Protein AF-A0A8H4QKX4-F1 (afdb_monomer_lite)

Radius of gyration: 37.83 Å; chains: 1; bounding box: 98×115×77 Å

InterPro domains:
  IPR051085 Membrane-bound O-acyltransferase [PTHR13285] (127-357)

Organism: NCBI:txid354080

Sequence (379 aa):
MQAMRKRLGFRREIVDHRSPKADLSSAIKYEVRLDRYTRLLLYVLPFVLSSLSLVLNAYAMGIFSYVKSIYALDTIDTRFTSSSSIPYKTVIDARDDPATSGSKRDDSVPGLGVKTDRHGRPVAQPSKWKTPEFYFYYFVFITIVPYMFWIAYDVSRPSDPNYHKYQHLLSPDAQYFTFRRNLPYLGLLLVFHPLLRKLYNFLRPLSIRNNSPRLNGSSYVSAAEGEARMEQRASFDFIFAFIFLTALHGFSVVKIVIILYMNYCIATRVPRKYMPAASWIFNIGMLFANELAEGYSMAKITAYLWPLEVAGLQSDNSMVSWGQWLDSRSGIMPRWQIPFNLTMLRLVSFNLDLYWSLDPRGGSPLEVGLLTLNAIFSY

Structure (mmCIF, N/CA/C/O backbone):
data_AF-A0A8H4QKX4-F1
#
_entry.id   AF-A0A8H4QKX4-F1
#
loop_
_atom_site.group_PDB
_atom_site.id
_atom_site.type_symbol
_atom_site.label_atom_id
_atom_site.label_alt_id
_atom_site.label_comp_id
_atom_site.label_asym_id
_atom_site.label_entity_id
_atom_site.label_seq_id
_atom_site.pdbx_PDB_ins_code
_atom_site.Cartn_x
_atom_site.Cartn_y
_atom_site.Cartn_z
_atom_site.occupancy
_atom_site.B_iso_or_equiv
_atom_site.auth_seq_id
_atom_site.auth_comp_id
_atom_site.auth_asym_id
_atom_site.auth_atom_id
_atom_site.pdbx_PDB_model_num
ATOM 1 N N . MET A 1 1 ? -37.797 -59.112 29.160 1.00 36.91 1 MET A N 1
ATOM 2 C CA . MET A 1 1 ? -38.332 -60.474 28.968 1.00 36.91 1 MET A CA 1
ATOM 3 C C . MET A 1 1 ? -39.163 -60.456 27.702 1.00 36.91 1 MET A C 1
ATOM 5 O O . MET A 1 1 ? -40.126 -59.714 27.627 1.00 36.91 1 MET A O 1
ATOM 9 N N . GLN A 1 2 ? -38.627 -60.968 26.598 1.00 30.62 2 GLN A N 1
ATOM 10 C CA . GLN A 1 2 ? -38.774 -62.385 26.259 1.00 30.62 2 GLN A CA 1
ATOM 11 C C . GLN A 1 2 ? -40.235 -62.811 26.255 1.00 30.62 2 GLN A C 1
ATOM 13 O O . GLN A 1 2 ? -40.843 -62.888 27.314 1.00 30.62 2 GLN A O 1
ATOM 18 N N . ALA A 1 3 ? -40.651 -63.239 25.062 1.00 31.20 3 ALA A N 1
ATOM 19 C CA . ALA A 1 3 ? -41.587 -64.333 24.861 1.00 31.20 3 ALA A CA 1
ATOM 20 C C . ALA A 1 3 ? -43.044 -64.017 25.266 1.00 31.20 3 ALA A C 1
ATOM 22 O O . ALA A 1 3 ? -43.338 -63.492 26.318 1.00 31.20 3 ALA A O 1
ATOM 23 N N . MET A 1 4 ? -44.063 -64.350 24.494 1.00 28.70 4 MET A N 1
ATOM 24 C CA . MET A 1 4 ?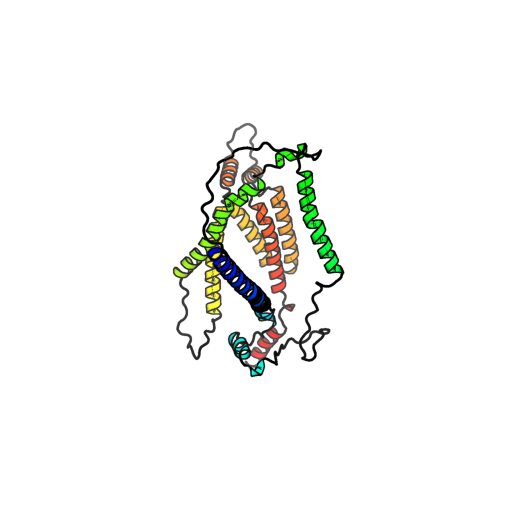 -44.135 -65.251 23.363 1.00 28.70 4 MET A CA 1
ATOM 25 C C . MET A 1 4 ? -45.563 -65.149 22.822 1.00 28.70 4 MET A C 1
ATOM 27 O O . MET A 1 4 ? -46.518 -65.105 23.589 1.00 28.70 4 MET A O 1
ATOM 31 N N . ARG A 1 5 ? -45.693 -65.258 21.501 1.00 36.62 5 ARG A N 1
ATOM 32 C CA . ARG A 1 5 ? -46.709 -66.095 20.843 1.00 36.62 5 ARG A CA 1
ATOM 33 C C . ARG A 1 5 ? -48.160 -65.985 21.346 1.00 36.62 5 ARG A C 1
ATOM 35 O O . ARG A 1 5 ? -48.656 -66.856 22.052 1.00 36.62 5 ARG A O 1
ATOM 42 N N . LYS A 1 6 ? -48.904 -65.086 20.713 1.00 36.00 6 LYS A N 1
ATOM 43 C CA . LYS A 1 6 ? -50.218 -65.399 20.121 1.00 36.00 6 LYS A CA 1
ATOM 44 C C . LYS A 1 6 ? -50.172 -64.832 18.691 1.00 36.00 6 LYS A C 1
ATOM 46 O O . LYS A 1 6 ? -50.004 -63.634 18.549 1.00 36.00 6 LYS A O 1
ATOM 51 N N . ARG A 1 7 ? -50.107 -65.597 17.585 1.00 34.44 7 ARG A N 1
ATOM 52 C CA . ARG A 1 7 ? -50.914 -66.780 17.198 1.00 34.44 7 ARG A CA 1
ATOM 53 C C . ARG A 1 7 ? -52.390 -66.438 17.482 1.00 34.44 7 ARG A C 1
ATOM 55 O O . ARG A 1 7 ? -52.767 -66.400 18.640 1.00 34.44 7 ARG A O 1
ATOM 62 N N . LEU A 1 8 ? -53.259 -66.129 16.521 1.00 35.56 8 LEU A N 1
ATOM 63 C CA . LEU A 1 8 ? -53.516 -66.805 15.250 1.00 35.56 8 LEU A CA 1
ATOM 64 C C . LEU A 1 8 ? -54.354 -65.888 14.336 1.00 35.56 8 LEU A C 1
ATOM 66 O O . LEU A 1 8 ? -55.428 -65.453 14.732 1.00 35.56 8 LEU A O 1
ATOM 70 N N . GLY A 1 9 ? -53.900 -65.667 13.104 1.00 31.69 9 GLY A N 1
ATOM 71 C CA . GLY A 1 9 ? -54.709 -65.165 11.991 1.00 31.69 9 GLY A CA 1
ATOM 72 C C . GLY A 1 9 ? -54.634 -66.177 10.857 1.00 31.69 9 GLY A C 1
ATOM 73 O O . GLY A 1 9 ? -53.892 -66.004 9.901 1.00 31.69 9 GLY A O 1
ATOM 74 N N . PHE A 1 10 ? -55.314 -67.302 11.054 1.00 31.89 10 PHE A N 1
ATOM 75 C CA . PHE A 1 10 ? -55.402 -68.421 10.124 1.00 31.89 10 PHE A CA 1
ATOM 76 C C . PHE A 1 10 ? -56.311 -68.008 8.957 1.00 31.89 10 PHE A C 1
ATOM 78 O O . PHE A 1 10 ? -57.517 -67.870 9.151 1.00 31.89 10 PHE A O 1
ATOM 85 N N . ARG A 1 11 ? -55.769 -67.839 7.747 1.00 33.34 11 ARG A N 1
ATOM 86 C CA . ARG A 1 11 ? -56.572 -67.921 6.520 1.00 33.34 11 ARG A CA 1
ATOM 87 C C . ARG A 1 11 ? -56.073 -69.117 5.725 1.00 33.34 11 ARG A C 1
ATOM 89 O O . ARG A 1 11 ? -54.935 -69.142 5.273 1.00 33.34 11 ARG A O 1
ATOM 96 N N . ARG A 1 12 ? -56.925 -70.142 5.667 1.00 38.44 12 ARG A N 1
ATOM 97 C CA . ARG A 1 12 ? -56.768 -71.314 4.806 1.00 38.44 12 ARG A CA 1
ATOM 98 C C . ARG A 1 12 ? -56.814 -70.827 3.367 1.00 38.44 12 ARG A C 1
ATOM 100 O O . ARG A 1 12 ? -57.829 -70.260 2.973 1.00 38.44 12 ARG A O 1
ATOM 107 N N . GLU A 1 13 ? -55.767 -71.097 2.606 1.00 37.62 13 GLU A N 1
ATOM 108 C CA . GLU A 1 13 ? -55.879 -71.202 1.159 1.00 37.62 13 GLU A CA 1
ATOM 109 C C . GLU A 1 13 ? -55.568 -72.632 0.745 1.00 37.62 13 GLU A C 1
ATOM 111 O O . GLU A 1 13 ? -54.728 -73.328 1.316 1.00 37.62 13 GLU A O 1
ATOM 116 N N . ILE A 1 14 ? -56.411 -73.073 -0.170 1.00 38.03 14 ILE A N 1
ATOM 117 C CA . ILE A 1 14 ? -56.617 -74.432 -0.621 1.00 38.03 14 ILE A CA 1
ATOM 118 C C . ILE A 1 14 ? -55.422 -74.826 -1.489 1.00 38.03 14 ILE A C 1
ATOM 120 O O . ILE A 1 14 ? -55.032 -74.099 -2.398 1.00 38.03 14 ILE A O 1
ATOM 124 N N . VAL A 1 15 ? -54.835 -75.977 -1.171 1.00 37.03 15 VAL A N 1
ATOM 125 C CA . VAL A 1 15 ? -53.731 -76.595 -1.908 1.00 37.03 15 VAL A CA 1
ATOM 126 C C . VAL A 1 15 ? -54.260 -77.071 -3.263 1.00 37.03 15 VAL A C 1
ATOM 128 O O . VAL A 1 15 ? -55.007 -78.045 -3.319 1.00 37.03 15 VAL A O 1
ATOM 131 N N . ASP A 1 16 ? -53.875 -76.387 -4.343 1.00 41.44 16 ASP A N 1
ATOM 132 C CA . ASP A 1 16 ? -54.007 -76.892 -5.713 1.00 41.44 16 ASP A CA 1
ATOM 133 C C . ASP A 1 16 ? -52.728 -77.669 -6.071 1.00 41.44 16 ASP A C 1
ATOM 135 O O . ASP A 1 16 ? -51.619 -77.127 -6.096 1.00 41.44 16 ASP A O 1
ATOM 139 N N . HIS A 1 17 ? -52.871 -78.976 -6.284 1.00 48.31 17 HIS A N 1
ATOM 140 C CA . HIS A 1 17 ? -51.785 -79.886 -6.636 1.00 48.31 17 HIS A CA 1
ATOM 141 C C . HIS A 1 17 ? -51.348 -79.655 -8.094 1.00 48.31 17 HIS A C 1
ATOM 143 O O . HIS A 1 17 ? -51.869 -80.283 -9.015 1.00 48.31 17 HIS A O 1
ATOM 149 N N . ARG A 1 18 ? -50.329 -78.810 -8.318 1.00 52.06 18 ARG A N 1
ATOM 150 C CA . ARG A 1 18 ? -49.567 -78.786 -9.582 1.00 52.06 18 ARG A CA 1
ATOM 151 C C . ARG A 1 18 ? -48.176 -79.405 -9.433 1.00 52.06 18 ARG A C 1
ATOM 153 O O . ARG A 1 18 ? -47.432 -79.131 -8.502 1.00 52.06 18 ARG A O 1
ATOM 160 N N . SER A 1 19 ? -47.888 -80.277 -10.396 1.00 52.16 19 SER A N 1
ATOM 161 C CA . SER A 1 19 ? -46.711 -81.130 -10.611 1.00 52.16 19 SER A CA 1
ATOM 162 C C . SER A 1 19 ? -45.342 -80.581 -10.137 1.00 52.16 19 SER A C 1
ATOM 164 O O . SER A 1 19 ? -44.914 -79.529 -10.612 1.00 52.16 19 SER A O 1
ATOM 166 N N . PRO A 1 20 ? -44.565 -81.345 -9.338 1.00 52.03 20 PRO A N 1
ATOM 167 C CA . PRO A 1 20 ? -43.243 -80.942 -8.833 1.00 52.03 20 PRO A CA 1
ATOM 168 C C . PRO A 1 20 ? -42.120 -80.899 -9.890 1.00 52.03 20 PRO A C 1
ATOM 170 O O . PRO A 1 20 ? -41.002 -80.491 -9.586 1.00 52.03 20 PRO A O 1
ATOM 173 N N . LYS A 1 21 ? -42.368 -81.308 -11.144 1.00 52.44 21 LYS A N 1
ATOM 174 C CA . LYS A 1 21 ? -41.318 -81.340 -12.184 1.00 52.44 21 LYS A CA 1
ATOM 175 C C . LYS A 1 21 ? -41.047 -79.982 -12.844 1.00 52.44 21 LYS A C 1
ATOM 177 O O . LYS A 1 21 ? -39.949 -79.779 -13.355 1.00 52.44 21 LYS A O 1
ATOM 182 N N . ALA A 1 22 ? -42.012 -79.060 -12.839 1.00 52.81 22 ALA A N 1
ATOM 183 C CA . ALA A 1 22 ? -41.850 -77.753 -13.485 1.00 52.81 22 ALA A CA 1
ATOM 184 C C . ALA A 1 22 ? -40.980 -76.786 -12.658 1.00 52.81 22 ALA A C 1
ATOM 186 O O . ALA A 1 22 ? -40.211 -76.015 -13.230 1.00 52.81 22 ALA A O 1
ATOM 187 N N . ASP A 1 23 ? -41.048 -76.883 -11.329 1.00 55.62 23 ASP A N 1
ATOM 188 C CA . ASP A 1 23 ? -40.369 -75.963 -10.406 1.00 55.62 23 ASP A CA 1
ATOM 189 C C . ASP A 1 23 ? -38.874 -76.280 -10.225 1.00 55.62 23 ASP A C 1
ATOM 191 O O . ASP A 1 23 ? -38.041 -75.399 -10.025 1.00 55.62 23 ASP A O 1
ATOM 195 N N . LEU A 1 24 ? -38.488 -77.550 -10.382 1.00 57.25 24 LEU A N 1
ATOM 196 C CA . LEU A 1 24 ? -37.083 -77.949 -10.288 1.00 57.25 24 LEU A CA 1
ATOM 197 C C . LEU A 1 24 ? -36.275 -77.482 -11.512 1.00 57.25 24 LEU A C 1
ATOM 199 O O . LEU A 1 24 ? -35.118 -77.086 -11.393 1.00 57.25 24 LEU A O 1
ATOM 203 N N . SER A 1 25 ? -36.887 -77.489 -12.703 1.00 58.50 25 SER A N 1
ATOM 204 C CA . SER A 1 25 ? -36.204 -77.079 -13.936 1.00 58.50 25 SER A CA 1
ATOM 205 C C . SER A 1 25 ? -35.984 -75.570 -14.016 1.00 58.50 25 SER A C 1
ATOM 207 O O . SER A 1 25 ? -34.995 -75.144 -14.617 1.00 58.50 25 SER A O 1
ATOM 209 N N . SER A 1 26 ? -36.887 -74.760 -13.458 1.00 56.91 26 SER A N 1
ATOM 210 C CA . SER A 1 26 ? -36.690 -73.315 -13.349 1.00 56.91 26 SER A CA 1
ATOM 211 C C . SER A 1 26 ? -35.597 -73.025 -12.319 1.00 56.91 26 SER A C 1
ATOM 213 O O . SER A 1 26 ? -34.623 -72.358 -12.668 1.00 56.91 26 SER A O 1
ATOM 215 N N . ALA A 1 27 ? -35.677 -73.608 -11.118 1.00 58.44 27 ALA A N 1
ATOM 216 C CA . ALA A 1 27 ? -34.699 -73.422 -10.044 1.00 58.44 27 ALA A CA 1
ATOM 217 C C . ALA A 1 27 ? -33.261 -73.778 -10.469 1.00 58.44 27 ALA A C 1
ATOM 219 O O . ALA A 1 27 ? -32.367 -72.941 -10.347 1.00 58.44 27 ALA A O 1
ATOM 220 N N . ILE A 1 28 ? -33.046 -74.945 -11.093 1.00 60.62 28 ILE A N 1
ATOM 221 C CA . ILE A 1 28 ? -31.718 -75.365 -11.585 1.00 60.62 28 ILE A CA 1
ATOM 222 C C . ILE A 1 28 ? -31.196 -74.402 -12.663 1.00 60.62 28 ILE A C 1
ATOM 224 O O . ILE A 1 28 ? -30.009 -74.076 -12.708 1.00 60.62 28 ILE A O 1
ATOM 228 N N . LYS A 1 29 ? -32.072 -73.889 -13.537 1.00 59.03 29 LYS A N 1
ATOM 229 C CA . LYS A 1 29 ? -31.674 -72.952 -14.597 1.00 59.03 29 LYS A CA 1
ATOM 230 C C . LYS A 1 29 ? -31.280 -71.582 -14.036 1.00 59.03 29 LYS A C 1
ATOM 232 O O . LYS A 1 29 ? -30.385 -70.949 -14.599 1.00 59.03 29 LYS A O 1
ATOM 237 N N . TYR A 1 30 ? -31.908 -71.136 -12.946 1.00 56.94 30 TYR A N 1
ATOM 238 C CA . TYR A 1 30 ? -31.522 -69.915 -12.234 1.00 56.94 30 TYR A CA 1
ATOM 239 C C . TYR A 1 30 ? -30.215 -70.094 -11.459 1.00 56.94 30 TYR A C 1
ATOM 241 O O . TYR A 1 30 ? -29.352 -69.224 -11.547 1.00 56.94 30 TYR A O 1
ATOM 249 N N . GLU A 1 31 ? -30.016 -71.231 -10.794 1.00 59.09 31 GLU A N 1
ATOM 250 C CA . GLU A 1 31 ? -28.809 -71.519 -10.010 1.00 59.09 31 GLU A CA 1
ATOM 251 C C . GLU A 1 31 ? -27.561 -71.657 -10.903 1.00 59.09 31 GLU A C 1
ATOM 253 O O . GLU A 1 31 ? -26.544 -71.000 -10.675 1.00 59.09 31 GLU A O 1
ATOM 258 N N . VAL A 1 32 ? -27.676 -72.377 -12.027 1.00 60.31 32 VAL A N 1
ATOM 259 C CA . VAL A 1 32 ? -26.607 -72.495 -13.040 1.00 60.31 32 VAL A CA 1
ATOM 260 C C . VAL A 1 32 ? -26.329 -71.160 -13.748 1.00 60.31 32 VAL A C 1
ATOM 262 O O . VAL A 1 32 ? -25.222 -70.915 -14.240 1.00 60.31 32 VAL A O 1
ATOM 265 N N . ARG A 1 33 ? -27.330 -70.276 -13.848 1.00 57.97 33 ARG A N 1
ATOM 266 C CA . ARG A 1 33 ? -27.143 -68.931 -14.407 1.00 57.97 33 ARG A CA 1
ATOM 267 C C . ARG A 1 33 ? -26.437 -68.019 -13.402 1.00 57.97 33 ARG A C 1
ATOM 269 O O . ARG A 1 33 ? -25.530 -67.307 -13.823 1.00 57.97 33 ARG A O 1
ATOM 276 N N . LEU A 1 34 ? -26.783 -68.080 -12.115 1.00 58.19 34 LEU A N 1
ATOM 277 C CA . LEU A 1 34 ? -26.125 -67.304 -11.060 1.00 58.19 34 LEU A CA 1
ATOM 278 C C . LEU A 1 34 ? -24.644 -67.686 -10.928 1.00 58.19 34 LEU A C 1
ATOM 280 O O . LEU A 1 34 ? -23.797 -66.802 -10.965 1.00 58.19 34 LEU A O 1
ATOM 284 N N . ASP A 1 35 ? -24.319 -68.984 -10.894 1.00 65.94 35 ASP A N 1
ATOM 285 C CA . ASP A 1 35 ? -22.935 -69.472 -10.764 1.00 65.94 35 ASP A CA 1
ATOM 286 C C . ASP A 1 35 ? -22.027 -68.990 -11.914 1.00 65.94 35 ASP A C 1
ATOM 288 O O . ASP A 1 35 ? -20.875 -68.605 -11.706 1.00 65.94 35 ASP A O 1
ATOM 292 N N . ARG A 1 36 ? -22.566 -68.892 -13.138 1.00 62.50 36 ARG A N 1
ATOM 293 C CA . ARG A 1 36 ? -21.827 -68.341 -14.287 1.00 62.50 36 ARG A CA 1
ATOM 294 C C . ARG A 1 36 ? -21.488 -66.862 -14.130 1.00 62.50 36 ARG A C 1
ATOM 296 O O . ARG A 1 36 ? -20.369 -66.472 -14.458 1.00 62.50 36 ARG A O 1
ATOM 303 N N . TYR A 1 37 ? -22.420 -66.046 -13.637 1.00 61.72 37 TYR A N 1
ATOM 304 C CA . TYR A 1 37 ? -22.155 -64.625 -13.404 1.00 61.72 37 TYR A CA 1
ATOM 305 C C . TYR A 1 37 ? -21.202 -64.418 -12.228 1.00 61.72 37 TYR A C 1
ATOM 307 O O . TYR A 1 37 ? -20.294 -63.602 -12.343 1.00 61.72 37 TYR A O 1
ATOM 315 N N . THR A 1 38 ? -21.336 -65.192 -11.148 1.00 65.88 38 THR A N 1
ATOM 316 C CA . THR A 1 38 ? -20.447 -65.099 -9.980 1.00 65.88 38 THR A CA 1
ATOM 317 C C . THR A 1 38 ? -19.010 -65.475 -10.339 1.00 65.88 38 THR A C 1
ATOM 319 O O . THR A 1 38 ? -18.079 -64.764 -9.962 1.00 65.88 38 THR A O 1
ATOM 322 N N . ARG A 1 39 ? -18.811 -66.536 -11.137 1.00 68.44 39 ARG A N 1
ATOM 323 C CA . ARG A 1 39 ? -17.480 -66.908 -11.643 1.00 68.44 39 ARG A CA 1
ATOM 324 C C . ARG A 1 39 ? -16.920 -65.853 -12.593 1.00 68.44 39 ARG A C 1
ATOM 326 O O . ARG A 1 39 ? -15.764 -65.477 -12.447 1.00 68.44 39 ARG A O 1
ATOM 333 N N . LEU A 1 40 ? -17.728 -65.318 -13.513 1.00 67.81 40 LEU A N 1
ATOM 334 C CA . LEU A 1 40 ? -17.290 -64.239 -14.406 1.00 67.81 40 LEU A CA 1
ATOM 335 C C . LEU A 1 40 ? -16.848 -62.997 -13.612 1.00 67.81 40 LEU A C 1
ATOM 337 O O . LEU A 1 40 ? -15.814 -62.412 -13.914 1.00 67.81 40 LEU A O 1
ATOM 341 N N . LEU A 1 41 ? -17.582 -62.635 -12.557 1.00 67.94 41 LEU A N 1
ATOM 342 C CA . LEU A 1 41 ? -17.241 -61.510 -11.688 1.00 67.94 41 LEU A CA 1
ATOM 343 C C . LEU A 1 41 ? -15.945 -61.775 -10.903 1.00 67.94 41 LEU A C 1
ATOM 345 O O . LEU A 1 41 ? -15.087 -60.901 -10.850 1.00 67.94 41 LEU A O 1
ATOM 349 N N . LEU A 1 42 ? -15.749 -62.988 -10.377 1.00 70.31 42 LEU A N 1
ATOM 350 C CA . LEU A 1 42 ? -14.526 -63.382 -9.662 1.00 70.31 42 LEU A CA 1
ATOM 351 C C . LEU A 1 42 ? -13.268 -63.378 -10.546 1.00 70.31 42 LEU A C 1
ATOM 353 O O . LEU A 1 42 ? -12.194 -63.054 -10.047 1.00 70.31 42 LEU A O 1
ATOM 357 N N . TYR A 1 43 ? -13.383 -63.694 -11.840 1.00 69.81 43 TYR A N 1
ATOM 358 C CA . TYR A 1 43 ? -12.238 -63.673 -12.761 1.00 69.81 43 TYR A CA 1
ATOM 359 C C . TYR A 1 43 ? -11.972 -62.293 -13.376 1.00 69.81 43 TYR A C 1
ATOM 361 O O . TYR A 1 43 ? -10.817 -61.939 -13.608 1.00 69.81 43 TYR A O 1
ATOM 369 N N . VAL A 1 44 ? -13.012 -61.496 -13.632 1.00 70.00 44 VAL A N 1
ATOM 370 C CA . VAL A 1 44 ? -12.871 -60.203 -14.323 1.00 70.00 44 VAL A CA 1
ATOM 371 C C . VAL A 1 44 ? -12.549 -59.067 -13.349 1.00 70.00 44 VAL A C 1
ATOM 373 O O . VAL A 1 44 ? -11.753 -58.189 -13.681 1.00 70.00 44 VAL A O 1
ATOM 376 N N . LEU A 1 45 ? -13.098 -59.084 -12.130 1.00 69.88 45 LEU A N 1
ATOM 377 C CA . LEU A 1 45 ? -12.915 -57.997 -11.162 1.00 69.88 45 LEU A CA 1
ATOM 378 C C . LEU A 1 45 ? -11.439 -57.766 -10.766 1.00 69.88 45 LEU A C 1
ATOM 380 O O . LEU A 1 45 ? -11.014 -56.611 -10.785 1.00 69.88 45 LEU A O 1
ATOM 384 N N . PRO A 1 46 ? -10.611 -58.795 -10.477 1.00 72.56 46 PRO A N 1
ATOM 385 C CA . PRO A 1 46 ? -9.205 -58.585 -10.122 1.00 72.56 46 PRO A CA 1
ATOM 386 C C . PRO A 1 46 ? -8.386 -58.019 -11.287 1.00 72.56 46 PRO A C 1
ATOM 388 O O . PRO A 1 46 ? -7.534 -57.155 -11.083 1.00 72.56 46 PRO A O 1
ATOM 391 N N . PHE A 1 47 ? -8.672 -58.463 -12.516 1.00 71.19 47 PHE A N 1
ATOM 392 C CA . PHE A 1 47 ? -8.000 -57.976 -13.720 1.00 71.19 47 PHE A CA 1
ATOM 393 C C . PHE A 1 47 ? -8.353 -56.510 -14.001 1.00 71.19 47 PHE A C 1
ATOM 395 O O . PHE A 1 47 ? -7.466 -55.696 -14.262 1.00 71.19 47 PHE A O 1
ATOM 402 N N . VAL A 1 48 ? -9.630 -56.141 -13.862 1.00 69.50 48 VAL A N 1
ATOM 403 C CA . VAL A 1 48 ? -10.092 -54.754 -14.017 1.00 69.50 48 VAL A CA 1
ATOM 404 C C . VAL A 1 48 ? -9.504 -53.854 -12.929 1.00 69.50 48 VAL A C 1
ATOM 406 O O . VAL A 1 48 ? -9.019 -52.771 -13.243 1.00 69.50 48 VAL A O 1
ATOM 409 N N . LEU A 1 49 ? -9.467 -54.302 -11.670 1.00 67.62 49 LEU A N 1
ATOM 410 C CA . LEU A 1 49 ? -8.885 -53.535 -10.563 1.00 67.62 49 LEU A CA 1
ATOM 411 C C . LEU A 1 49 ? -7.364 -53.358 -10.703 1.00 67.62 49 LEU A C 1
ATOM 413 O O . LEU A 1 49 ? -6.852 -52.270 -10.443 1.00 67.62 49 LEU A O 1
ATOM 417 N N . SER A 1 50 ? -6.643 -54.384 -11.165 1.00 68.00 50 SER A N 1
ATOM 418 C CA . SER A 1 50 ? -5.203 -54.294 -11.443 1.00 68.00 50 SER A CA 1
ATOM 419 C C . SER A 1 50 ? -4.906 -53.333 -12.599 1.00 68.00 50 SER A C 1
ATOM 421 O O . SER A 1 50 ? -4.033 -52.473 -12.480 1.00 68.00 50 SER A O 1
ATOM 423 N N . SER A 1 51 ? -5.697 -53.404 -13.673 1.00 66.62 51 SER A N 1
ATOM 424 C CA . SER A 1 51 ? -5.600 -52.493 -14.821 1.00 66.62 51 SER A CA 1
ATOM 425 C C . SER A 1 51 ? -5.881 -51.046 -14.412 1.00 66.62 51 SER A C 1
ATOM 427 O O . SER A 1 51 ? -5.133 -50.139 -14.772 1.00 66.62 51 SER A O 1
ATOM 429 N N . LEU A 1 52 ? -6.921 -50.830 -13.601 1.00 64.50 52 LEU A N 1
ATOM 430 C CA . LEU A 1 52 ? -7.288 -49.513 -13.085 1.00 64.50 52 LEU A CA 1
ATOM 431 C C . LEU A 1 52 ? -6.190 -48.941 -12.177 1.00 64.50 52 LEU A C 1
ATOM 433 O O . LEU A 1 52 ? -5.868 -47.762 -12.285 1.00 64.50 52 LEU A O 1
ATOM 437 N N . SER A 1 53 ? -5.574 -49.771 -11.329 1.00 66.81 53 SER A N 1
ATOM 438 C CA . SER A 1 53 ? -4.448 -49.377 -10.473 1.00 66.81 53 SER A CA 1
ATOM 439 C C . SER A 1 53 ? -3.202 -49.001 -11.281 1.00 66.81 53 SER A C 1
ATOM 441 O O . SER A 1 53 ? -2.559 -47.999 -10.971 1.00 66.81 53 SER A O 1
ATOM 443 N N . LEU A 1 54 ? -2.886 -49.746 -12.344 1.00 67.44 54 LEU A N 1
ATOM 444 C CA . LEU A 1 54 ? -1.783 -49.439 -13.261 1.00 67.44 54 LEU A CA 1
ATOM 445 C C . LEU A 1 54 ? -2.005 -48.117 -14.001 1.00 67.44 54 LEU A C 1
ATOM 447 O O . LEU A 1 54 ? -1.095 -47.291 -14.058 1.00 67.44 54 LEU A O 1
ATOM 451 N N . VAL A 1 55 ? -3.218 -47.888 -14.510 1.00 65.75 55 VAL A N 1
ATOM 452 C CA . VAL A 1 55 ? -3.582 -46.635 -15.188 1.00 65.75 55 VAL A CA 1
ATOM 453 C C . VAL A 1 55 ? -3.548 -45.462 -14.210 1.00 65.75 55 VAL A C 1
ATOM 455 O O . VAL A 1 55 ? -2.951 -44.436 -14.524 1.00 65.75 55 VAL A O 1
ATOM 458 N N . LEU A 1 56 ? -4.105 -45.617 -13.004 1.00 65.75 56 LEU A N 1
ATOM 459 C CA . LEU A 1 56 ? -4.068 -44.588 -11.960 1.00 65.75 56 LEU A CA 1
ATOM 460 C C . LEU A 1 56 ? -2.636 -44.263 -11.522 1.00 65.75 56 LEU A C 1
ATOM 462 O O . LEU A 1 56 ? -2.307 -43.089 -11.379 1.00 65.75 56 LEU A O 1
ATOM 466 N N . ASN A 1 57 ? -1.764 -45.265 -11.368 1.00 66.62 57 ASN A N 1
ATOM 467 C CA . ASN A 1 57 ? -0.358 -45.044 -11.026 1.00 66.62 57 ASN A CA 1
ATOM 468 C C . ASN A 1 57 ? 0.423 -44.379 -12.164 1.00 66.62 57 ASN A C 1
ATOM 470 O O . ASN A 1 57 ? 1.228 -43.490 -11.897 1.00 66.62 57 ASN A O 1
ATOM 474 N N . ALA A 1 58 ? 0.175 -44.750 -13.422 1.00 66.75 58 ALA A N 1
ATOM 475 C CA . ALA A 1 58 ? 0.786 -44.087 -14.573 1.00 66.75 58 ALA A CA 1
ATOM 476 C C . ALA A 1 58 ? 0.342 -42.618 -14.675 1.00 66.75 58 ALA A C 1
ATOM 478 O O . ALA A 1 58 ? 1.171 -41.732 -14.889 1.00 66.75 58 ALA A O 1
ATOM 479 N N . TYR A 1 59 ? -0.945 -42.345 -14.441 1.00 66.25 59 TYR A N 1
ATOM 480 C CA . TYR A 1 59 ? -1.490 -40.988 -14.437 1.00 66.25 59 TYR A CA 1
ATOM 481 C C . TYR A 1 59 ? -0.960 -40.164 -13.256 1.00 66.25 59 TYR A C 1
ATOM 483 O O . TYR A 1 59 ? -0.567 -39.013 -13.434 1.00 66.25 59 TYR A O 1
ATOM 491 N N . ALA A 1 60 ? -0.867 -40.757 -12.062 1.00 61.94 60 ALA A N 1
ATOM 492 C CA . ALA A 1 60 ? -0.295 -40.118 -10.879 1.00 61.94 60 ALA A CA 1
ATOM 493 C C . ALA A 1 60 ? 1.203 -39.818 -11.054 1.00 61.94 60 ALA A C 1
ATOM 495 O O . ALA A 1 60 ? 1.643 -38.716 -10.732 1.00 61.94 60 ALA A O 1
ATOM 496 N N . MET A 1 61 ? 1.977 -40.748 -11.625 1.00 62.81 61 MET A N 1
ATOM 497 C CA . MET A 1 61 ? 3.387 -40.538 -11.980 1.00 62.81 61 MET A CA 1
ATOM 498 C C . MET A 1 61 ? 3.546 -39.443 -13.044 1.00 62.81 61 MET A C 1
ATOM 500 O O . MET A 1 61 ? 4.453 -38.619 -12.936 1.00 62.81 61 MET A O 1
ATOM 504 N N . GLY A 1 62 ? 2.642 -39.376 -14.028 1.00 71.44 62 GLY A N 1
ATOM 505 C CA . GLY A 1 62 ? 2.606 -38.321 -15.043 1.00 71.44 62 GLY A CA 1
ATOM 506 C C . GLY A 1 62 ? 2.297 -36.940 -14.459 1.00 71.44 62 GLY A C 1
ATOM 507 O O . GLY A 1 62 ? 3.024 -35.986 -14.727 1.00 71.44 62 GLY A O 1
ATOM 508 N N . ILE A 1 63 ? 1.284 -36.838 -13.593 1.00 69.06 63 ILE A N 1
ATOM 509 C CA . ILE A 1 63 ? 0.941 -35.595 -12.885 1.00 69.06 63 ILE A CA 1
ATOM 510 C C . ILE A 1 63 ? 2.088 -35.174 -11.966 1.00 69.06 63 ILE A C 1
ATOM 512 O O . ILE A 1 63 ? 2.462 -34.006 -11.955 1.00 69.06 63 ILE A O 1
ATOM 516 N N . PHE A 1 64 ? 2.696 -36.105 -11.230 1.00 67.69 64 PHE A N 1
ATOM 517 C CA . PHE A 1 64 ? 3.816 -35.793 -10.347 1.00 67.69 64 PHE A CA 1
ATOM 518 C C . PHE A 1 64 ? 5.056 -35.356 -11.134 1.00 67.69 64 PHE A C 1
ATOM 520 O O . PHE A 1 64 ? 5.735 -34.414 -10.733 1.00 67.69 64 PHE A O 1
ATOM 527 N N . SER A 1 65 ? 5.329 -35.978 -12.285 1.00 69.31 65 SER A N 1
ATOM 528 C CA . SER A 1 65 ? 6.387 -35.549 -13.204 1.00 69.31 65 SER A CA 1
ATOM 529 C C . SER A 1 65 ? 6.103 -34.164 -13.792 1.00 69.31 65 SER A C 1
ATOM 531 O O . SER A 1 65 ? 7.008 -33.338 -13.873 1.00 69.31 65 SER A O 1
ATOM 533 N N . TYR A 1 66 ? 4.849 -33.876 -14.144 1.00 70.81 66 TYR A N 1
ATOM 534 C CA . TYR A 1 66 ? 4.417 -32.571 -14.641 1.00 70.81 66 TYR A CA 1
ATOM 535 C C . TYR A 1 66 ? 4.545 -31.479 -13.571 1.00 70.81 66 TYR A C 1
ATOM 537 O O . TYR A 1 66 ? 5.172 -30.451 -13.815 1.00 70.81 66 TYR A O 1
ATOM 545 N N . VAL A 1 67 ? 4.063 -31.727 -12.351 1.00 70.50 67 VAL A N 1
ATOM 546 C CA . VAL A 1 67 ? 4.227 -30.821 -11.205 1.00 70.50 67 VAL A CA 1
ATOM 547 C C . VAL A 1 67 ? 5.712 -30.621 -10.897 1.00 70.50 67 VAL A C 1
ATOM 549 O O . VAL A 1 67 ? 6.169 -29.489 -10.782 1.00 70.50 67 VAL A O 1
ATOM 552 N N . LYS A 1 68 ? 6.511 -31.693 -10.860 1.00 69.00 68 LYS A N 1
ATOM 553 C CA . LYS A 1 68 ? 7.966 -31.599 -10.683 1.00 69.00 68 LYS A CA 1
ATOM 554 C C . LYS A 1 68 ? 8.636 -30.800 -11.804 1.00 69.00 68 LYS A C 1
ATOM 556 O O . LYS A 1 68 ? 9.621 -30.124 -11.534 1.00 69.00 68 LYS A O 1
ATOM 561 N N . SER A 1 69 ? 8.118 -30.859 -13.032 1.00 71.38 69 SER A N 1
ATOM 562 C CA . SER A 1 69 ? 8.630 -30.073 -14.158 1.00 71.38 69 SER A CA 1
ATOM 563 C C . SER A 1 69 ? 8.289 -28.587 -14.031 1.00 71.38 69 SER A C 1
ATOM 565 O O . SER A 1 69 ? 9.165 -27.765 -14.252 1.00 71.38 69 SER A O 1
ATOM 567 N N . ILE A 1 70 ? 7.083 -28.237 -13.563 1.00 69.44 70 ILE A N 1
ATOM 568 C CA . ILE A 1 70 ? 6.694 -26.849 -13.258 1.00 69.44 70 ILE A CA 1
ATOM 569 C C . ILE A 1 70 ? 7.605 -26.259 -12.178 1.00 69.44 70 ILE A C 1
ATOM 571 O O . ILE A 1 70 ? 8.010 -25.104 -12.273 1.00 69.44 70 ILE A O 1
ATOM 575 N N . TYR A 1 71 ? 7.949 -27.067 -11.170 1.00 58.25 71 TYR A N 1
ATOM 576 C CA . TYR A 1 71 ? 8.821 -26.658 -10.072 1.00 58.25 71 TYR A CA 1
ATOM 577 C C . TYR A 1 71 ? 10.315 -26.943 -10.312 1.00 58.25 71 TYR A C 1
ATOM 579 O O . TYR A 1 71 ? 11.127 -26.799 -9.396 1.00 58.25 71 TYR A O 1
ATOM 587 N N . ALA A 1 72 ? 10.707 -27.363 -11.518 1.00 63.56 72 ALA A N 1
ATOM 588 C CA . ALA A 1 72 ? 12.115 -27.522 -11.852 1.00 63.56 72 ALA A CA 1
ATOM 589 C C . ALA A 1 72 ? 12.777 -26.139 -11.909 1.00 63.56 72 ALA A C 1
ATOM 591 O O . ALA A 1 72 ? 12.191 -25.193 -12.433 1.00 63.56 72 ALA A O 1
ATOM 592 N N . LEU A 1 73 ? 14.007 -26.025 -11.401 1.00 49.19 73 LEU A N 1
ATOM 593 C CA . LEU A 1 73 ? 14.747 -24.757 -11.335 1.00 49.19 73 LEU A CA 1
ATOM 594 C C . LEU A 1 73 ? 14.854 -24.078 -12.715 1.00 49.19 73 LEU A C 1
ATOM 596 O O . LEU A 1 73 ? 14.673 -22.872 -12.821 1.00 49.19 73 LEU A O 1
ATOM 600 N N . ASP A 1 74 ? 14.994 -24.884 -13.772 1.00 52.12 74 ASP A N 1
ATOM 601 C CA . ASP A 1 74 ? 15.007 -24.447 -15.175 1.00 52.12 74 ASP A CA 1
ATOM 602 C C . ASP A 1 74 ? 13.674 -23.867 -15.677 1.00 52.12 74 ASP A C 1
ATOM 604 O O . ASP A 1 74 ? 13.646 -23.191 -16.696 1.00 52.12 74 ASP A O 1
ATOM 608 N N . THR A 1 75 ? 12.552 -24.185 -15.026 1.00 57.19 75 THR A N 1
ATOM 609 C CA . THR A 1 75 ? 11.201 -23.735 -15.422 1.00 57.19 75 THR A CA 1
ATOM 610 C C . THR A 1 75 ? 10.729 -22.565 -14.569 1.00 57.19 75 THR A C 1
ATOM 612 O O . THR A 1 75 ? 10.058 -21.669 -15.075 1.00 57.19 75 THR A O 1
ATOM 615 N N . ILE A 1 76 ? 11.109 -22.553 -13.288 1.00 54.09 76 ILE A N 1
ATOM 616 C CA . ILE A 1 76 ? 10.829 -21.439 -12.379 1.00 54.09 76 ILE A CA 1
ATOM 617 C C . ILE A 1 76 ? 11.684 -20.227 -12.750 1.00 54.09 76 ILE A C 1
ATOM 619 O O . ILE A 1 76 ? 11.191 -19.102 -12.682 1.00 54.09 76 ILE A O 1
ATOM 623 N N . ASP A 1 77 ? 12.954 -20.436 -13.114 1.00 55.66 77 ASP A N 1
ATOM 624 C CA . ASP A 1 77 ? 13.865 -19.318 -13.303 1.00 55.66 77 ASP A CA 1
ATOM 625 C C . ASP A 1 77 ? 15.057 -19.635 -14.217 1.00 55.66 77 ASP A C 1
ATOM 627 O O . ASP A 1 77 ? 16.160 -19.981 -13.789 1.00 55.66 77 ASP A O 1
ATOM 631 N N . THR A 1 78 ? 14.833 -19.468 -15.520 1.00 56.66 78 THR A N 1
ATOM 632 C CA . THR A 1 78 ? 15.819 -19.748 -16.575 1.00 56.66 78 THR A CA 1
ATOM 633 C C . THR A 1 78 ? 17.074 -18.878 -16.487 1.00 56.66 78 THR A C 1
ATOM 635 O O . THR A 1 78 ? 18.081 -19.210 -17.108 1.00 56.66 78 THR A O 1
ATOM 638 N N . ARG A 1 79 ? 17.056 -17.773 -15.724 1.00 53.69 79 ARG A N 1
ATOM 639 C CA . ARG A 1 79 ? 18.220 -16.880 -15.559 1.00 53.69 79 ARG A CA 1
ATOM 640 C C . ARG A 1 79 ? 19.375 -17.530 -14.798 1.00 53.69 79 ARG A C 1
ATOM 642 O O . ARG A 1 79 ? 20.499 -17.058 -14.896 1.00 53.69 79 ARG A O 1
ATOM 649 N N . PHE A 1 80 ? 19.096 -18.589 -14.036 1.00 46.78 80 PHE A N 1
ATOM 650 C CA . PHE A 1 80 ? 20.114 -19.315 -13.279 1.00 46.78 80 PHE A CA 1
ATOM 651 C C . PHE A 1 80 ? 20.764 -20.453 -14.068 1.00 46.78 80 PHE A C 1
ATOM 653 O O . PHE A 1 80 ? 21.781 -20.968 -13.617 1.00 46.78 80 PHE A O 1
ATOM 660 N N . THR A 1 81 ? 20.205 -20.840 -15.219 1.00 49.91 81 THR A N 1
ATOM 661 C CA . THR A 1 81 ? 20.686 -21.997 -15.996 1.00 49.91 81 THR A CA 1
ATOM 662 C C . THR A 1 81 ? 20.919 -21.700 -17.478 1.00 49.91 81 THR A C 1
ATOM 664 O O . THR A 1 81 ? 21.427 -22.544 -18.208 1.00 49.91 81 THR A O 1
ATOM 667 N N . SER A 1 82 ? 20.597 -20.486 -17.937 1.00 49.00 82 SER A N 1
ATOM 668 C CA . SER A 1 82 ? 20.875 -20.010 -19.295 1.00 49.00 82 SER A CA 1
ATOM 669 C C . SER A 1 82 ? 21.807 -18.802 -19.250 1.00 49.00 82 SER A C 1
ATOM 671 O O . SER A 1 82 ? 21.527 -17.821 -18.561 1.00 49.00 82 SER A O 1
ATOM 673 N N . SER A 1 83 ? 22.901 -18.853 -20.011 1.00 47.69 83 SER A N 1
ATOM 674 C CA . SER A 1 83 ? 23.768 -17.691 -20.226 1.00 47.69 83 SER A CA 1
ATOM 675 C C . SER A 1 83 ? 22.969 -16.545 -20.859 1.00 47.69 83 SER A C 1
ATOM 677 O O . SER A 1 83 ? 22.200 -16.768 -21.797 1.00 47.69 83 SER A O 1
ATOM 679 N N . SER A 1 84 ? 23.171 -15.311 -20.388 1.00 55.22 84 SER A N 1
ATOM 680 C CA . SER A 1 84 ? 22.475 -14.108 -20.879 1.00 55.22 84 SER A CA 1
ATOM 681 C C . SER A 1 84 ? 22.740 -13.794 -22.358 1.00 55.22 84 SER A C 1
ATOM 683 O O . SER A 1 84 ? 22.069 -12.939 -22.935 1.00 55.22 84 SER A O 1
ATOM 685 N N . SER A 1 85 ? 23.696 -14.489 -22.982 1.00 54.47 85 SER A N 1
ATOM 686 C CA . SER A 1 85 ? 24.078 -14.331 -24.383 1.00 54.47 85 SER A CA 1
ATOM 687 C C . SER A 1 85 ? 23.319 -15.229 -25.371 1.00 54.47 85 SER A C 1
ATOM 689 O O . SER A 1 85 ? 23.488 -15.043 -26.576 1.00 54.47 85 SER A O 1
ATOM 691 N N . ILE A 1 86 ? 22.491 -16.184 -24.916 1.00 53.97 86 ILE A N 1
ATOM 692 C CA . ILE A 1 86 ? 21.830 -17.163 -25.799 1.00 53.97 86 ILE A CA 1
ATOM 693 C C . ILE A 1 86 ? 20.303 -16.935 -25.844 1.00 53.97 86 ILE A C 1
ATOM 695 O O . ILE A 1 86 ? 19.658 -16.885 -24.796 1.00 53.97 86 ILE A O 1
ATOM 699 N N . PRO A 1 87 ? 19.683 -16.824 -27.039 1.00 59.66 87 PRO A N 1
ATOM 700 C CA . PRO A 1 87 ? 18.236 -16.660 -27.178 1.00 59.66 87 PRO A CA 1
ATOM 701 C C . PRO A 1 87 ? 17.419 -17.817 -26.573 1.00 59.66 87 PRO A C 1
ATOM 703 O O . PRO A 1 87 ? 17.711 -18.991 -26.774 1.00 59.66 87 PRO A O 1
ATOM 706 N N . TYR A 1 88 ? 16.305 -17.491 -25.913 1.00 51.50 88 TYR A N 1
ATOM 707 C CA . TYR A 1 88 ? 15.396 -18.457 -25.270 1.00 51.50 88 TYR A CA 1
ATOM 708 C C . TYR A 1 88 ? 14.940 -19.606 -26.190 1.00 51.50 88 TYR A C 1
ATOM 710 O O . TYR A 1 88 ? 14.847 -20.756 -25.767 1.00 51.50 88 TYR A O 1
ATOM 718 N N . LYS A 1 89 ? 14.692 -19.308 -27.470 1.00 60.06 89 LYS A N 1
ATOM 719 C CA . LYS A 1 89 ? 14.185 -20.280 -28.448 1.00 60.06 89 LYS A CA 1
ATOM 720 C C . LYS A 1 89 ? 15.226 -21.342 -28.819 1.00 60.06 89 LYS A C 1
ATOM 722 O O . LYS A 1 89 ? 14.881 -22.509 -28.914 1.00 60.06 89 LYS A O 1
ATOM 727 N N . THR A 1 90 ? 16.504 -20.970 -28.917 1.00 62.91 90 THR A N 1
ATOM 728 C CA . THR A 1 90 ? 17.579 -21.920 -29.248 1.00 62.91 90 THR A CA 1
ATOM 729 C C . THR A 1 90 ? 17.857 -22.907 -28.114 1.00 62.91 90 THR A C 1
ATOM 731 O O . THR A 1 90 ? 18.265 -24.032 -28.376 1.00 62.91 90 THR A O 1
ATOM 734 N N . VAL A 1 91 ? 17.596 -22.519 -26.859 1.00 56.59 91 VAL A N 1
ATOM 735 C CA . VAL A 1 91 ? 17.705 -23.412 -25.688 1.00 56.59 91 VAL A CA 1
ATOM 736 C C . VAL A 1 91 ? 16.573 -24.449 -25.664 1.00 56.59 91 VAL A C 1
ATOM 738 O O . VAL A 1 91 ? 16.778 -25.576 -25.218 1.00 56.59 91 VAL A O 1
ATOM 741 N N . ILE A 1 92 ? 15.386 -24.086 -26.159 1.00 58.81 92 ILE A N 1
ATOM 742 C CA . ILE A 1 92 ? 14.243 -25.000 -26.290 1.00 58.81 92 ILE A CA 1
ATOM 743 C C . ILE A 1 92 ? 14.439 -25.933 -27.486 1.00 58.81 92 ILE A C 1
ATOM 745 O O . ILE A 1 92 ? 14.287 -27.138 -27.334 1.00 58.81 92 ILE A O 1
ATOM 749 N N . ASP A 1 93 ? 14.848 -25.406 -28.639 1.00 59.69 93 ASP A N 1
ATOM 750 C CA . ASP A 1 93 ? 15.020 -26.207 -29.855 1.00 59.69 93 ASP A CA 1
ATOM 751 C C . ASP A 1 93 ? 16.161 -27.240 -29.697 1.00 59.69 93 ASP A C 1
ATOM 753 O O . ASP A 1 93 ? 16.017 -28.389 -30.103 1.00 59.69 93 ASP A O 1
ATOM 757 N N . ALA A 1 94 ? 17.253 -26.898 -28.998 1.00 58.81 94 ALA A N 1
ATOM 758 C CA . ALA A 1 94 ? 18.340 -27.840 -28.686 1.00 58.81 94 ALA A CA 1
ATOM 759 C C . ALA A 1 94 ? 17.948 -28.956 -27.688 1.00 58.81 94 ALA A C 1
ATOM 761 O O . ALA A 1 94 ? 18.693 -29.926 -27.516 1.00 58.81 94 ALA A O 1
ATOM 762 N N . ARG A 1 95 ? 16.802 -28.815 -27.005 1.00 52.78 95 ARG A N 1
ATOM 763 C CA . ARG A 1 95 ? 16.266 -29.772 -26.021 1.00 52.78 95 ARG A CA 1
ATOM 764 C C . ARG A 1 95 ? 15.418 -30.871 -26.667 1.00 52.78 95 ARG A C 1
ATOM 766 O O . ARG A 1 95 ? 15.338 -31.957 -26.094 1.00 52.78 95 ARG A O 1
ATOM 773 N N . ASP A 1 96 ? 14.814 -30.592 -27.822 1.00 53.31 96 ASP A N 1
ATOM 774 C CA . ASP A 1 96 ? 13.968 -31.540 -28.561 1.00 53.31 96 ASP A CA 1
ATOM 775 C C . ASP A 1 96 ? 14.780 -32.467 -29.488 1.00 53.31 96 ASP A C 1
ATOM 777 O O . ASP A 1 96 ? 14.248 -33.459 -29.991 1.00 53.31 96 ASP A O 1
ATOM 781 N N . ASP A 1 97 ? 16.084 -32.211 -29.653 1.00 50.50 97 ASP A N 1
ATOM 782 C CA . ASP A 1 97 ? 16.991 -33.098 -30.380 1.00 50.50 97 ASP A CA 1
ATOM 783 C C . ASP A 1 97 ? 17.316 -34.373 -29.567 1.00 50.50 97 ASP A C 1
ATOM 785 O O . ASP A 1 97 ? 17.947 -34.311 -28.501 1.00 50.50 97 ASP A O 1
ATOM 789 N N . PRO A 1 98 ? 16.971 -35.578 -30.067 1.00 51.06 98 PRO A N 1
ATOM 790 C CA . PRO A 1 98 ? 17.182 -36.829 -29.338 1.00 51.06 98 PRO A CA 1
ATOM 791 C C . PRO A 1 98 ? 18.668 -37.175 -29.140 1.00 51.06 98 PRO A C 1
ATOM 793 O O . PRO A 1 98 ? 18.994 -37.942 -28.233 1.00 51.06 98 PRO A O 1
ATOM 796 N N . ALA A 1 99 ? 19.577 -36.581 -29.925 1.00 49.84 99 ALA A N 1
ATOM 797 C CA . ALA A 1 99 ? 21.023 -36.801 -29.842 1.00 49.84 99 ALA A CA 1
ATOM 798 C C . ALA A 1 99 ? 21.706 -36.070 -28.664 1.00 49.84 99 ALA A C 1
ATOM 800 O O . ALA A 1 99 ? 22.772 -36.492 -28.216 1.00 49.84 99 ALA A O 1
ATOM 801 N N . THR A 1 100 ? 21.095 -35.010 -28.126 1.00 47.19 100 THR A N 1
ATOM 802 C CA . THR A 1 100 ? 21.669 -34.157 -27.062 1.00 47.19 100 THR A CA 1
ATOM 803 C C . THR A 1 100 ? 21.075 -34.425 -25.680 1.00 47.19 100 THR A C 1
ATOM 805 O O . THR A 1 100 ? 21.578 -33.923 -24.674 1.00 47.19 100 THR A O 1
ATOM 808 N N . SER A 1 101 ? 20.058 -35.284 -25.602 1.00 42.50 101 SER A N 1
ATOM 809 C CA . SER A 1 101 ? 19.335 -35.648 -24.375 1.00 42.50 101 SER A CA 1
ATOM 810 C C . SER A 1 101 ? 20.212 -36.241 -23.249 1.00 42.50 101 SER A C 1
ATOM 812 O O . SER A 1 101 ? 19.791 -36.272 -22.092 1.00 42.50 101 SER A O 1
ATOM 814 N N . GLY A 1 102 ? 21.452 -36.653 -23.550 1.00 42.59 102 GLY A N 1
ATOM 815 C CA . GLY A 1 102 ? 22.435 -37.139 -22.572 1.00 42.59 102 GLY A CA 1
ATOM 816 C C . GLY A 1 102 ? 23.464 -36.111 -22.071 1.00 42.59 102 GLY A C 1
ATOM 817 O O . GLY A 1 102 ? 24.138 -36.380 -21.079 1.00 42.59 102 GLY A O 1
ATOM 818 N N . SER A 1 103 ? 23.605 -34.941 -22.707 1.00 42.50 103 SER A N 1
ATOM 819 C CA . SER A 1 103 ? 24.659 -33.964 -22.386 1.00 42.50 103 SER A CA 1
ATOM 820 C C . SER A 1 103 ? 24.065 -32.592 -22.077 1.00 42.50 103 SER A C 1
ATOM 822 O O . SER A 1 103 ? 24.084 -31.663 -22.879 1.00 42.50 103 SER A O 1
ATOM 824 N N . LYS A 1 104 ? 23.516 -32.467 -20.869 1.00 43.38 104 LYS A N 1
ATOM 825 C CA . LYS A 1 104 ? 23.090 -31.184 -20.308 1.00 43.38 104 LYS A CA 1
ATOM 826 C C . LYS A 1 104 ? 24.344 -30.446 -19.814 1.00 43.38 104 LYS A C 1
ATOM 828 O O . LYS A 1 104 ? 24.775 -30.678 -18.686 1.00 43.38 104 LYS A O 1
ATOM 833 N N . ARG A 1 105 ? 24.982 -29.652 -20.685 1.00 40.16 105 ARG A N 1
ATOM 834 C CA . ARG A 1 105 ? 26.071 -28.731 -20.309 1.00 40.16 105 ARG A CA 1
ATOM 835 C C . ARG A 1 105 ? 25.486 -27.609 -19.453 1.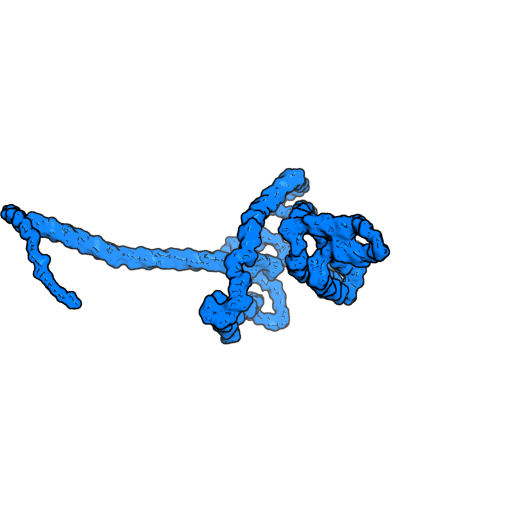00 40.16 105 ARG A C 1
ATOM 837 O O . ARG A 1 105 ? 24.629 -26.870 -19.922 1.00 40.16 105 ARG A O 1
ATOM 844 N N . ASP A 1 106 ? 25.928 -27.541 -18.205 1.00 42.09 106 ASP A N 1
ATOM 845 C CA . ASP A 1 106 ? 25.645 -26.454 -17.272 1.00 42.09 106 ASP A CA 1
ATOM 846 C C . ASP A 1 106 ? 26.994 -25.790 -16.970 1.00 42.09 106 ASP A C 1
ATOM 848 O O . ASP A 1 106 ? 27.840 -26.375 -16.292 1.00 42.09 106 ASP A O 1
ATOM 852 N N . ASP A 1 107 ? 27.237 -24.620 -17.563 1.00 40.38 107 ASP A N 1
ATOM 853 C CA . ASP A 1 107 ? 28.517 -23.895 -17.507 1.00 40.38 107 ASP A CA 1
ATOM 854 C C . ASP A 1 107 ? 28.662 -23.064 -16.213 1.00 40.38 107 ASP A C 1
ATOM 856 O O . ASP A 1 107 ? 29.319 -22.020 -16.176 1.00 40.38 107 ASP A O 1
ATOM 860 N N . SER A 1 108 ? 28.058 -23.512 -15.111 1.00 45.16 108 SER A N 1
ATOM 861 C CA . SER A 1 108 ? 28.254 -22.893 -13.804 1.00 45.16 108 SER A CA 1
ATOM 862 C C . SER A 1 108 ? 29.696 -23.127 -13.333 1.00 45.16 108 SER A C 1
ATOM 864 O O . SER A 1 108 ? 30.057 -24.236 -12.931 1.00 45.16 108 SER A O 1
ATOM 866 N N . VAL A 1 109 ? 30.530 -22.085 -13.377 1.00 42.78 109 VAL A N 1
ATOM 867 C CA . VAL A 1 109 ? 31.888 -22.098 -12.811 1.00 42.78 109 VAL A CA 1
ATOM 868 C C . VAL A 1 109 ? 31.798 -22.493 -11.327 1.00 42.78 109 VAL A C 1
ATOM 870 O O . VAL A 1 109 ? 31.168 -21.770 -10.549 1.00 42.78 109 VAL A O 1
ATOM 873 N N . PRO A 1 110 ? 32.395 -23.622 -10.896 1.00 46.16 110 PRO A N 1
ATOM 874 C CA . PRO A 1 110 ? 32.313 -24.050 -9.507 1.00 46.16 110 PRO A CA 1
ATOM 875 C C . PRO A 1 110 ? 33.060 -23.063 -8.607 1.00 46.16 110 PRO A C 1
ATOM 877 O O . PRO A 1 110 ? 34.275 -22.898 -8.719 1.00 46.16 110 PRO A O 1
ATOM 880 N N . GLY A 1 111 ? 32.346 -22.420 -7.682 1.00 47.72 111 GLY A N 1
ATOM 881 C CA . GLY A 1 111 ? 32.979 -21.740 -6.554 1.00 47.72 111 GLY A CA 1
ATOM 882 C C . GLY A 1 111 ? 33.784 -22.735 -5.706 1.00 47.72 111 GLY A C 1
ATOM 883 O O . GLY A 1 111 ? 33.428 -23.914 -5.610 1.00 47.72 111 GLY A O 1
ATOM 884 N N . LEU A 1 112 ? 34.873 -22.268 -5.086 1.00 41.97 112 LEU A N 1
ATOM 885 C CA . LEU A 1 112 ? 35.717 -23.069 -4.190 1.00 41.97 112 LEU A CA 1
ATOM 886 C C . LEU A 1 112 ? 34.858 -23.802 -3.139 1.00 41.97 112 LEU A C 1
ATOM 888 O O . LEU A 1 112 ? 34.257 -23.172 -2.272 1.00 41.97 112 LEU A O 1
ATOM 892 N N . GLY A 1 113 ? 34.803 -25.137 -3.219 1.00 54.94 113 GLY A N 1
ATOM 893 C CA . GLY A 1 113 ? 34.107 -25.999 -2.252 1.00 54.94 113 GLY A CA 1
ATOM 894 C C . GLY A 1 113 ? 32.805 -26.659 -2.732 1.00 54.94 113 GLY A C 1
ATOM 895 O O . GLY A 1 113 ? 32.201 -27.414 -1.967 1.00 54.94 113 GLY A O 1
ATOM 896 N N . VAL A 1 114 ? 32.366 -26.437 -3.976 1.00 53.66 114 VAL A N 1
ATOM 897 C CA . VAL A 1 114 ? 31.184 -27.119 -4.537 1.00 53.66 114 VAL A CA 1
ATOM 898 C C . VAL A 1 114 ? 31.544 -28.549 -4.961 1.00 53.66 114 VAL A C 1
ATOM 900 O O . VAL A 1 114 ? 32.386 -28.754 -5.832 1.00 53.66 114 VAL A O 1
ATOM 903 N N . LYS A 1 115 ? 30.905 -29.560 -4.350 1.00 57.53 115 LYS A N 1
ATOM 904 C CA . LYS A 1 115 ? 31.049 -30.968 -4.765 1.00 57.53 115 LYS A CA 1
ATOM 905 C C . LYS A 1 115 ? 30.422 -31.152 -6.150 1.00 57.53 115 LYS A C 1
ATOM 907 O O . LYS A 1 115 ? 29.233 -30.887 -6.316 1.00 57.53 115 LYS A O 1
ATOM 912 N N . THR A 1 116 ? 31.206 -31.617 -7.116 1.00 60.53 116 THR A N 1
ATOM 913 C CA . THR A 1 116 ? 30.744 -31.948 -8.469 1.00 60.53 116 THR A CA 1
ATOM 914 C C . THR A 1 116 ? 30.433 -33.441 -8.594 1.00 60.53 116 THR A C 1
ATOM 916 O O . THR A 1 116 ? 31.031 -34.273 -7.907 1.00 60.53 116 THR A O 1
ATOM 919 N N . ASP A 1 117 ? 29.451 -33.802 -9.425 1.00 65.62 117 ASP A N 1
ATOM 920 C CA . ASP A 1 117 ? 29.189 -35.206 -9.765 1.00 65.62 117 ASP A CA 1
ATOM 921 C C . ASP A 1 117 ? 30.216 -35.747 -10.787 1.00 65.62 117 ASP A C 1
ATOM 923 O O . ASP A 1 117 ? 31.078 -35.016 -11.276 1.00 65.62 117 ASP A O 1
ATOM 927 N N . ARG A 1 118 ? 30.124 -37.040 -11.150 1.00 61.91 118 ARG A N 1
ATOM 928 C CA . ARG A 1 118 ? 30.993 -37.671 -12.174 1.00 61.91 118 ARG A CA 1
ATOM 929 C C . ARG A 1 118 ? 30.910 -37.003 -13.559 1.00 61.91 118 ARG A C 1
ATOM 931 O O . ARG A 1 118 ? 31.719 -37.322 -14.424 1.00 61.91 118 ARG A O 1
ATOM 938 N N . HIS A 1 119 ? 29.945 -36.111 -13.768 1.00 56.84 119 HIS A N 1
ATOM 939 C CA . HIS A 1 119 ? 29.697 -35.388 -15.009 1.00 56.84 119 HIS A CA 1
ATOM 940 C C . HIS A 1 119 ? 29.975 -33.879 -14.877 1.00 56.84 119 HIS A C 1
ATOM 942 O O . HIS A 1 119 ? 29.610 -33.121 -15.769 1.00 56.84 119 HIS A O 1
ATOM 948 N N . GLY A 1 120 ? 30.629 -33.439 -13.793 1.00 53.88 120 GLY A N 1
ATOM 949 C CA . GLY A 1 120 ? 31.040 -32.047 -13.597 1.00 53.88 120 GLY A CA 1
ATOM 950 C C . GLY A 1 120 ? 29.926 -31.096 -13.151 1.00 53.88 120 GLY A C 1
ATOM 951 O O . GLY A 1 120 ? 30.167 -29.896 -13.082 1.00 53.88 120 GLY A O 1
ATOM 952 N N . ARG A 1 121 ? 28.728 -31.593 -12.815 1.00 55.19 121 ARG A N 1
ATOM 953 C CA . ARG A 1 121 ? 27.594 -30.747 -12.411 1.00 55.19 121 ARG A CA 1
ATOM 954 C C . ARG A 1 121 ? 27.699 -30.351 -10.938 1.00 55.19 121 ARG A C 1
ATOM 956 O O . ARG A 1 121 ? 28.023 -31.221 -10.120 1.00 55.19 121 ARG A O 1
ATOM 963 N N . PRO A 1 122 ? 27.390 -29.096 -10.562 1.00 56.44 122 PRO A N 1
ATOM 964 C CA . PRO A 1 122 ? 27.322 -28.698 -9.161 1.00 56.44 122 PRO A CA 1
ATOM 965 C C . PRO A 1 122 ? 26.216 -29.490 -8.455 1.00 56.44 122 PRO A C 1
ATOM 967 O O . PRO A 1 122 ? 25.035 -29.403 -8.793 1.00 56.44 122 PRO A O 1
ATOM 970 N N . VAL A 1 123 ? 26.585 -30.297 -7.460 1.00 61.16 123 VAL A N 1
ATOM 971 C CA . VAL A 1 123 ? 25.605 -31.060 -6.687 1.00 61.16 123 VAL A CA 1
ATOM 972 C C . VAL A 1 123 ? 24.935 -30.107 -5.705 1.00 61.16 123 VAL A C 1
ATOM 974 O O . VAL A 1 123 ? 25.539 -29.690 -4.714 1.00 61.16 123 VAL A O 1
ATOM 977 N N . ALA A 1 124 ? 23.673 -29.766 -5.975 1.00 63.19 124 ALA A N 1
ATOM 978 C CA . ALA A 1 124 ? 22.824 -29.077 -5.010 1.00 63.19 124 ALA A CA 1
ATOM 979 C C . ALA A 1 124 ? 22.834 -29.851 -3.682 1.00 63.19 124 ALA A C 1
ATOM 981 O O . ALA A 1 124 ? 22.725 -31.082 -3.670 1.00 63.19 124 ALA A O 1
ATOM 982 N N . GLN A 1 125 ? 22.989 -29.143 -2.558 1.00 65.50 125 GLN A N 1
ATOM 983 C CA . GLN A 1 125 ? 23.020 -29.808 -1.258 1.00 65.50 125 GLN A CA 1
ATOM 984 C C . GLN A 1 125 ? 21.727 -30.610 -1.040 1.00 65.50 125 GLN A C 1
ATOM 986 O O . GLN A 1 125 ? 20.640 -30.119 -1.361 1.00 65.50 125 GLN A O 1
ATOM 991 N N . PRO A 1 126 ? 21.817 -31.842 -0.506 1.00 70.88 126 PRO A N 1
ATOM 992 C CA . PRO A 1 126 ? 20.644 -32.676 -0.299 1.00 70.88 126 PRO A CA 1
ATOM 993 C C . PRO A 1 126 ? 19.652 -31.971 0.631 1.00 70.88 126 PRO A C 1
ATOM 995 O O . PRO A 1 126 ? 20.038 -31.338 1.616 1.00 70.88 126 PRO A O 1
ATOM 998 N N . SER A 1 127 ? 18.359 -32.087 0.320 1.00 73.56 127 SER A N 1
ATOM 999 C CA . SER A 1 127 ? 17.293 -31.468 1.108 1.00 73.56 127 SER A CA 1
ATOM 1000 C C . SER A 1 127 ? 17.398 -31.888 2.576 1.00 73.56 127 SER A C 1
ATOM 1002 O O . SER A 1 127 ? 17.334 -33.080 2.888 1.00 73.56 127 SER A O 1
ATOM 1004 N N . LYS A 1 128 ? 17.466 -30.918 3.489 1.00 78.88 128 LYS A N 1
ATOM 1005 C CA . LYS A 1 128 ? 17.538 -31.167 4.941 1.00 78.88 128 LYS A CA 1
ATOM 1006 C C . LYS A 1 128 ? 16.211 -31.633 5.564 1.00 78.88 128 LYS A C 1
ATOM 1008 O O . LYS A 1 128 ? 16.104 -31.764 6.770 1.00 78.88 128 LYS A O 1
ATOM 1013 N N . TRP A 1 129 ? 15.205 -31.938 4.749 1.00 81.25 129 TRP A N 1
ATOM 1014 C CA . TRP A 1 129 ? 13.859 -32.326 5.184 1.00 81.25 129 TRP A CA 1
ATOM 1015 C C . TRP A 1 129 ? 13.818 -33.679 5.909 1.00 81.25 129 TRP A C 1
ATOM 1017 O O . TRP A 1 129 ? 12.851 -33.976 6.600 1.00 81.25 129 TRP A O 1
ATOM 1027 N N . LYS A 1 130 ? 14.858 -34.508 5.735 1.00 83.00 130 LYS A N 1
ATOM 1028 C CA . LYS A 1 130 ? 14.998 -35.832 6.360 1.00 83.00 130 LYS A CA 1
ATOM 1029 C C . LYS A 1 130 ? 15.955 -35.838 7.557 1.00 83.00 130 LYS A C 1
ATOM 1031 O O . LYS A 1 130 ? 16.381 -36.912 7.975 1.00 83.00 130 LYS A O 1
ATOM 1036 N N . THR A 1 131 ? 16.347 -34.676 8.081 1.00 90.38 131 THR A N 1
ATOM 1037 C CA . THR A 1 131 ? 17.170 -34.626 9.296 1.00 90.38 131 THR A CA 1
ATOM 1038 C C . THR A 1 131 ? 16.303 -34.886 10.533 1.00 90.38 131 THR A C 1
ATOM 1040 O O . THR A 1 131 ? 15.115 -34.551 10.532 1.00 90.38 131 THR A O 1
ATOM 1043 N N . PRO A 1 132 ? 16.864 -35.473 11.607 1.00 89.19 132 PRO A N 1
ATOM 1044 C CA . PRO A 1 132 ? 16.134 -35.675 12.862 1.00 89.19 132 PRO A CA 1
ATOM 1045 C C . PRO A 1 132 ? 15.610 -34.354 13.446 1.00 89.19 132 PRO A C 1
ATOM 1047 O O . PRO A 1 132 ? 14.507 -34.315 13.984 1.00 89.19 132 PRO A O 1
ATOM 1050 N N . GLU A 1 133 ? 16.348 -33.258 13.253 1.00 90.12 133 GLU A N 1
ATOM 1051 C CA . GLU A 1 133 ? 15.918 -31.897 13.597 1.00 90.12 133 GLU A CA 1
ATOM 1052 C C . GLU A 1 133 ? 14.606 -31.517 12.895 1.00 90.12 133 GLU A C 1
ATOM 1054 O O . GLU A 1 133 ? 13.689 -30.990 13.518 1.00 90.12 133 GLU A O 1
ATOM 1059 N N . PHE A 1 134 ? 14.477 -31.826 11.600 1.00 88.12 134 PHE A N 1
ATOM 1060 C CA . PHE A 1 134 ? 13.278 -31.496 10.833 1.00 88.12 134 PHE A CA 1
ATOM 1061 C C . PHE A 1 134 ? 12.079 -32.370 11.215 1.00 88.12 134 PHE A C 1
ATOM 1063 O O . PHE A 1 134 ? 10.953 -31.880 11.277 1.00 88.12 134 PHE A O 1
ATOM 1070 N N . TYR A 1 135 ? 12.312 -33.639 11.560 1.00 91.25 135 TYR A N 1
ATOM 1071 C CA . TYR A 1 135 ? 11.269 -34.489 12.139 1.00 91.25 135 TYR A CA 1
ATOM 1072 C C . TYR A 1 135 ? 10.783 -33.982 13.498 1.00 91.25 135 TYR A C 1
ATOM 1074 O O . TYR A 1 135 ? 9.580 -34.017 13.755 1.00 91.25 135 TYR A O 1
ATOM 1082 N N . PHE A 1 136 ? 11.678 -33.453 14.336 1.00 94.38 136 PHE A N 1
ATOM 1083 C CA . PHE A 1 136 ? 11.280 -32.790 15.576 1.00 94.38 136 PHE A CA 1
ATOM 1084 C C . PHE A 1 136 ? 10.400 -31.565 15.295 1.00 94.38 136 PHE A C 1
ATOM 1086 O O . PHE A 1 136 ? 9.340 -31.432 15.903 1.00 94.38 136 PHE A O 1
ATOM 1093 N N . TYR A 1 137 ? 10.755 -30.723 14.318 1.00 91.31 137 TYR A N 1
ATOM 1094 C CA . TYR A 1 137 ? 9.899 -29.600 13.920 1.00 91.31 137 TYR A CA 1
ATOM 1095 C C . TYR A 1 137 ? 8.527 -30.047 13.405 1.00 91.31 137 TYR A C 1
ATOM 1097 O O . TYR A 1 137 ? 7.524 -29.435 13.768 1.00 91.31 137 TYR A O 1
ATOM 1105 N N . TYR A 1 138 ? 8.446 -31.125 12.618 1.00 92.50 138 TYR A N 1
ATOM 1106 C CA . TYR A 1 138 ? 7.155 -31.683 12.204 1.00 92.50 138 TYR A CA 1
ATOM 1107 C C . TYR A 1 138 ? 6.325 -32.166 13.390 1.00 92.50 138 TYR A C 1
ATOM 1109 O O . TYR A 1 138 ? 5.131 -31.884 13.447 1.00 92.50 138 TYR A O 1
ATOM 1117 N N . PHE A 1 139 ? 6.945 -32.864 14.342 1.00 95.31 139 PHE A N 1
ATOM 1118 C CA . PHE A 1 139 ? 6.268 -33.311 15.555 1.00 95.31 139 PHE A CA 1
ATOM 1119 C C . PHE A 1 139 ? 5.732 -32.124 16.361 1.00 95.31 139 PHE A C 1
ATOM 1121 O O . PHE A 1 139 ? 4.554 -32.103 16.717 1.00 95.31 139 PHE A O 1
ATOM 1128 N N . VAL A 1 140 ? 6.565 -31.106 16.589 1.00 95.06 140 VAL A N 1
ATOM 1129 C CA . VAL A 1 140 ? 6.172 -29.862 17.262 1.00 95.06 140 VAL A CA 1
ATOM 1130 C C . VAL A 1 140 ? 5.021 -29.190 16.518 1.00 95.06 140 VAL A C 1
ATOM 1132 O O . VAL A 1 140 ? 4.037 -28.811 17.136 1.00 95.06 140 VAL A O 1
ATOM 1135 N N . PHE A 1 141 ? 5.084 -29.090 15.193 1.00 93.81 141 PHE A N 1
ATOM 1136 C CA . PHE A 1 141 ? 4.024 -28.477 14.399 1.00 93.81 141 PHE A CA 1
ATOM 1137 C C . PHE A 1 141 ? 2.699 -29.248 14.504 1.00 93.81 141 PHE A C 1
ATOM 1139 O O . PHE A 1 141 ? 1.662 -28.656 14.791 1.00 93.81 141 PHE A O 1
ATOM 1146 N N . ILE A 1 142 ? 2.730 -30.571 14.323 1.00 96.00 142 ILE A N 1
ATOM 1147 C CA . ILE A 1 142 ? 1.540 -31.436 14.357 1.00 96.00 142 ILE A CA 1
ATOM 1148 C C . ILE A 1 142 ? 0.921 -31.498 15.759 1.00 96.00 142 ILE A C 1
ATOM 1150 O O . ILE A 1 142 ? -0.276 -31.731 15.880 1.00 96.00 142 ILE A O 1
ATOM 1154 N N . THR A 1 143 ? 1.700 -31.281 16.817 1.00 95.56 143 THR A N 1
ATOM 1155 C CA . THR A 1 143 ? 1.193 -31.291 18.195 1.00 95.56 143 THR A CA 1
ATOM 1156 C C . THR A 1 143 ? 0.772 -29.902 18.660 1.00 95.56 143 THR A C 1
ATOM 1158 O O . THR A 1 143 ? -0.377 -29.714 19.054 1.00 95.56 143 THR A O 1
ATOM 1161 N N . ILE A 1 144 ? 1.662 -28.910 18.574 1.00 95.06 144 ILE A N 1
ATOM 1162 C CA . ILE A 1 144 ? 1.421 -27.562 19.092 1.00 95.06 144 ILE A CA 1
ATOM 1163 C C . ILE A 1 144 ? 0.326 -26.854 18.301 1.00 95.06 144 ILE A C 1
ATOM 1165 O O . ILE A 1 144 ? -0.537 -26.244 18.921 1.00 95.06 144 ILE A O 1
ATOM 1169 N N . VAL A 1 145 ? 0.308 -26.928 16.965 1.00 93.44 145 VAL A N 1
ATOM 1170 C CA . VAL A 1 145 ? -0.666 -26.151 16.178 1.00 93.44 145 VAL A CA 1
ATOM 1171 C C . VAL A 1 145 ? -2.107 -26.595 16.464 1.00 93.44 145 VAL A C 1
ATOM 1173 O O . VAL A 1 145 ? -2.911 -25.739 16.835 1.00 93.44 145 VAL A O 1
ATOM 1176 N N . PRO A 1 146 ? -2.469 -27.893 16.402 1.00 95.25 146 PRO A N 1
ATOM 1177 C CA . PRO A 1 146 ? -3.790 -28.339 16.843 1.00 95.25 146 PRO A CA 1
ATOM 1178 C C . PRO A 1 146 ? -4.068 -28.024 18.313 1.00 95.25 146 PRO A C 1
ATOM 1180 O O . PRO A 1 146 ? -5.190 -27.653 18.648 1.00 95.25 146 PRO A O 1
ATOM 1183 N N . TYR A 1 147 ? -3.058 -28.110 19.183 1.00 93.62 147 TYR A N 1
ATOM 1184 C CA . TYR A 1 147 ? -3.210 -27.785 20.600 1.00 93.62 147 TYR A CA 1
ATOM 1185 C C . TYR A 1 147 ? -3.505 -26.295 20.845 1.00 93.62 147 TYR A C 1
ATOM 1187 O O . TYR A 1 147 ? -4.337 -25.976 21.689 1.00 93.62 147 TYR A O 1
ATOM 1195 N N . MET A 1 148 ? -2.920 -25.376 20.065 1.00 91.62 148 MET A N 1
ATOM 1196 C CA . MET A 1 148 ? -3.243 -23.942 20.115 1.00 91.62 148 MET A CA 1
ATOM 1197 C C . MET A 1 148 ? -4.722 -23.691 19.801 1.00 91.62 148 MET A C 1
ATOM 1199 O O . MET A 1 148 ? -5.375 -22.912 20.496 1.00 91.62 148 MET A O 1
ATOM 1203 N N . PHE A 1 149 ? -5.266 -24.378 18.791 1.00 91.44 149 PHE A N 1
ATOM 1204 C CA . PHE A 1 149 ? -6.695 -24.308 18.480 1.00 91.44 149 PHE A CA 1
ATOM 1205 C C . PHE A 1 149 ? -7.549 -24.967 19.566 1.00 91.44 149 PHE A C 1
ATOM 1207 O O . PHE A 1 149 ? -8.596 -24.431 19.928 1.00 91.44 149 PHE A O 1
ATOM 1214 N N . TRP A 1 150 ? -7.098 -26.100 20.110 1.00 91.44 150 TRP A N 1
ATOM 1215 C CA . TRP A 1 150 ? -7.808 -26.823 21.160 1.00 91.44 150 TRP A CA 1
ATOM 1216 C C . TRP A 1 150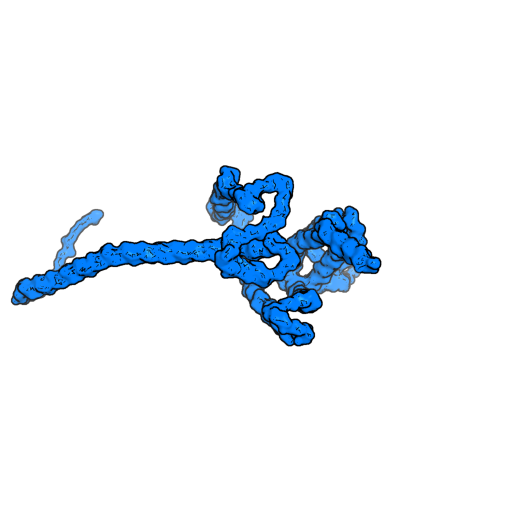 ? -7.932 -26.009 22.449 1.00 91.44 150 TRP A C 1
ATOM 1218 O O . TRP A 1 150 ? -9.027 -25.935 22.994 1.00 91.44 150 TRP A O 1
ATOM 1228 N N . ILE A 1 151 ? -6.861 -25.356 22.914 1.00 89.88 151 ILE A N 1
ATOM 1229 C CA . ILE A 1 151 ? -6.907 -24.500 24.112 1.00 89.88 151 ILE A CA 1
ATOM 1230 C C . ILE A 1 151 ? -7.891 -23.349 23.906 1.00 89.88 151 ILE A C 1
ATOM 1232 O O . ILE A 1 151 ? -8.728 -23.094 24.767 1.00 89.88 151 ILE A O 1
ATOM 1236 N N . ALA A 1 152 ? -7.815 -22.661 22.763 1.00 86.50 152 ALA A N 1
ATOM 1237 C CA . ALA A 1 152 ? -8.727 -21.560 22.468 1.00 86.50 152 ALA A CA 1
ATOM 1238 C C . ALA A 1 152 ? -10.189 -22.033 22.443 1.00 86.50 152 ALA A C 1
ATOM 1240 O O . ALA A 1 152 ? -11.063 -21.353 22.980 1.00 86.50 152 ALA A O 1
ATOM 1241 N N . TYR A 1 153 ? -10.450 -23.211 21.869 1.00 85.50 153 TYR A N 1
ATOM 1242 C CA . TYR A 1 153 ? -11.766 -23.843 21.899 1.00 85.50 153 TYR A CA 1
ATOM 1243 C C . TYR A 1 153 ? -12.207 -24.180 23.327 1.00 85.50 153 TYR A C 1
ATOM 1245 O O . TYR A 1 153 ? -13.335 -23.868 23.696 1.00 85.50 153 TYR A O 1
ATOM 1253 N N . ASP A 1 154 ? -11.324 -24.777 24.129 1.00 87.56 154 ASP A N 1
ATOM 1254 C CA . ASP A 1 154 ? -11.619 -25.229 25.486 1.00 87.56 154 ASP A CA 1
ATOM 1255 C C . ASP A 1 154 ? -11.991 -24.073 26.418 1.00 87.56 154 ASP A C 1
ATOM 1257 O O . ASP A 1 154 ? -13.048 -24.102 27.045 1.00 87.56 154 ASP A O 1
ATOM 1261 N N . VAL A 1 155 ? -11.182 -23.011 26.406 1.00 85.38 155 VAL A N 1
ATOM 1262 C CA . VAL A 1 155 ? -11.407 -21.783 27.183 1.00 85.38 155 VAL A CA 1
ATOM 1263 C C . VAL A 1 155 ? -12.675 -21.058 26.723 1.00 85.38 155 VAL A C 1
ATOM 1265 O O . VAL A 1 155 ? -13.371 -20.441 27.521 1.00 85.38 155 VAL A O 1
ATOM 1268 N N . SER A 1 156 ? -13.033 -21.159 25.441 1.00 82.81 156 SER A N 1
ATOM 1269 C CA . SER A 1 156 ? -14.249 -20.531 24.905 1.00 82.81 156 SER A CA 1
ATOM 1270 C C . SER A 1 156 ? -15.538 -21.287 25.256 1.00 82.81 156 SER A C 1
ATOM 1272 O O . SER A 1 156 ? -16.610 -20.898 24.790 1.00 82.81 156 SER A O 1
ATOM 1274 N N . ARG A 1 157 ? -15.481 -22.369 26.047 1.00 83.81 157 ARG A N 1
ATOM 1275 C CA . ARG A 1 157 ? -16.676 -23.116 26.455 1.00 83.81 157 ARG A CA 1
ATOM 1276 C C . ARG A 1 157 ? -17.351 -22.481 27.674 1.00 83.81 157 ARG A C 1
ATOM 1278 O O . ARG A 1 157 ? -16.662 -22.090 28.611 1.00 83.81 157 ARG A O 1
ATOM 1285 N N . PRO A 1 158 ? -18.697 -22.517 27.759 1.00 85.00 158 PRO A N 1
ATOM 1286 C CA . PRO A 1 158 ? -19.429 -22.116 28.965 1.00 85.00 158 PRO A CA 1
ATOM 1287 C C . PRO A 1 158 ? -19.052 -22.890 30.236 1.00 85.00 158 PRO A C 1
ATOM 1289 O O . PRO A 1 158 ? -19.398 -22.467 31.333 1.00 85.00 158 PRO A O 1
ATOM 1292 N N . SER A 1 159 ? -18.379 -24.035 30.090 1.00 86.56 159 SER A N 1
ATOM 1293 C CA . SER A 1 159 ? -17.855 -24.842 31.191 1.00 86.56 159 SER A CA 1
ATOM 1294 C C . SER A 1 159 ? -16.581 -24.277 31.827 1.00 86.56 159 SER A C 1
ATOM 1296 O O . SER A 1 159 ? -16.219 -24.736 32.908 1.00 86.56 159 SER A O 1
ATOM 1298 N N . ASP A 1 160 ? -15.886 -23.330 31.183 1.00 86.81 160 ASP A N 1
ATOM 1299 C CA . ASP A 1 160 ? -14.688 -22.714 31.759 1.00 86.81 160 ASP A CA 1
ATOM 1300 C C . ASP A 1 160 ? -15.071 -21.738 32.892 1.00 86.81 160 ASP A C 1
ATOM 1302 O O . ASP A 1 160 ? -15.943 -20.882 32.703 1.00 86.81 160 ASP A O 1
ATOM 1306 N N . PRO A 1 161 ? -14.410 -21.792 34.063 1.00 89.06 161 PRO A N 1
ATOM 1307 C CA . PRO A 1 161 ? -14.689 -20.880 35.174 1.00 89.06 161 PRO A CA 1
ATOM 1308 C C . PRO A 1 161 ? -14.559 -19.393 34.811 1.00 89.06 161 PRO A C 1
ATOM 1310 O O . PRO A 1 161 ? -15.236 -18.543 35.391 1.00 89.06 161 PRO A O 1
ATOM 1313 N N . ASN A 1 162 ? -13.695 -19.052 33.852 1.00 86.88 162 ASN A N 1
ATOM 1314 C CA . ASN A 1 162 ? -13.457 -17.683 33.409 1.00 86.88 162 ASN A CA 1
ATOM 1315 C C . ASN A 1 162 ? -14.374 -17.242 32.260 1.00 86.88 162 ASN A C 1
ATOM 1317 O O . ASN A 1 162 ? -14.289 -16.075 31.873 1.00 86.88 162 ASN A O 1
ATOM 1321 N N . TYR A 1 163 ? -15.266 -18.104 31.754 1.00 85.94 163 TYR A N 1
ATOM 1322 C CA . TYR A 1 163 ? -16.101 -17.832 30.578 1.00 85.94 163 TYR A CA 1
ATOM 1323 C C . TYR A 1 163 ? -16.864 -16.504 30.660 1.00 85.94 163 TYR A C 1
ATOM 1325 O O . TYR A 1 163 ? -16.922 -15.733 29.699 1.00 85.94 163 TYR A O 1
ATOM 1333 N N . HIS A 1 164 ? -17.366 -16.176 31.852 1.00 85.44 164 HIS A N 1
ATOM 1334 C CA . HIS A 1 164 ? -18.090 -14.937 32.133 1.00 85.44 164 HIS A CA 1
ATOM 1335 C C . HIS A 1 164 ? -17.309 -13.659 31.763 1.00 85.44 164 HIS A C 1
ATOM 1337 O O . HIS A 1 164 ? -17.920 -12.652 31.409 1.00 85.44 164 HIS A O 1
ATOM 1343 N N . LYS A 1 165 ? -15.967 -13.681 31.801 1.00 86.25 165 LYS A N 1
ATOM 1344 C CA . LYS A 1 165 ? -15.125 -12.509 31.503 1.00 86.25 165 LYS A CA 1
ATOM 1345 C C . LYS A 1 165 ? -15.124 -12.145 30.022 1.00 86.25 165 LYS A C 1
ATOM 1347 O O . LYS A 1 165 ? -15.001 -10.972 29.692 1.00 86.25 165 LYS A O 1
ATOM 1352 N N . TYR A 1 166 ? -15.260 -13.124 29.133 1.00 80.56 166 TYR A N 1
ATOM 1353 C CA . TYR A 1 166 ? -15.104 -12.939 27.685 1.00 80.56 166 TYR A CA 1
ATOM 1354 C C . TYR A 1 166 ? -16.315 -13.411 26.869 1.00 80.56 166 TYR A C 1
ATOM 1356 O O . TYR A 1 166 ? -16.337 -13.216 25.657 1.00 80.56 166 TYR A O 1
ATOM 1364 N N . GLN A 1 167 ? -17.375 -13.916 27.511 1.00 84.44 167 GLN A N 1
ATOM 1365 C CA . GLN A 1 167 ? -18.660 -14.233 26.872 1.00 84.44 167 GLN A CA 1
ATOM 1366 C C . GLN A 1 167 ? -19.197 -13.081 26.006 1.00 84.44 167 GLN A C 1
ATOM 1368 O O . GLN A 1 167 ? -19.726 -13.317 24.924 1.00 84.44 167 GLN A O 1
ATOM 1373 N N . HIS A 1 168 ? -19.033 -11.833 26.452 1.00 81.62 168 HIS A N 1
ATOM 1374 C CA . HIS A 1 168 ? -19.472 -10.655 25.699 1.00 81.62 168 HIS A CA 1
ATOM 1375 C C . HIS A 1 168 ? -18.607 -10.358 24.455 1.00 81.62 1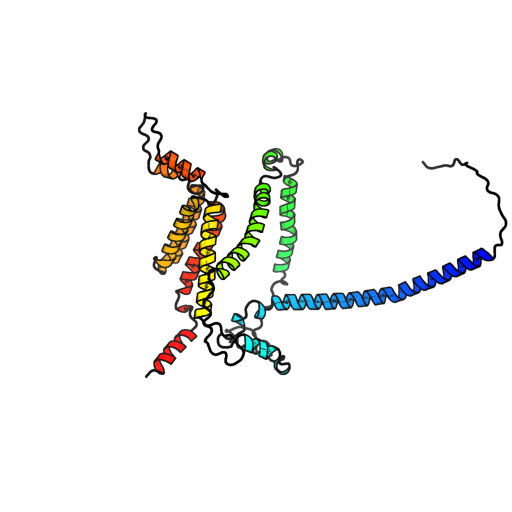68 HIS A C 1
ATOM 1377 O O . HIS A 1 168 ? -19.073 -9.684 23.539 1.00 81.62 168 HIS A O 1
ATOM 1383 N N . LEU A 1 169 ? -17.370 -10.869 24.399 1.00 76.50 169 LEU A N 1
ATOM 1384 C CA . LEU A 1 169 ? -16.438 -10.723 23.271 1.00 76.50 169 LEU A CA 1
ATOM 1385 C C . LEU A 1 169 ? -16.600 -11.840 22.231 1.00 76.50 169 LEU A C 1
ATOM 1387 O O . LEU A 1 169 ? -16.290 -11.636 21.059 1.00 76.50 169 LEU A O 1
ATOM 1391 N N . LEU A 1 170 ? -17.141 -12.994 22.636 1.00 72.62 170 LEU A N 1
ATOM 1392 C CA . LEU A 1 170 ? -17.400 -14.176 21.801 1.00 72.62 170 LEU A CA 1
ATOM 1393 C C . LEU A 1 170 ? -18.573 -13.993 20.816 1.00 72.62 170 LEU A C 1
ATOM 1395 O O . LEU A 1 170 ? -19.181 -14.965 20.369 1.00 72.62 170 LEU A O 1
ATOM 1399 N N . SER A 1 171 ? -18.905 -12.748 20.459 1.00 67.19 171 SER A N 1
ATOM 1400 C CA . SER A 1 171 ? -19.959 -12.459 19.490 1.00 67.19 171 SER A CA 1
ATOM 1401 C C . SER A 1 171 ? -19.656 -13.179 18.159 1.00 67.19 171 SER A C 1
ATOM 1403 O O . SER A 1 171 ? -18.585 -12.972 17.581 1.00 67.19 171 SER A O 1
ATOM 1405 N N . PRO A 1 172 ? -20.570 -14.027 17.654 1.00 66.19 172 PRO A N 1
ATOM 1406 C CA . PRO A 1 172 ? -20.266 -14.990 16.592 1.00 66.19 172 PRO A CA 1
ATOM 1407 C C . PRO A 1 172 ? -19.957 -14.368 15.223 1.00 66.19 172 PRO A C 1
ATOM 1409 O O . PRO A 1 172 ? -19.553 -15.087 14.311 1.00 66.19 172 PRO A O 1
ATOM 1412 N N . ASP A 1 173 ? -20.140 -13.055 15.051 1.00 63.81 173 ASP A N 1
ATOM 1413 C CA . ASP A 1 173 ? -20.044 -12.431 13.732 1.00 63.81 173 ASP A CA 1
ATOM 1414 C C . ASP A 1 173 ? -19.149 -11.189 13.655 1.00 63.81 173 ASP A C 1
ATOM 1416 O O . ASP A 1 173 ? -18.656 -10.884 12.578 1.00 63.81 173 ASP A O 1
ATOM 1420 N N . ALA A 1 174 ? -18.832 -10.486 14.749 1.00 64.19 174 ALA A N 1
ATOM 1421 C CA . ALA A 1 174 ? -18.125 -9.200 14.643 1.00 64.19 174 ALA A CA 1
ATOM 1422 C C . ALA A 1 174 ? -16.758 -9.302 13.927 1.00 64.19 174 ALA A C 1
ATOM 1424 O O . ALA A 1 174 ? -16.392 -8.417 13.151 1.00 64.19 174 ALA A O 1
ATOM 1425 N N . GLN A 1 175 ? -16.030 -10.406 14.128 1.00 67.81 175 GLN A N 1
ATOM 1426 C CA . GLN A 1 175 ? -14.711 -10.620 13.525 1.00 67.81 175 GLN A CA 1
ATOM 1427 C C . GLN A 1 175 ? -14.773 -11.002 12.036 1.00 67.81 175 GLN A C 1
ATOM 1429 O O . GLN A 1 175 ? -13.914 -10.588 11.258 1.00 67.81 175 GLN A O 1
ATOM 1434 N N . TYR A 1 176 ? -15.788 -11.764 11.616 1.00 69.44 176 TYR A N 1
ATOM 1435 C CA . TYR A 1 176 ? -15.907 -12.270 10.239 1.00 69.44 176 TYR A CA 1
ATOM 1436 C C . TYR A 1 176 ? -16.894 -11.486 9.367 1.00 69.44 176 TYR A C 1
ATOM 1438 O O . TYR A 1 176 ? -16.853 -11.611 8.141 1.00 69.44 176 TYR A O 1
ATOM 1446 N N . PHE A 1 177 ? -17.754 -10.665 9.965 1.00 76.00 177 PHE A N 1
ATOM 1447 C CA . PHE A 1 177 ? -18.781 -9.883 9.283 1.00 76.00 177 PHE A CA 1
ATOM 1448 C C . PHE A 1 177 ? -18.179 -8.949 8.231 1.00 76.00 177 PHE A C 1
ATOM 1450 O O . PHE A 1 177 ? -18.571 -8.977 7.064 1.00 76.00 177 PHE A O 1
ATOM 1457 N N . THR A 1 178 ? -17.160 -8.172 8.609 1.00 72.38 178 THR A N 1
ATOM 1458 C CA . THR A 1 178 ? -16.495 -7.223 7.703 1.00 72.38 178 THR A CA 1
ATOM 1459 C C . THR A 1 178 ? -15.812 -7.936 6.537 1.00 72.38 178 THR A C 1
ATOM 1461 O O . THR A 1 178 ? -15.923 -7.499 5.394 1.00 72.38 178 THR A O 1
ATOM 1464 N N . PHE A 1 179 ? -15.145 -9.063 6.801 1.00 76.19 179 PHE A N 1
ATOM 1465 C CA . PHE A 1 179 ? -14.490 -9.856 5.761 1.00 76.19 179 PHE A CA 1
ATOM 1466 C C . PHE A 1 179 ? -15.505 -10.439 4.768 1.00 76.19 179 PHE A C 1
ATOM 1468 O O . PHE A 1 179 ? -15.357 -10.265 3.559 1.00 76.19 179 PHE A O 1
ATOM 1475 N N . ARG A 1 180 ? -16.583 -11.059 5.268 1.00 81.69 180 ARG A N 1
ATOM 1476 C CA . ARG A 1 180 ? -17.644 -11.644 4.433 1.00 81.69 180 ARG A CA 1
ATOM 1477 C C . ARG A 1 180 ? -18.379 -10.601 3.603 1.00 81.69 180 ARG A C 1
ATOM 1479 O O . ARG A 1 180 ? -18.654 -10.845 2.433 1.00 81.69 180 ARG A O 1
ATOM 1486 N N . ARG A 1 181 ? -18.645 -9.426 4.175 1.00 83.44 181 ARG A N 1
ATOM 1487 C CA . ARG A 1 181 ? -19.286 -8.322 3.454 1.00 83.44 181 ARG A CA 1
ATOM 1488 C C . ARG A 1 181 ? -18.401 -7.774 2.334 1.00 83.44 181 ARG A C 1
ATOM 1490 O O . ARG A 1 181 ? -18.923 -7.387 1.298 1.00 83.44 181 ARG A O 1
ATOM 1497 N N . ASN A 1 182 ? -17.079 -7.775 2.519 1.00 83.81 182 ASN A N 1
ATOM 1498 C CA . ASN A 1 182 ? -16.124 -7.219 1.556 1.00 83.81 182 ASN A CA 1
ATOM 1499 C C . ASN A 1 182 ? -15.660 -8.220 0.479 1.00 83.81 182 ASN A C 1
ATOM 1501 O O . ASN A 1 182 ? -15.197 -7.804 -0.583 1.00 83.81 182 ASN A O 1
ATOM 1505 N N . LEU A 1 183 ? -15.814 -9.527 0.717 1.00 86.44 183 LEU A N 1
ATOM 1506 C CA . LEU A 1 183 ? -15.404 -10.597 -0.200 1.00 86.44 183 LEU A CA 1
ATOM 1507 C C . LEU A 1 183 ? -16.007 -10.481 -1.615 1.00 86.44 183 LEU A C 1
ATOM 1509 O O . LEU A 1 183 ? -15.241 -10.556 -2.578 1.00 86.44 183 LEU A O 1
ATOM 1513 N N . PRO A 1 184 ? -17.327 -10.258 -1.786 1.00 88.94 184 PRO A N 1
ATOM 1514 C CA . PRO A 1 184 ? -17.919 -10.091 -3.112 1.00 88.94 184 PRO A CA 1
ATOM 1515 C C . PRO A 1 184 ? -17.336 -8.894 -3.865 1.00 88.94 184 PRO A C 1
ATOM 1517 O O . PRO A 1 184 ? -17.043 -9.000 -5.052 1.00 88.94 184 PRO A O 1
ATOM 1520 N N . TYR A 1 185 ? -17.100 -7.775 -3.171 1.00 86.69 185 TYR A N 1
ATOM 1521 C CA . TYR A 1 185 ? -16.492 -6.585 -3.769 1.00 86.69 185 TYR A CA 1
ATOM 1522 C C . TYR A 1 185 ? -15.046 -6.842 -4.208 1.00 86.69 185 TYR A C 1
ATOM 1524 O O . TYR A 1 185 ? -14.647 -6.398 -5.282 1.00 86.69 185 TYR A O 1
ATOM 1532 N N . LEU A 1 186 ? -14.274 -7.605 -3.427 1.00 86.62 186 LEU A N 1
ATOM 1533 C CA . LEU A 1 186 ? -12.919 -8.008 -3.807 1.00 86.62 186 LEU A CA 1
ATOM 1534 C C . LEU A 1 186 ? -12.924 -8.961 -5.013 1.00 86.62 186 LEU A C 1
ATOM 1536 O O . LEU A 1 186 ? -12.111 -8.803 -5.922 1.00 86.62 186 LEU A O 1
ATOM 1540 N N . GLY A 1 187 ? -13.860 -9.913 -5.057 1.00 89.44 187 GLY A N 1
ATOM 1541 C CA . GLY A 1 187 ? -14.042 -10.802 -6.207 1.00 89.44 187 GLY A CA 1
ATOM 1542 C C . GLY A 1 187 ? -14.409 -10.032 -7.476 1.00 89.44 187 GLY A C 1
ATOM 1543 O O . GLY A 1 187 ? -13.831 -10.255 -8.538 1.00 89.44 187 GLY A O 1
ATOM 1544 N N . LEU A 1 188 ? -15.307 -9.056 -7.349 1.00 91.06 188 LEU A N 1
ATOM 1545 C CA . LEU A 1 188 ? -15.703 -8.172 -8.437 1.00 91.06 188 LEU A CA 1
ATOM 1546 C C . LEU A 1 188 ? -14.517 -7.336 -8.947 1.00 91.06 188 LEU A C 1
ATOM 1548 O O . LEU A 1 188 ? -14.310 -7.222 -10.154 1.00 91.06 188 LEU A O 1
ATOM 1552 N N . LEU A 1 189 ? -13.690 -6.813 -8.038 1.00 89.75 189 LEU A N 1
ATOM 1553 C CA . LEU A 1 189 ? -12.468 -6.080 -8.371 1.00 89.75 189 LEU A CA 1
ATOM 1554 C C . LEU A 1 189 ? -11.456 -6.951 -9.130 1.00 89.75 189 LEU A C 1
ATOM 1556 O O . LEU A 1 189 ? -10.884 -6.494 -10.119 1.00 89.75 189 LEU A O 1
ATOM 1560 N N . LEU A 1 190 ? -11.259 -8.205 -8.703 1.00 90.69 190 LEU A N 1
ATOM 1561 C CA . LEU A 1 190 ? -10.358 -9.156 -9.366 1.00 90.69 190 LEU A CA 1
ATOM 1562 C C . LEU A 1 190 ? -10.771 -9.446 -10.812 1.00 90.69 190 LEU A C 1
ATOM 1564 O O . LEU A 1 190 ? -9.905 -9.680 -11.652 1.00 90.69 190 LEU A O 1
ATOM 1568 N N . VAL A 1 191 ? -12.071 -9.399 -11.111 1.00 93.06 191 VAL A N 1
ATOM 1569 C CA . VAL A 1 191 ? -12.592 -9.562 -12.474 1.00 93.06 191 VAL A CA 1
ATOM 1570 C C . VAL A 1 191 ? -12.515 -8.252 -13.259 1.00 93.06 191 VAL A C 1
ATOM 1572 O O . VAL A 1 191 ? -12.053 -8.249 -14.400 1.00 93.06 191 VAL A O 1
ATOM 1575 N N . PHE A 1 192 ? -12.915 -7.120 -12.675 1.00 93.06 192 PHE A N 1
ATOM 1576 C CA . PHE A 1 192 ? -12.933 -5.846 -13.397 1.00 93.06 192 PHE A CA 1
ATOM 1577 C C . PHE A 1 192 ? -11.549 -5.289 -13.691 1.00 93.06 192 PHE A C 1
ATOM 1579 O O . PHE A 1 192 ? -11.349 -4.731 -14.764 1.00 93.06 192 PHE A O 1
ATOM 1586 N N . HIS A 1 193 ? -10.586 -5.441 -12.788 1.00 92.94 193 HIS A N 1
ATOM 1587 C CA . HIS A 1 193 ? -9.241 -4.910 -12.981 1.00 92.94 193 HIS A CA 1
ATOM 1588 C C . HIS A 1 193 ? -8.574 -5.379 -14.299 1.00 92.94 193 HIS A C 1
ATOM 1590 O O . HIS A 1 193 ? -8.153 -4.523 -15.085 1.00 92.94 193 HIS A O 1
ATOM 1596 N N . PRO A 1 194 ? -8.512 -6.687 -14.636 1.00 92.50 194 PRO A N 1
ATOM 1597 C CA . PRO A 1 194 ? -7.968 -7.130 -15.921 1.00 92.50 194 PRO A CA 1
ATOM 1598 C C . PRO A 1 194 ? -8.840 -6.731 -17.124 1.00 92.50 194 PRO A C 1
ATOM 1600 O O . PRO A 1 194 ? -8.297 -6.515 -18.207 1.00 92.50 194 PRO A O 1
ATOM 1603 N N . LEU A 1 195 ? -10.164 -6.598 -16.965 1.00 93.50 195 LEU A N 1
ATOM 1604 C CA . LEU A 1 195 ? -11.053 -6.116 -18.033 1.00 93.50 195 LEU A CA 1
ATOM 1605 C C . LEU A 1 195 ? -10.811 -4.635 -18.347 1.00 93.50 195 LEU A C 1
ATOM 1607 O O . LEU A 1 195 ? -10.665 -4.270 -19.512 1.00 93.50 195 LEU A O 1
ATOM 1611 N N . LEU A 1 196 ? -10.688 -3.800 -17.315 1.00 92.31 196 LEU A N 1
ATOM 1612 C CA . LEU A 1 196 ? -10.334 -2.388 -17.436 1.00 92.31 196 LEU A CA 1
ATOM 1613 C C . LEU A 1 196 ? -8.953 -2.222 -18.063 1.00 92.31 196 LEU A C 1
ATOM 1615 O O . LEU A 1 196 ? -8.781 -1.359 -18.917 1.00 92.31 196 LEU A O 1
ATOM 1619 N N . ARG A 1 197 ? -7.990 -3.087 -17.720 1.00 91.81 197 ARG A N 1
ATOM 1620 C CA . ARG A 1 197 ? -6.676 -3.086 -18.372 1.00 91.81 197 ARG A CA 1
ATOM 1621 C C . ARG A 1 197 ? -6.775 -3.410 -19.858 1.00 91.81 197 ARG A C 1
ATOM 1623 O O . ARG A 1 197 ? -6.146 -2.741 -20.669 1.00 91.81 197 ARG A O 1
ATOM 1630 N N . LYS A 1 198 ? -7.571 -4.417 -20.236 1.00 90.25 198 LYS A N 1
ATOM 1631 C CA . LYS A 1 198 ? -7.812 -4.739 -21.653 1.00 90.25 198 LYS A CA 1
ATOM 1632 C C . LYS A 1 198 ? -8.458 -3.568 -22.388 1.00 90.25 198 LYS A C 1
ATOM 1634 O O . LYS A 1 198 ? -8.018 -3.241 -23.485 1.00 90.25 198 LYS A O 1
ATOM 1639 N N . LEU A 1 199 ? -9.447 -2.920 -21.773 1.00 92.56 199 LEU A N 1
ATOM 1640 C CA . LEU A 1 199 ? -10.096 -1.738 -22.334 1.00 92.56 199 LEU A CA 1
ATOM 1641 C C . LEU A 1 199 ? -9.111 -0.570 -22.482 1.00 92.56 199 LEU A C 1
ATOM 1643 O O . LEU A 1 199 ? -9.059 0.053 -23.534 1.00 92.56 199 LEU A O 1
ATOM 1647 N N . TYR A 1 200 ? -8.283 -0.306 -21.473 1.00 91.81 200 TYR A N 1
ATOM 1648 C CA . TYR A 1 200 ? -7.249 0.726 -21.534 1.00 91.81 200 TYR A CA 1
ATOM 1649 C C . TYR A 1 200 ? -6.252 0.467 -22.668 1.00 91.81 200 TYR A C 1
ATOM 1651 O O . TYR A 1 200 ? -5.949 1.369 -23.444 1.00 91.81 200 TYR A O 1
ATOM 1659 N N . ASN A 1 201 ? -5.799 -0.780 -22.815 1.00 89.62 201 ASN A N 1
ATOM 1660 C CA . ASN A 1 201 ? -4.890 -1.169 -23.890 1.00 89.62 201 ASN A CA 1
ATOM 1661 C C . ASN A 1 201 ? -5.540 -1.063 -25.274 1.00 89.62 201 ASN A C 1
ATOM 1663 O O . ASN A 1 201 ? -4.861 -0.749 -26.247 1.00 89.62 201 ASN A O 1
ATOM 1667 N N . PHE A 1 202 ? -6.846 -1.316 -25.359 1.00 88.56 202 PHE A N 1
ATOM 1668 C CA . PHE A 1 202 ? -7.622 -1.112 -26.576 1.00 88.56 202 PHE A CA 1
ATOM 1669 C C . PHE A 1 202 ? -7.739 0.377 -26.936 1.00 88.56 202 PHE A C 1
ATOM 1671 O O . PHE A 1 202 ? -7.574 0.736 -28.096 1.00 88.56 202 PHE A O 1
ATOM 1678 N N . LEU A 1 203 ? -7.970 1.249 -25.949 1.00 90.06 203 LEU A N 1
ATOM 1679 C CA . LEU A 1 203 ? -8.071 2.700 -26.149 1.00 90.06 203 LEU A CA 1
ATOM 1680 C C . LEU A 1 203 ? -6.716 3.369 -26.423 1.00 90.06 203 LEU A C 1
ATOM 1682 O O . LEU A 1 203 ? -6.664 4.404 -27.082 1.00 90.06 203 LEU A O 1
ATOM 1686 N N . ARG A 1 204 ? -5.620 2.795 -25.918 1.00 86.75 204 ARG A N 1
ATOM 1687 C CA . ARG A 1 204 ? -4.244 3.251 -26.159 1.00 86.75 204 ARG A CA 1
ATOM 1688 C C . ARG A 1 204 ? -3.432 2.153 -26.844 1.00 86.75 204 ARG A C 1
ATOM 1690 O O . ARG A 1 204 ? -2.583 1.545 -26.190 1.00 86.75 204 ARG A O 1
ATOM 1697 N N . PRO A 1 205 ? -3.676 1.872 -28.135 1.00 81.19 205 PRO A N 1
ATOM 1698 C CA . PRO A 1 205 ? -2.906 0.868 -28.850 1.00 81.19 205 PRO A CA 1
ATOM 1699 C C . PRO A 1 205 ? -1.432 1.279 -28.892 1.00 81.19 205 PRO A C 1
ATOM 1701 O O . PRO A 1 205 ? -1.094 2.421 -29.208 1.00 81.19 205 PRO A O 1
ATOM 1704 N N . LEU A 1 206 ? -0.543 0.340 -28.570 1.00 78.88 206 LEU A N 1
ATOM 1705 C CA . LEU A 1 206 ? 0.889 0.547 -28.754 1.00 78.88 206 LEU A CA 1
ATOM 1706 C C . LEU A 1 206 ? 1.184 0.598 -30.252 1.00 78.88 206 LEU A C 1
ATOM 1708 O O . LEU A 1 206 ? 0.776 -0.296 -30.996 1.00 78.88 206 LEU A O 1
ATOM 1712 N N . SER A 1 207 ? 1.917 1.621 -30.688 1.00 64.00 207 SER A N 1
ATOM 1713 C CA . SER A 1 207 ? 2.436 1.683 -32.053 1.00 64.00 207 SER A CA 1
ATOM 1714 C C . SER A 1 207 ? 3.521 0.619 -32.207 1.00 64.00 207 SER A C 1
ATOM 1716 O O . SER A 1 207 ? 4.690 0.826 -31.881 1.00 64.00 207 SER A O 1
ATOM 1718 N N . ILE A 1 208 ? 3.119 -0.573 -32.640 1.00 60.69 208 ILE A N 1
ATOM 1719 C CA . ILE A 1 208 ? 4.049 -1.621 -33.044 1.00 60.69 208 ILE A CA 1
ATOM 1720 C C . ILE A 1 208 ? 4.702 -1.115 -34.328 1.00 60.69 208 ILE A C 1
ATOM 1722 O O . ILE A 1 208 ? 4.037 -0.939 -35.350 1.00 60.69 208 ILE A O 1
ATOM 1726 N N . ARG A 1 209 ? 6.009 -0.845 -34.283 1.00 53.84 209 ARG A N 1
ATOM 1727 C CA . ARG A 1 209 ? 6.791 -0.490 -35.470 1.00 53.84 209 ARG A CA 1
ATOM 1728 C C . ARG A 1 209 ? 6.796 -1.693 -36.421 1.00 53.84 209 ARG A C 1
ATOM 1730 O O . ARG A 1 209 ? 7.668 -2.546 -36.337 1.00 53.84 209 ARG A O 1
ATOM 1737 N N . ASN A 1 210 ? 5.832 -1.747 -37.338 1.00 50.16 210 ASN A N 1
ATOM 1738 C CA . ASN A 1 210 ? 5.619 -2.840 -38.301 1.00 50.16 210 ASN A CA 1
ATOM 1739 C C . ASN A 1 210 ? 6.754 -3.042 -39.332 1.00 50.16 210 ASN A C 1
ATOM 1741 O O . ASN A 1 210 ? 6.646 -3.928 -40.174 1.00 50.16 210 ASN A O 1
ATOM 1745 N N . ASN A 1 211 ? 7.841 -2.265 -39.268 1.00 44.72 211 ASN A N 1
ATOM 1746 C CA . ASN A 1 211 ? 8.877 -2.217 -40.306 1.00 44.72 211 ASN A CA 1
ATOM 1747 C C . ASN A 1 211 ? 10.257 -2.741 -39.859 1.00 44.72 211 ASN A C 1
ATOM 1749 O O . ASN A 1 211 ? 11.256 -2.407 -40.494 1.00 44.72 211 ASN A O 1
ATOM 1753 N N . SER A 1 212 ? 10.371 -3.537 -38.789 1.00 47.75 212 SER A N 1
ATOM 1754 C CA . SER A 1 212 ? 11.588 -4.344 -38.606 1.00 47.75 212 SER A CA 1
ATOM 1755 C C . SER A 1 212 ? 11.514 -5.563 -39.540 1.00 47.75 212 SER A C 1
ATOM 1757 O O . SER A 1 212 ? 10.528 -6.305 -39.492 1.00 47.75 212 SER A O 1
ATOM 1759 N N . PRO A 1 213 ? 12.497 -5.771 -40.438 1.00 44.41 213 PRO A N 1
ATOM 1760 C CA . PRO A 1 213 ? 12.439 -6.859 -41.404 1.00 44.41 213 PRO A CA 1
ATOM 1761 C C . PRO A 1 213 ? 12.405 -8.196 -40.662 1.00 44.41 213 PRO A C 1
ATOM 1763 O O . PRO A 1 213 ? 13.334 -8.556 -39.941 1.00 44.41 213 PRO A O 1
ATOM 1766 N N . ARG A 1 214 ? 11.303 -8.932 -40.838 1.00 51.94 214 ARG A N 1
ATOM 1767 C CA . ARG A 1 214 ? 11.148 -10.312 -40.376 1.00 51.94 214 ARG A CA 1
ATOM 1768 C C . ARG A 1 214 ? 11.976 -11.225 -41.275 1.00 51.94 214 ARG A C 1
ATOM 1770 O O . ARG A 1 214 ? 11.432 -11.896 -42.146 1.00 51.94 214 ARG A O 1
ATOM 1777 N N . LEU A 1 215 ? 13.289 -11.239 -41.078 1.00 50.88 215 LEU A N 1
ATOM 1778 C CA . LEU A 1 215 ? 14.137 -12.271 -41.657 1.00 50.88 215 LEU A CA 1
ATOM 1779 C C . LEU A 1 215 ? 14.103 -13.474 -40.701 1.00 50.88 215 LEU A C 1
ATOM 1781 O O . LEU A 1 215 ? 14.731 -13.462 -39.651 1.00 50.88 215 LEU A O 1
ATOM 1785 N N . ASN A 1 216 ? 13.296 -14.476 -41.054 1.00 50.75 216 ASN A N 1
ATOM 1786 C CA . ASN A 1 216 ? 13.181 -15.788 -40.405 1.00 50.75 216 ASN A CA 1
ATOM 1787 C C . ASN A 1 216 ? 12.688 -15.811 -38.940 1.00 50.75 216 ASN A C 1
ATOM 1789 O O . ASN A 1 216 ? 13.452 -15.895 -37.989 1.00 50.75 216 ASN A O 1
ATOM 1793 N N . GLY A 1 217 ? 11.362 -15.876 -38.768 1.00 54.06 217 GLY A N 1
ATOM 1794 C CA . GLY A 1 217 ? 10.713 -16.733 -37.756 1.00 54.06 217 GLY A CA 1
ATOM 1795 C C . GLY A 1 217 ? 10.877 -16.439 -36.253 1.00 54.06 217 GLY A C 1
ATOM 1796 O O . GLY A 1 217 ? 10.232 -17.123 -35.452 1.00 54.06 217 GLY A O 1
ATOM 1797 N N . SER A 1 218 ? 11.666 -15.450 -35.830 1.00 52.78 218 SER A N 1
ATOM 1798 C CA . SER A 1 218 ? 11.738 -15.024 -34.425 1.00 52.78 218 SER A CA 1
ATOM 1799 C C . SER A 1 218 ? 11.469 -13.530 -34.280 1.00 52.78 218 SER A C 1
ATOM 1801 O O . SER A 1 218 ? 12.248 -12.685 -34.715 1.00 52.78 218 SER A O 1
ATOM 1803 N N . SER A 1 219 ? 10.345 -13.199 -33.644 1.00 53.50 219 SER A N 1
ATOM 1804 C CA . SER A 1 219 ? 10.024 -11.829 -33.250 1.00 53.50 219 SER A CA 1
ATOM 1805 C C . SER A 1 219 ? 10.889 -11.461 -32.043 1.00 53.50 219 SER A C 1
ATOM 1807 O O . SER A 1 219 ? 10.536 -11.777 -30.910 1.00 53.50 219 SER A O 1
ATOM 1809 N N . TYR A 1 220 ? 12.042 -10.837 -32.274 1.00 56.78 220 TYR A N 1
ATOM 1810 C CA . TYR A 1 220 ? 12.807 -10.211 -31.198 1.00 56.78 220 TYR A CA 1
ATOM 1811 C C . TYR A 1 220 ? 12.007 -9.007 -30.696 1.00 56.78 220 TYR A C 1
ATOM 1813 O O . TYR A 1 220 ? 11.745 -8.079 -31.461 1.00 56.78 220 TYR A O 1
ATOM 1821 N N . VAL A 1 221 ? 11.587 -9.032 -29.430 1.00 64.25 221 VAL A N 1
ATOM 1822 C CA . VAL A 1 221 ? 11.004 -7.850 -28.787 1.00 64.25 221 VAL A CA 1
ATOM 1823 C C . VAL A 1 221 ? 12.134 -6.844 -28.618 1.00 64.25 221 VAL A C 1
ATOM 1825 O O . VAL A 1 221 ? 13.084 -7.094 -27.879 1.00 64.25 221 VAL A O 1
ATOM 1828 N N . SER A 1 222 ? 12.066 -5.726 -29.338 1.00 74.75 222 SER A N 1
ATOM 1829 C CA . SER A 1 222 ? 13.062 -4.661 -29.197 1.00 74.75 222 SER A CA 1
ATOM 1830 C C . SER A 1 222 ? 12.991 -4.072 -27.784 1.00 74.75 222 SER A C 1
ATOM 1832 O O . SER A 1 222 ? 11.900 -3.968 -27.225 1.00 74.75 222 SER A O 1
ATOM 1834 N N . ALA A 1 223 ? 14.118 -3.631 -27.215 1.00 75.62 223 ALA A N 1
ATOM 1835 C CA . ALA A 1 223 ? 14.142 -2.955 -25.912 1.00 75.62 223 ALA A CA 1
ATOM 1836 C C . ALA A 1 223 ? 13.139 -1.785 -25.848 1.00 75.62 223 ALA A C 1
ATOM 1838 O O . ALA A 1 223 ? 12.416 -1.644 -24.867 1.00 75.62 223 ALA A O 1
ATOM 1839 N N . ALA A 1 224 ? 12.993 -1.032 -26.945 1.00 77.06 224 ALA A N 1
ATOM 1840 C CA . ALA A 1 224 ? 12.005 0.043 -27.065 1.00 77.06 224 ALA A CA 1
ATOM 1841 C C . ALA A 1 224 ? 10.546 -0.456 -26.999 1.00 77.06 224 ALA A C 1
ATOM 1843 O O . ALA A 1 224 ? 9.663 0.215 -26.473 1.00 77.06 224 ALA A O 1
ATOM 1844 N N . GLU A 1 225 ? 10.282 -1.652 -27.521 1.00 79.12 225 GLU A N 1
ATOM 1845 C CA . GLU A 1 225 ? 8.965 -2.291 -27.484 1.00 79.12 225 GLU A CA 1
ATOM 1846 C C . GLU A 1 225 ? 8.665 -2.896 -26.099 1.00 79.12 225 GLU A C 1
ATOM 1848 O O . GLU A 1 225 ? 7.507 -2.977 -25.685 1.00 79.12 225 GLU A O 1
ATOM 1853 N N . GLY A 1 226 ? 9.705 -3.321 -25.375 1.00 81.12 226 GLY A N 1
ATOM 1854 C CA . GLY A 1 226 ? 9.628 -3.701 -23.965 1.00 81.12 226 GLY A CA 1
ATOM 1855 C C . GLY A 1 226 ? 9.285 -2.507 -23.074 1.00 81.12 226 GLY A C 1
ATOM 1856 O O . GLY A 1 226 ? 8.322 -2.582 -22.310 1.00 81.12 226 GLY A O 1
ATOM 1857 N N . GLU A 1 227 ? 9.999 -1.394 -23.246 1.00 84.69 227 GLU A N 1
ATOM 1858 C CA . GLU A 1 227 ? 9.798 -0.147 -22.497 1.00 84.69 227 GLU A CA 1
ATOM 1859 C C . GLU A 1 227 ? 8.376 0.399 -22.680 1.00 84.69 227 GLU A C 1
ATOM 1861 O O . GLU A 1 227 ? 7.662 0.627 -21.706 1.00 84.69 227 GLU A O 1
ATOM 1866 N N . ALA A 1 228 ? 7.895 0.488 -23.926 1.00 83.94 228 ALA A N 1
ATOM 1867 C CA . ALA A 1 228 ? 6.545 0.975 -24.216 1.00 83.94 228 ALA A CA 1
ATOM 1868 C C . ALA A 1 228 ? 5.447 0.104 -23.571 1.00 83.94 228 ALA A C 1
ATOM 1870 O O . ALA A 1 228 ? 4.430 0.606 -23.086 1.00 83.94 228 ALA A O 1
ATOM 1871 N N . ARG A 1 229 ? 5.649 -1.222 -23.516 1.00 84.88 229 ARG A N 1
ATOM 1872 C CA . ARG A 1 229 ? 4.739 -2.135 -22.802 1.00 84.88 229 ARG A CA 1
ATOM 1873 C C . ARG A 1 229 ? 4.797 -1.943 -21.294 1.00 84.88 229 ARG A C 1
ATOM 1875 O O . ARG A 1 229 ? 3.764 -2.072 -20.635 1.00 84.88 229 ARG A O 1
ATOM 1882 N N . MET A 1 230 ? 5.981 -1.694 -20.743 1.00 87.31 230 MET A N 1
ATOM 1883 C CA . MET A 1 230 ? 6.149 -1.418 -19.321 1.00 87.31 230 MET A CA 1
ATOM 1884 C C . MET A 1 230 ? 5.467 -0.111 -18.928 1.00 87.31 230 MET A C 1
ATOM 1886 O O . MET A 1 230 ? 4.670 -0.116 -17.992 1.00 87.31 230 MET A O 1
ATOM 1890 N N . GLU A 1 231 ? 5.685 0.964 -19.682 1.00 89.06 231 GLU A N 1
ATOM 1891 C CA . GLU A 1 231 ? 5.061 2.269 -19.458 1.00 89.06 231 GLU A CA 1
ATOM 1892 C C . GLU A 1 231 ? 3.531 2.187 -19.536 1.00 89.06 231 GLU A C 1
ATOM 1894 O O . GLU A 1 231 ? 2.822 2.710 -18.674 1.00 89.06 231 GLU A O 1
ATOM 1899 N N . GLN A 1 232 ? 2.987 1.464 -20.519 1.00 88.44 232 GLN A N 1
ATOM 1900 C CA . GLN A 1 232 ? 1.540 1.270 -20.637 1.00 88.44 232 GLN A CA 1
ATOM 1901 C C . GLN A 1 232 ? 0.950 0.527 -19.429 1.00 88.44 232 GLN A C 1
ATOM 1903 O O . GLN A 1 232 ? -0.126 0.875 -18.942 1.00 88.44 232 GLN A O 1
ATOM 1908 N N . ARG A 1 233 ? 1.647 -0.498 -18.920 1.00 89.81 233 ARG A N 1
ATOM 1909 C CA . ARG A 1 233 ? 1.212 -1.222 -17.717 1.00 89.81 233 ARG A CA 1
ATOM 1910 C C . ARG A 1 233 ? 1.290 -0.322 -16.489 1.00 89.81 233 ARG A C 1
ATOM 1912 O O . ARG A 1 233 ? 0.301 -0.220 -15.771 1.00 89.81 233 ARG A O 1
ATOM 1919 N N . ALA A 1 234 ? 2.420 0.355 -16.299 1.00 92.00 234 ALA A N 1
ATOM 1920 C CA . ALA A 1 234 ? 2.667 1.231 -15.161 1.00 92.00 234 ALA A CA 1
ATOM 1921 C C . ALA A 1 234 ? 1.694 2.417 -15.117 1.00 92.00 234 ALA A C 1
ATOM 1923 O O . ALA A 1 234 ? 1.173 2.732 -14.053 1.00 92.00 234 ALA A O 1
ATOM 1924 N N . SER A 1 235 ? 1.395 3.040 -16.258 1.00 92.94 235 SER A N 1
ATOM 1925 C CA . SER A 1 235 ? 0.448 4.160 -16.346 1.00 92.94 235 SER A CA 1
ATOM 1926 C C . SER A 1 235 ? -0.983 3.741 -16.005 1.00 92.94 235 SER A C 1
ATOM 1928 O O . SER A 1 235 ? -1.646 4.428 -15.226 1.00 92.94 235 SER A O 1
ATOM 1930 N N . PHE A 1 236 ? -1.450 2.595 -16.513 1.00 93.81 236 PHE A N 1
ATOM 1931 C CA . PHE A 1 236 ? -2.736 2.031 -16.102 1.00 93.81 236 PHE A CA 1
ATOM 1932 C C . PHE A 1 236 ? -2.761 1.730 -14.600 1.00 93.81 236 PHE A C 1
ATOM 1934 O O . PHE A 1 236 ? -3.680 2.165 -13.907 1.00 93.81 236 PHE A O 1
ATOM 1941 N N . ASP A 1 237 ? -1.751 1.008 -14.104 1.00 93.56 237 ASP A N 1
ATOM 1942 C CA . ASP A 1 237 ? -1.655 0.611 -12.698 1.00 93.56 237 ASP A CA 1
ATOM 1943 C C . ASP A 1 237 ? -1.631 1.818 -11.769 1.00 93.56 237 ASP A C 1
ATOM 1945 O O . ASP A 1 237 ? -2.332 1.831 -10.763 1.00 93.56 237 ASP A O 1
ATOM 1949 N N . PHE A 1 238 ? -0.886 2.860 -12.130 1.00 93.38 238 PHE A N 1
ATOM 1950 C CA . PHE A 1 238 ? -0.799 4.093 -11.363 1.00 93.38 238 PHE A CA 1
ATOM 1951 C C . PHE A 1 238 ? -2.152 4.808 -11.274 1.00 93.38 238 PHE A C 1
ATOM 1953 O O . PHE A 1 238 ? -2.607 5.131 -10.176 1.00 93.38 238 PHE A O 1
ATOM 1960 N N . ILE A 1 239 ? -2.828 5.016 -12.411 1.00 93.69 239 ILE A N 1
ATOM 1961 C CA . ILE A 1 239 ? -4.130 5.701 -12.455 1.00 93.69 239 ILE A CA 1
ATOM 1962 C C . ILE A 1 239 ? -5.183 4.893 -11.691 1.00 93.69 239 ILE A C 1
ATOM 1964 O O . ILE A 1 239 ? -5.918 5.442 -10.868 1.00 93.69 239 ILE A O 1
ATOM 1968 N N . PHE A 1 240 ? -5.244 3.584 -11.939 1.00 94.31 240 PHE A N 1
ATOM 1969 C CA . PHE A 1 240 ? -6.182 2.698 -11.263 1.00 94.31 240 PHE A CA 1
ATOM 1970 C C . PHE A 1 240 ? -5.926 2.662 -9.755 1.00 94.31 240 PHE A C 1
ATOM 1972 O O . PHE A 1 240 ? -6.866 2.821 -8.978 1.00 94.31 240 PHE A O 1
ATOM 1979 N N . ALA A 1 241 ? -4.667 2.507 -9.334 1.00 93.06 241 ALA A N 1
ATOM 1980 C CA . ALA A 1 241 ? -4.295 2.492 -7.926 1.00 93.06 241 ALA A CA 1
ATOM 1981 C C . ALA A 1 241 ? -4.656 3.807 -7.234 1.00 93.06 241 ALA A C 1
ATOM 1983 O O . ALA A 1 241 ? -5.162 3.770 -6.117 1.00 93.06 241 ALA A O 1
ATOM 1984 N N . PHE A 1 242 ? -4.459 4.954 -7.891 1.00 93.00 242 PHE A N 1
ATOM 1985 C CA . PHE A 1 242 ? -4.839 6.253 -7.339 1.00 93.00 242 PHE A CA 1
ATOM 1986 C C . PHE A 1 242 ? -6.352 6.350 -7.102 1.00 93.00 242 PHE A C 1
ATOM 1988 O O . PHE A 1 242 ? -6.780 6.627 -5.983 1.00 93.00 242 PHE A O 1
ATOM 1995 N N . ILE A 1 243 ? -7.166 6.030 -8.116 1.00 93.00 243 ILE A N 1
ATO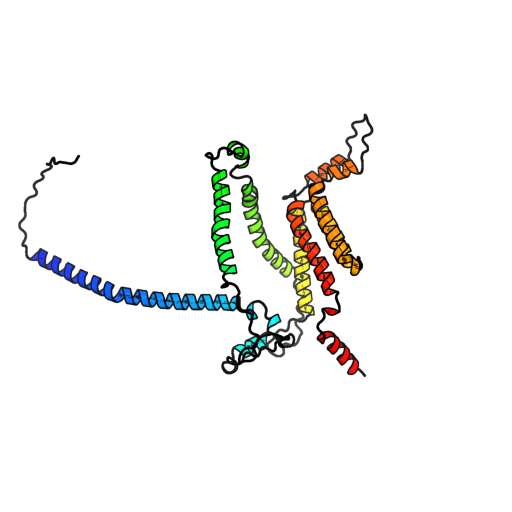M 1996 C CA . ILE A 1 243 ? -8.636 6.015 -7.998 1.00 93.00 243 ILE A CA 1
ATOM 1997 C C . ILE A 1 243 ? -9.080 5.042 -6.897 1.00 93.00 243 ILE A C 1
ATOM 1999 O O . ILE A 1 243 ? -9.928 5.371 -6.067 1.00 93.00 243 ILE A O 1
ATOM 2003 N N . PHE A 1 244 ? -8.489 3.849 -6.873 1.00 90.94 244 PHE A N 1
ATOM 2004 C CA . PHE A 1 244 ? -8.812 2.805 -5.910 1.00 90.94 244 PHE A CA 1
ATOM 2005 C C . PHE A 1 244 ? -8.463 3.210 -4.472 1.00 90.94 244 PHE A C 1
ATOM 2007 O O . PHE A 1 244 ? -9.284 3.047 -3.569 1.00 90.94 244 PHE A O 1
ATOM 2014 N N . LEU A 1 245 ? -7.283 3.799 -4.255 1.00 91.00 245 LEU A N 1
ATOM 2015 C CA . LEU A 1 245 ? -6.873 4.345 -2.962 1.00 91.00 245 LEU A CA 1
ATOM 2016 C C . LEU A 1 245 ? -7.845 5.434 -2.499 1.00 91.00 245 LEU A C 1
ATOM 2018 O O . LEU A 1 245 ? -8.258 5.412 -1.340 1.00 91.00 245 LEU A O 1
ATOM 2022 N N . THR A 1 246 ? -8.250 6.353 -3.385 1.00 91.31 246 THR A N 1
ATOM 2023 C CA . THR A 1 246 ? -9.217 7.415 -3.053 1.00 91.31 246 THR A CA 1
ATOM 2024 C C . THR A 1 246 ? -10.579 6.840 -2.687 1.00 91.31 246 THR A C 1
ATOM 2026 O O . THR A 1 246 ? -11.180 7.292 -1.716 1.00 91.31 246 THR A O 1
ATOM 2029 N N . ALA A 1 247 ? -11.053 5.808 -3.384 1.00 89.56 247 ALA A N 1
ATOM 2030 C CA . ALA A 1 247 ? -12.303 5.136 -3.031 1.00 89.56 247 ALA A CA 1
ATOM 2031 C C . ALA A 1 247 ? -12.225 4.431 -1.661 1.00 89.56 247 ALA A C 1
ATOM 2033 O O . ALA A 1 247 ? -13.166 4.498 -0.867 1.00 89.56 247 ALA A O 1
ATOM 2034 N N . LEU A 1 248 ? -11.098 3.777 -1.356 1.00 88.31 248 LEU A N 1
ATOM 2035 C CA . LEU A 1 248 ? -10.920 3.051 -0.097 1.00 88.31 248 LEU A CA 1
ATOM 2036 C C . LEU A 1 248 ? -10.723 3.966 1.109 1.00 88.31 248 LEU A C 1
ATOM 2038 O O . LEU A 1 248 ? -11.327 3.733 2.154 1.00 88.31 248 LEU A O 1
ATOM 2042 N N . HIS A 1 249 ? -9.874 4.982 0.986 1.00 88.62 249 HIS A N 1
ATOM 2043 C CA . HIS A 1 249 ? -9.410 5.776 2.124 1.00 88.62 249 HIS A CA 1
ATOM 2044 C C . HIS A 1 249 ? -9.915 7.223 2.108 1.00 88.62 249 HIS A C 1
ATOM 2046 O O . HIS A 1 249 ? -9.721 7.949 3.085 1.00 88.62 249 HIS A O 1
ATOM 2052 N N . GLY A 1 250 ? -10.605 7.651 1.048 1.00 89.19 250 GLY A N 1
ATOM 2053 C CA . GLY A 1 250 ? -11.159 8.998 0.931 1.00 89.19 250 GLY A CA 1
ATOM 2054 C C . GLY A 1 250 ? -10.068 10.062 1.030 1.00 89.19 250 GLY A C 1
ATOM 2055 O O . GLY A 1 250 ? -9.030 9.979 0.370 1.00 89.19 250 GLY A O 1
ATOM 2056 N N . PHE A 1 251 ? -10.275 11.045 1.904 1.00 86.25 251 PHE A N 1
ATOM 2057 C CA . PHE A 1 251 ? -9.313 12.132 2.111 1.00 86.25 251 PHE A CA 1
ATOM 2058 C C . PHE A 1 251 ? -7.992 11.676 2.763 1.00 86.25 251 PHE A C 1
ATOM 2060 O O . PHE A 1 251 ? -6.953 12.313 2.587 1.00 86.25 251 PHE A O 1
ATOM 2067 N N . SER A 1 252 ? -7.980 10.529 3.453 1.00 87.62 252 SER A N 1
ATOM 2068 C CA . SER A 1 252 ? -6.764 9.994 4.085 1.00 87.62 252 SER A CA 1
ATOM 2069 C C . SER A 1 252 ? -5.684 9.579 3.077 1.00 87.62 252 SER A C 1
ATOM 2071 O O . SER A 1 252 ? -4.523 9.442 3.458 1.00 87.62 252 SER A O 1
ATOM 2073 N N . VAL A 1 253 ? -6.011 9.460 1.782 1.00 90.81 253 VAL A N 1
ATOM 2074 C CA . VAL A 1 253 ? -5.011 9.235 0.722 1.00 90.81 253 VAL A CA 1
ATOM 2075 C C . VAL A 1 253 ? -3.960 10.333 0.680 1.00 90.81 253 VAL A C 1
ATOM 2077 O O . VAL A 1 253 ? -2.797 10.035 0.434 1.00 90.81 253 VAL A O 1
ATOM 2080 N N . VAL A 1 254 ? -4.329 11.582 0.977 1.00 90.19 254 VAL A N 1
ATOM 2081 C CA . VAL A 1 254 ? -3.371 12.695 1.011 1.00 90.19 254 VAL A CA 1
ATOM 2082 C C . VAL A 1 254 ? -2.264 12.412 2.030 1.00 90.19 254 VAL A C 1
ATOM 2084 O O . VAL A 1 254 ? -1.085 12.558 1.717 1.00 90.19 254 VAL A O 1
ATOM 2087 N N . LYS A 1 255 ? -2.631 11.909 3.217 1.00 90.19 255 LYS A N 1
ATOM 2088 C CA . LYS A 1 255 ? -1.685 11.517 4.274 1.00 90.19 255 LYS A CA 1
ATOM 2089 C C . LYS A 1 255 ? -0.754 10.405 3.780 1.00 90.19 255 LYS A C 1
ATOM 2091 O O . LYS A 1 255 ? 0.461 10.513 3.915 1.00 90.19 255 LYS A O 1
ATOM 2096 N N . ILE A 1 256 ? -1.318 9.373 3.149 1.00 92.06 256 ILE A N 1
ATOM 2097 C CA . ILE A 1 256 ? -0.562 8.241 2.592 1.00 92.06 256 ILE A CA 1
ATOM 2098 C C . ILE A 1 256 ? 0.443 8.728 1.541 1.00 92.06 256 ILE A C 1
ATOM 2100 O O . ILE A 1 256 ? 1.622 8.397 1.626 1.00 92.06 256 ILE A O 1
ATOM 2104 N N . VAL A 1 257 ? 0.004 9.542 0.577 1.00 92.75 257 VAL A N 1
ATOM 2105 C CA . VAL A 1 257 ? 0.860 10.074 -0.495 1.00 92.75 257 VAL A CA 1
ATOM 2106 C C . VAL A 1 257 ? 1.991 10.929 0.072 1.00 92.75 257 VAL A C 1
ATOM 2108 O O . VAL A 1 257 ? 3.124 10.793 -0.380 1.00 92.75 257 VAL A O 1
ATOM 2111 N N . ILE A 1 258 ? 1.725 11.752 1.091 1.00 93.56 258 ILE A N 1
ATOM 2112 C CA . ILE A 1 258 ? 2.763 12.539 1.772 1.00 93.56 258 ILE A CA 1
ATOM 2113 C C . ILE A 1 258 ? 3.821 11.620 2.395 1.00 93.56 258 ILE A C 1
ATOM 2115 O O . ILE A 1 258 ? 5.013 11.847 2.203 1.00 93.56 258 ILE A O 1
ATOM 2119 N N . ILE A 1 259 ? 3.412 10.552 3.084 1.00 93.81 259 ILE A N 1
ATOM 2120 C CA . ILE A 1 259 ? 4.349 9.597 3.694 1.00 93.81 259 ILE A CA 1
ATOM 2121 C C . ILE A 1 259 ? 5.175 8.871 2.624 1.00 93.81 259 ILE A C 1
ATOM 2123 O O . ILE A 1 259 ? 6.393 8.756 2.764 1.00 93.81 259 ILE A O 1
ATOM 2127 N N . LEU A 1 260 ? 4.537 8.428 1.535 1.00 94.44 260 LEU A N 1
ATOM 2128 C CA . LEU A 1 260 ? 5.224 7.806 0.399 1.00 94.44 260 LEU A CA 1
ATOM 2129 C C . LEU A 1 260 ? 6.232 8.765 -0.243 1.00 94.44 260 LEU A C 1
ATOM 2131 O O . LEU A 1 260 ? 7.360 8.370 -0.533 1.00 94.44 260 LEU A O 1
ATOM 2135 N N . TYR A 1 261 ? 5.849 10.029 -0.427 1.00 95.31 261 TYR A N 1
ATOM 2136 C CA . TYR A 1 261 ? 6.713 11.055 -0.998 1.00 95.31 261 TYR A CA 1
ATOM 2137 C C . TYR A 1 261 ? 7.907 11.368 -0.090 1.00 95.31 261 TYR A C 1
ATOM 2139 O O . TYR A 1 261 ? 9.035 11.452 -0.576 1.00 95.31 261 TYR A O 1
ATOM 2147 N N . MET A 1 262 ? 7.696 11.482 1.225 1.00 95.50 262 MET A N 1
ATOM 2148 C CA . MET A 1 262 ? 8.790 11.646 2.187 1.00 95.50 262 MET A CA 1
ATOM 2149 C C . MET A 1 262 ? 9.756 10.459 2.137 1.00 95.50 262 MET A C 1
ATOM 2151 O O . MET A 1 262 ? 10.964 10.672 2.041 1.00 95.50 262 MET A O 1
ATOM 2155 N N . ASN A 1 263 ? 9.246 9.221 2.103 1.00 95.81 263 ASN A N 1
ATOM 2156 C CA . ASN A 1 263 ? 10.094 8.039 1.943 1.00 95.81 263 ASN A CA 1
ATOM 2157 C C . ASN A 1 263 ? 10.886 8.069 0.624 1.00 95.81 263 ASN A C 1
ATOM 2159 O O . ASN A 1 263 ? 12.084 7.800 0.611 1.00 95.81 263 ASN A O 1
ATOM 2163 N N . TYR A 1 264 ? 10.241 8.448 -0.480 1.00 94.81 264 TYR A N 1
ATOM 2164 C CA . TYR A 1 264 ? 10.903 8.599 -1.775 1.00 94.81 264 TYR A CA 1
ATOM 2165 C C . TYR A 1 264 ? 12.005 9.669 -1.747 1.00 94.81 264 TYR A C 1
ATOM 2167 O O . TYR A 1 264 ? 13.081 9.476 -2.316 1.00 94.81 264 TYR A O 1
ATOM 2175 N N . CYS A 1 265 ? 11.784 10.782 -1.043 1.00 94.88 265 CYS A N 1
ATOM 2176 C CA . CYS A 1 265 ? 12.806 11.809 -0.849 1.00 94.88 265 CYS A CA 1
ATOM 2177 C C . CYS A 1 265 ? 13.987 11.287 -0.024 1.00 94.88 265 CYS A C 1
ATOM 2179 O O . CYS A 1 265 ? 15.125 11.627 -0.336 1.00 94.88 265 CYS A O 1
ATOM 2181 N N . ILE A 1 266 ? 13.744 10.438 0.981 1.00 93.62 266 ILE A N 1
ATOM 2182 C CA . ILE A 1 266 ? 14.819 9.769 1.728 1.00 93.62 266 ILE A CA 1
ATOM 2183 C C . ILE A 1 266 ? 15.649 8.896 0.783 1.00 93.62 266 ILE A C 1
ATOM 2185 O O . ILE A 1 266 ? 16.870 9.002 0.783 1.00 93.62 266 ILE A O 1
ATOM 2189 N N . ALA A 1 267 ? 15.001 8.098 -0.062 1.00 92.44 267 ALA A N 1
ATOM 2190 C CA . ALA A 1 267 ? 15.681 7.204 -0.997 1.00 92.44 267 ALA A CA 1
ATOM 2191 C C . ALA A 1 267 ? 16.514 7.941 -2.067 1.00 92.44 267 ALA A C 1
ATOM 2193 O O . ALA A 1 267 ? 17.561 7.456 -2.481 1.00 92.44 267 ALA A O 1
ATOM 2194 N N . THR A 1 268 ? 16.061 9.112 -2.529 1.00 90.75 268 THR A N 1
ATOM 2195 C CA . THR A 1 268 ? 16.660 9.801 -3.690 1.00 90.75 268 THR A CA 1
ATOM 2196 C C . THR A 1 268 ? 17.525 11.011 -3.354 1.00 90.75 268 THR A C 1
ATOM 2198 O O . THR A 1 268 ? 18.391 11.368 -4.149 1.00 90.75 268 THR A O 1
ATOM 2201 N N . ARG A 1 269 ? 17.309 11.669 -2.207 1.00 92.75 269 ARG A N 1
ATOM 2202 C CA . ARG A 1 269 ? 18.006 12.920 -1.849 1.00 92.75 269 ARG A CA 1
ATOM 2203 C C . ARG A 1 269 ? 18.998 12.764 -0.701 1.00 92.75 269 ARG A C 1
ATOM 2205 O O . ARG A 1 269 ? 19.872 13.613 -0.550 1.00 92.75 269 ARG A O 1
ATOM 2212 N N . VAL A 1 270 ? 18.876 11.724 0.127 1.00 92.19 270 VAL A N 1
ATOM 2213 C CA . VAL A 1 270 ? 19.790 11.515 1.261 1.00 92.19 270 VAL A CA 1
ATOM 2214 C C . VAL A 1 270 ? 21.092 10.877 0.765 1.00 92.19 270 VAL A C 1
ATOM 2216 O O . VAL A 1 270 ? 21.047 9.928 -0.017 1.00 92.19 270 VAL A O 1
ATOM 2219 N N . PRO A 1 271 ? 22.270 11.333 1.234 1.00 90.94 271 PRO A N 1
ATOM 2220 C CA . PRO A 1 271 ? 23.533 10.701 0.876 1.00 90.94 271 PRO A CA 1
ATOM 2221 C C . PRO A 1 271 ? 23.552 9.214 1.251 1.00 90.94 271 PRO A C 1
ATOM 2223 O O . PRO A 1 271 ? 23.165 8.842 2.363 1.00 90.94 271 PRO A O 1
ATOM 2226 N N . ARG A 1 272 ? 24.095 8.369 0.363 1.00 86.69 272 ARG A N 1
ATOM 2227 C CA . ARG A 1 272 ? 24.119 6.898 0.496 1.00 86.69 272 ARG A CA 1
ATOM 2228 C C . ARG A 1 272 ? 24.543 6.409 1.887 1.00 86.69 272 ARG A C 1
ATOM 2230 O O . ARG A 1 272 ? 23.942 5.479 2.411 1.00 86.69 272 ARG A O 1
ATOM 2237 N N . LYS A 1 273 ? 25.541 7.049 2.511 1.00 88.88 273 LYS A N 1
ATOM 2238 C CA . LYS A 1 273 ? 26.047 6.692 3.853 1.00 88.88 273 LYS A CA 1
ATOM 2239 C C . LYS A 1 273 ? 24.963 6.727 4.937 1.00 88.88 273 LYS A C 1
ATOM 2241 O O . LYS A 1 273 ? 24.981 5.896 5.838 1.00 88.88 273 LYS A O 1
ATOM 2246 N N . TYR A 1 274 ? 24.045 7.686 4.858 1.00 90.69 274 TYR A N 1
ATOM 2247 C CA . TYR A 1 274 ? 23.004 7.900 5.863 1.00 90.69 274 TYR A CA 1
ATOM 2248 C C . TYR A 1 274 ? 21.658 7.303 5.459 1.00 90.69 274 TYR A C 1
ATOM 2250 O O . TYR A 1 274 ? 20.777 7.174 6.303 1.00 90.69 274 TYR A O 1
ATOM 2258 N N . MET A 1 275 ? 21.497 6.911 4.195 1.00 91.31 275 MET A N 1
ATOM 2259 C CA . MET A 1 275 ? 20.221 6.457 3.654 1.00 91.31 275 MET A CA 1
ATOM 2260 C C . MET A 1 275 ? 19.622 5.250 4.404 1.00 91.31 275 MET A C 1
ATOM 2262 O O . MET A 1 275 ? 18.437 5.325 4.739 1.00 91.31 275 MET A O 1
ATOM 2266 N N . PRO A 1 276 ? 20.377 4.186 4.768 1.00 91.50 276 PRO A N 1
ATOM 2267 C CA . PRO A 1 276 ? 19.815 3.081 5.550 1.00 91.50 276 PRO A CA 1
ATOM 2268 C C . PRO A 1 276 ? 19.323 3.524 6.933 1.00 91.50 276 PRO A C 1
ATOM 2270 O O . PRO A 1 276 ? 18.207 3.195 7.326 1.00 91.50 276 PRO A O 1
ATOM 2273 N N . ALA A 1 277 ? 20.121 4.319 7.654 1.00 92.69 277 ALA A N 1
ATOM 2274 C CA . ALA A 1 277 ? 19.759 4.808 8.983 1.00 92.69 277 ALA A CA 1
ATOM 2275 C C . ALA A 1 277 ? 18.540 5.743 8.929 1.00 92.69 277 ALA A C 1
ATOM 2277 O O . ALA A 1 277 ? 17.592 5.556 9.687 1.00 92.69 277 ALA A O 1
ATOM 2278 N N . ALA A 1 278 ? 18.525 6.694 7.989 1.00 93.06 278 ALA A N 1
ATOM 2279 C CA . ALA A 1 278 ? 17.396 7.594 7.767 1.00 93.06 278 ALA A CA 1
ATOM 2280 C C . ALA A 1 278 ? 16.113 6.820 7.426 1.00 93.06 278 ALA A C 1
ATOM 2282 O O . ALA A 1 278 ? 15.047 7.143 7.945 1.00 93.06 278 ALA A O 1
ATOM 2283 N N . SER A 1 279 ? 16.224 5.761 6.618 1.00 93.56 279 SER A N 1
ATOM 2284 C CA . SER A 1 279 ? 15.095 4.894 6.264 1.00 93.56 279 SER A CA 1
ATOM 2285 C C . SER A 1 279 ? 14.532 4.168 7.484 1.00 93.56 279 SER A C 1
ATOM 2287 O O . SER A 1 279 ? 13.323 4.204 7.699 1.00 93.56 279 SER A O 1
ATOM 2289 N N . TRP A 1 280 ? 15.380 3.549 8.309 1.00 93.56 280 TRP A N 1
ATOM 2290 C CA . TRP A 1 280 ? 14.936 2.856 9.521 1.00 93.56 280 TRP A CA 1
ATOM 2291 C C . TRP A 1 280 ? 14.315 3.807 10.543 1.00 93.56 280 TRP A C 1
ATOM 2293 O O . TRP A 1 280 ? 13.230 3.526 11.045 1.00 93.56 280 TRP A O 1
ATOM 2303 N N . ILE A 1 281 ? 14.959 4.947 10.807 1.00 94.50 281 ILE A N 1
ATOM 2304 C CA . ILE A 1 281 ? 14.455 5.954 11.751 1.00 94.50 281 ILE A CA 1
ATOM 2305 C C . ILE A 1 281 ? 13.095 6.479 11.291 1.00 94.50 281 ILE A C 1
ATOM 2307 O O . ILE A 1 281 ? 12.159 6.521 12.086 1.00 94.50 281 ILE A O 1
ATOM 2311 N N . PHE A 1 282 ? 12.960 6.830 10.009 1.00 94.69 282 PHE A N 1
ATOM 2312 C CA . PHE A 1 282 ? 11.696 7.307 9.459 1.00 94.69 282 PHE A CA 1
ATOM 2313 C C . PHE A 1 282 ? 10.599 6.242 9.537 1.00 94.69 282 PHE A C 1
ATOM 2315 O O . PHE A 1 282 ? 9.526 6.522 10.055 1.00 94.69 282 PHE A O 1
ATOM 2322 N N . ASN A 1 283 ? 10.853 5.013 9.076 1.00 93.00 283 ASN A N 1
ATOM 2323 C CA . ASN A 1 283 ? 9.821 3.971 9.035 1.00 93.00 283 ASN A CA 1
ATOM 2324 C C . ASN A 1 283 ? 9.403 3.512 10.444 1.00 93.00 283 ASN A C 1
ATOM 2326 O O . ASN A 1 283 ? 8.210 3.384 10.707 1.00 93.00 283 ASN A O 1
ATOM 2330 N N . ILE A 1 284 ? 10.350 3.331 11.376 1.00 91.69 284 ILE A N 1
ATOM 2331 C CA . ILE A 1 284 ? 10.034 3.019 12.781 1.00 91.69 284 ILE A CA 1
ATOM 2332 C C . ILE A 1 284 ? 9.284 4.187 13.429 1.00 91.69 284 ILE A C 1
ATOM 2334 O O . ILE A 1 284 ? 8.252 3.977 14.063 1.00 91.69 284 ILE A O 1
ATOM 2338 N N . GLY A 1 285 ? 9.762 5.420 13.238 1.00 92.25 285 GLY A N 1
ATOM 2339 C CA . GLY A 1 285 ? 9.102 6.618 13.754 1.00 92.25 285 GLY A CA 1
ATOM 2340 C C . GLY A 1 285 ? 7.669 6.749 13.241 1.00 92.25 285 GLY A C 1
ATOM 2341 O O . GLY A 1 285 ? 6.762 7.032 14.017 1.00 92.25 285 GLY A O 1
ATOM 2342 N N . MET A 1 286 ? 7.442 6.451 11.963 1.00 90.94 286 MET A N 1
ATOM 2343 C CA . MET A 1 286 ? 6.112 6.444 11.365 1.00 90.94 286 MET A CA 1
ATOM 2344 C C . MET A 1 286 ? 5.211 5.340 11.924 1.00 90.94 286 MET A C 1
ATOM 2346 O O . MET A 1 286 ? 4.026 5.595 12.108 1.00 90.94 286 MET A O 1
ATOM 2350 N N . LEU A 1 287 ? 5.729 4.146 12.236 1.00 88.50 287 LEU A N 1
ATOM 2351 C CA . LEU A 1 287 ? 4.941 3.100 12.906 1.00 88.50 287 LEU A CA 1
ATOM 2352 C C . LEU A 1 287 ? 4.435 3.578 14.272 1.00 88.50 287 LEU A C 1
ATOM 2354 O O . LEU A 1 287 ? 3.246 3.453 14.562 1.00 88.50 287 LEU A O 1
ATOM 2358 N N . PHE A 1 288 ? 5.312 4.182 15.078 1.00 88.81 288 PHE A N 1
ATOM 2359 C CA . PHE A 1 288 ? 4.915 4.752 16.366 1.00 88.81 288 PHE A CA 1
ATOM 2360 C C . PHE A 1 288 ? 3.948 5.925 16.202 1.00 88.81 288 PHE A C 1
ATOM 2362 O O . PHE A 1 288 ? 2.943 5.983 16.901 1.00 88.81 288 PHE A O 1
ATOM 2369 N N . ALA A 1 289 ? 4.206 6.837 15.265 1.00 88.12 289 ALA A N 1
ATOM 2370 C CA . ALA A 1 289 ? 3.332 7.979 15.017 1.00 88.12 289 ALA A CA 1
ATOM 2371 C C . ALA A 1 289 ? 1.937 7.545 14.535 1.00 88.12 289 ALA A C 1
ATOM 2373 O O . ALA A 1 289 ? 0.936 8.106 14.973 1.00 88.12 289 ALA A O 1
ATOM 2374 N N . ASN A 1 290 ? 1.853 6.507 13.697 1.00 88.94 290 ASN A N 1
ATOM 2375 C CA . ASN A 1 290 ? 0.585 5.941 13.239 1.00 88.94 290 ASN A CA 1
ATOM 2376 C C . ASN A 1 290 ? -0.250 5.373 14.395 1.00 88.94 290 ASN A C 1
ATOM 2378 O O . ASN A 1 290 ? -1.467 5.567 14.403 1.00 88.94 290 ASN A O 1
ATOM 2382 N N . GLU A 1 291 ? 0.400 4.685 15.339 1.00 86.31 291 GLU A N 1
ATOM 2383 C CA . GLU A 1 291 ? -0.252 4.094 16.510 1.00 86.31 291 GLU A CA 1
ATOM 2384 C C . GLU A 1 291 ? -0.664 5.174 17.521 1.00 86.31 291 GLU A C 1
ATOM 2386 O O . GLU A 1 291 ? -1.828 5.256 17.900 1.00 86.31 291 GLU A O 1
ATOM 2391 N N . LEU A 1 292 ? 0.258 6.072 17.888 1.00 83.56 292 LEU A N 1
ATOM 2392 C CA . LEU A 1 292 ? 0.020 7.129 18.877 1.00 83.56 292 LEU A CA 1
ATOM 2393 C C . LEU A 1 292 ? -1.006 8.171 18.408 1.00 83.56 292 LEU A C 1
ATOM 2395 O O . LEU A 1 292 ? -1.744 8.719 19.223 1.00 83.56 292 LEU A O 1
ATOM 2399 N N . ALA A 1 293 ? -1.059 8.458 17.104 1.00 82.19 293 ALA A N 1
ATOM 2400 C CA . ALA A 1 293 ? -1.996 9.423 16.530 1.00 82.19 293 ALA A CA 1
ATOM 2401 C C . ALA A 1 293 ? -3.279 8.779 15.972 1.00 82.19 293 ALA A C 1
ATOM 2403 O O . ALA A 1 293 ? -4.082 9.485 15.355 1.00 82.19 293 ALA A O 1
ATOM 2404 N N . GLU A 1 294 ? -3.466 7.462 16.137 1.00 79.88 294 GLU A N 1
ATOM 2405 C CA . GLU A 1 294 ? -4.631 6.695 15.664 1.00 79.88 294 GLU A CA 1
ATOM 2406 C C . GLU A 1 294 ? -4.977 6.934 14.173 1.00 79.88 294 GLU A C 1
ATOM 2408 O O . GLU A 1 294 ? -6.146 6.931 13.778 1.00 79.88 294 GLU A O 1
ATOM 2413 N N . GLY A 1 295 ? -3.973 7.156 13.315 1.00 74.31 295 GLY A N 1
ATOM 2414 C CA . GLY A 1 295 ? -4.185 7.487 11.895 1.00 74.31 295 GLY A CA 1
ATOM 2415 C C . GLY A 1 295 ? -4.380 8.979 11.576 1.00 74.31 295 GLY A C 1
ATOM 2416 O O . GLY A 1 295 ? -4.888 9.315 10.497 1.00 74.31 295 GLY A O 1
ATOM 2417 N N . TYR A 1 296 ? -3.923 9.864 12.469 1.00 81.31 296 TYR A N 1
ATOM 2418 C CA . TYR A 1 296 ? -3.843 11.322 12.307 1.00 81.31 296 TYR A CA 1
ATOM 2419 C C . TYR A 1 296 ? -5.204 11.973 12.046 1.00 81.31 296 TYR A C 1
ATOM 2421 O O . TYR A 1 296 ? -5.468 12.437 10.936 1.00 81.31 296 TYR A O 1
ATOM 2429 N N . SER A 1 297 ? -6.093 12.004 13.039 1.00 82.25 297 SER A N 1
ATOM 2430 C CA . SER A 1 297 ? -7.352 12.757 12.916 1.00 82.25 297 SER A CA 1
ATOM 2431 C C . SER A 1 297 ? -7.067 14.229 12.591 1.00 82.25 297 SER A C 1
ATOM 2433 O O . SER A 1 297 ? -6.328 14.900 13.317 1.00 82.25 297 SER A O 1
ATOM 2435 N N . MET A 1 298 ? -7.653 14.726 11.499 1.00 81.00 298 MET A N 1
ATOM 2436 C CA . MET A 1 298 ? -7.514 16.122 11.092 1.00 81.00 298 MET A CA 1
ATOM 2437 C C . MET A 1 298 ? -8.110 17.055 12.140 1.00 81.00 298 MET A C 1
ATOM 2439 O O . MET A 1 298 ? -7.515 18.093 12.397 1.00 81.00 298 MET A O 1
ATOM 2443 N N . ALA A 1 299 ? -9.197 16.662 12.812 1.00 79.94 299 ALA A N 1
ATOM 2444 C CA . ALA A 1 299 ? -9.773 17.438 13.909 1.00 79.94 299 ALA A CA 1
ATOM 2445 C C . ALA A 1 299 ? -8.768 17.669 15.055 1.00 79.94 299 ALA A C 1
ATOM 2447 O O . ALA A 1 299 ? -8.603 18.800 15.519 1.00 79.94 299 ALA A O 1
ATOM 2448 N N . LYS A 1 300 ? -8.045 16.615 15.470 1.00 81.88 300 LYS A N 1
ATOM 2449 C CA . LYS A 1 300 ? -6.999 16.707 16.507 1.00 81.88 300 LYS A CA 1
ATOM 2450 C C . LYS A 1 300 ? -5.833 17.596 16.048 1.00 81.88 300 LYS A C 1
ATOM 2452 O O . LYS A 1 300 ? -5.346 18.410 16.827 1.00 81.88 300 LYS A O 1
ATOM 2457 N N . ILE A 1 301 ? -5.423 17.488 14.780 1.00 82.75 301 ILE A N 1
ATOM 2458 C CA . ILE A 1 301 ? -4.362 18.332 14.201 1.00 82.75 301 ILE A CA 1
ATOM 2459 C C . ILE A 1 301 ? -4.787 19.804 14.170 1.00 82.75 301 ILE A C 1
ATOM 2461 O O . ILE A 1 301 ? -4.024 20.667 14.595 1.00 82.75 301 ILE A O 1
ATOM 2465 N N . THR A 1 302 ? -6.001 20.106 13.706 1.00 81.81 302 THR A N 1
ATOM 2466 C CA . THR A 1 302 ? -6.511 21.483 13.636 1.00 81.81 302 THR A CA 1
ATOM 2467 C C . THR A 1 302 ? -6.690 22.103 15.018 1.00 81.81 302 THR A C 1
ATOM 2469 O O . THR A 1 302 ? -6.393 23.280 15.186 1.00 81.81 302 THR A O 1
ATOM 2472 N N . ALA A 1 303 ? -7.104 21.312 16.014 1.00 80.12 303 ALA A N 1
ATOM 2473 C CA . ALA A 1 303 ? -7.209 21.765 17.399 1.00 80.12 303 ALA A CA 1
ATOM 2474 C C . ALA A 1 303 ? -5.833 22.079 18.011 1.00 80.12 303 ALA A C 1
ATOM 2476 O O . ALA A 1 303 ? -5.695 23.041 18.758 1.00 80.12 303 ALA A O 1
ATOM 2477 N N . TYR A 1 304 ? -4.805 21.299 17.662 1.00 81.44 304 TYR A N 1
ATOM 2478 C CA . TYR A 1 304 ? -3.438 21.532 18.127 1.00 81.44 304 TYR A CA 1
ATOM 2479 C C . TYR A 1 304 ? -2.768 22.738 17.451 1.00 81.44 304 TYR A C 1
ATOM 2481 O O . TYR A 1 304 ? -2.104 23.527 18.116 1.00 81.44 304 TYR A O 1
ATOM 2489 N N . LEU A 1 305 ? -2.925 22.885 16.130 1.00 79.88 305 LEU A N 1
ATOM 2490 C CA . LEU A 1 305 ? -2.298 23.969 15.363 1.00 79.88 305 LEU A CA 1
ATOM 2491 C C . LEU A 1 305 ? -2.965 25.328 15.590 1.00 79.88 305 LEU A C 1
ATOM 2493 O O . LEU A 1 305 ? -2.304 26.356 15.454 1.00 79.88 305 LEU A O 1
ATOM 2497 N N . TRP A 1 306 ? -4.259 25.342 15.915 1.00 70.19 306 TRP A N 1
ATOM 2498 C CA . TRP A 1 306 ? -5.018 26.570 16.134 1.00 70.19 306 TRP A CA 1
ATOM 2499 C C . TRP A 1 306 ? -5.760 26.547 17.479 1.00 70.19 306 TRP A C 1
ATOM 2501 O O . TRP A 1 306 ? -6.991 26.471 17.507 1.00 70.19 306 TRP A O 1
ATOM 2511 N N . PRO A 1 307 ? -5.033 26.638 18.608 1.00 68.06 307 PRO A N 1
ATOM 2512 C CA . PRO A 1 307 ? -5.605 26.557 19.950 1.00 68.06 307 PRO A CA 1
ATOM 2513 C C . PRO A 1 307 ? -6.278 27.868 20.395 1.00 68.06 307 PRO A C 1
ATOM 2515 O O . PRO A 1 307 ? -6.242 28.208 21.573 1.00 68.06 307 PRO A O 1
ATOM 2518 N N . LEU A 1 308 ? -6.880 28.638 19.480 1.00 58.59 308 LEU A N 1
ATOM 2519 C CA . LEU A 1 308 ? -7.584 29.886 19.808 1.00 58.59 308 LEU A CA 1
ATOM 2520 C C . LEU A 1 308 ? -8.945 29.591 20.473 1.00 58.59 308 LEU A C 1
ATOM 2522 O O . LEU A 1 308 ? -10.012 29.912 19.962 1.00 58.59 308 LEU A O 1
ATOM 2526 N N . GLU A 1 309 ? -8.899 28.978 21.652 1.00 56.06 309 GLU A N 1
ATOM 2527 C CA . GLU A 1 309 ? -9.916 29.122 22.687 1.00 56.06 309 GLU A CA 1
ATOM 2528 C C . GLU A 1 309 ? -9.697 30.482 23.358 1.00 56.06 309 GLU A C 1
ATOM 2530 O O . GLU A 1 309 ? -8.992 30.618 24.358 1.00 56.06 309 GLU A O 1
ATOM 2535 N N . VAL A 1 310 ? -10.287 31.536 22.792 1.00 52.19 310 VAL A N 1
ATOM 2536 C CA . VAL A 1 310 ? -10.491 32.767 23.559 1.00 52.19 310 VAL A CA 1
ATOM 2537 C C . VAL A 1 310 ? -11.557 32.446 24.601 1.00 52.19 310 VAL A C 1
ATOM 2539 O O . VAL A 1 310 ? -12.731 32.278 24.272 1.00 52.19 310 VAL A O 1
ATOM 2542 N N . ALA A 1 311 ? -11.122 32.309 25.854 1.00 48.53 311 ALA A N 1
ATOM 2543 C CA . ALA A 1 311 ? -11.966 32.021 27.003 1.00 48.53 311 ALA A CA 1
ATOM 2544 C C . ALA A 1 311 ? -13.203 32.941 27.029 1.00 48.53 311 ALA A C 1
ATOM 2546 O O . ALA A 1 311 ? -13.093 34.139 27.279 1.00 48.53 311 ALA A O 1
ATOM 2547 N N . GLY A 1 312 ? -14.383 32.367 26.773 1.00 53.16 312 GLY A N 1
ATOM 2548 C CA . GLY A 1 312 ? -15.675 33.024 27.001 1.00 53.16 312 GLY A CA 1
ATOM 2549 C C . GLY A 1 312 ? -16.505 33.384 25.766 1.00 53.16 312 GLY A C 1
ATOM 2550 O O . GLY A 1 312 ? -17.654 33.782 25.938 1.00 53.16 312 GLY A O 1
ATOM 2551 N N . LEU A 1 313 ? -16.009 33.197 24.541 1.00 48.31 313 LEU A N 1
ATOM 2552 C CA . LEU A 1 313 ? -16.845 33.255 23.336 1.00 48.31 313 LEU A CA 1
ATOM 2553 C C . LEU A 1 313 ? -16.936 31.855 22.735 1.00 48.31 313 LEU A C 1
ATOM 2555 O O . LEU A 1 313 ? -15.916 31.274 22.375 1.00 48.31 313 LEU A O 1
ATOM 2559 N N . GLN A 1 314 ? -18.158 31.323 22.622 1.00 52.59 314 GLN A N 1
ATOM 2560 C CA . GLN A 1 314 ? -18.467 30.163 21.780 1.00 52.59 314 GLN A CA 1
ATOM 2561 C C . GLN A 1 314 ? -18.201 30.551 20.318 1.00 52.59 314 GLN A C 1
ATOM 2563 O O . GLN A 1 314 ? -19.106 30.868 19.555 1.00 52.59 314 GLN A O 1
ATOM 2568 N N . SER A 1 315 ? -16.928 30.632 19.952 1.00 49.53 315 SER A N 1
ATOM 2569 C CA . SER A 1 315 ? -16.498 30.673 18.570 1.00 49.53 315 SER A CA 1
ATOM 2570 C C . SER A 1 315 ? -16.637 29.248 18.068 1.00 49.53 315 SER A C 1
ATOM 2572 O O . SER A 1 315 ? -15.875 28.368 18.475 1.00 49.53 315 SER A O 1
ATOM 2574 N N . ASP A 1 316 ? -17.627 29.012 17.211 1.00 57.84 316 ASP A N 1
ATOM 2575 C CA . ASP A 1 316 ? -17.627 27.877 16.297 1.00 57.84 316 ASP A CA 1
ATOM 2576 C C . ASP A 1 316 ? -16.303 27.919 15.526 1.00 57.84 316 ASP A C 1
ATOM 2578 O O . ASP A 1 316 ? -16.171 28.605 14.510 1.00 57.84 316 ASP A O 1
ATOM 2582 N N . ASN A 1 317 ? -15.276 27.251 16.058 1.00 66.62 317 ASN A N 1
ATOM 2583 C CA . ASN A 1 317 ? -13.931 27.261 15.505 1.00 66.62 317 ASN A CA 1
ATOM 2584 C C . ASN A 1 317 ? -13.980 26.563 14.143 1.00 66.62 317 ASN A C 1
ATOM 2586 O O . ASN A 1 317 ? -13.809 25.350 14.035 1.00 66.62 317 ASN A O 1
ATOM 2590 N N . SER A 1 318 ? -14.229 27.356 13.099 1.00 77.38 318 SER A N 1
ATOM 2591 C CA . SER A 1 318 ? -14.471 26.938 11.713 1.00 77.38 318 SER A CA 1
ATOM 2592 C C . SER A 1 318 ? -13.395 25.983 11.176 1.00 77.38 318 SER A C 1
ATOM 2594 O O . SER A 1 318 ? -13.669 25.082 10.389 1.00 77.38 318 SER A O 1
ATOM 2596 N N . MET A 1 319 ? -12.159 26.106 11.670 1.00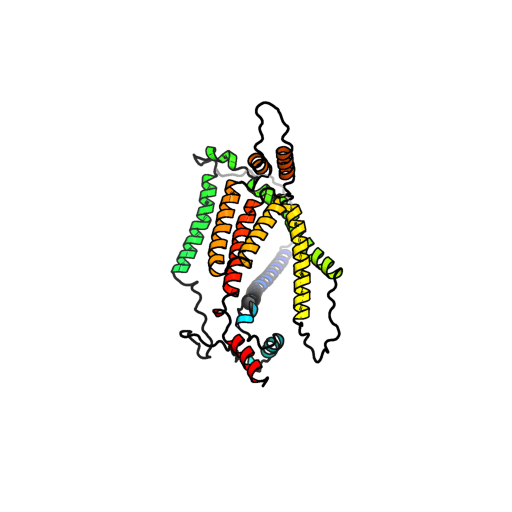 77.31 319 MET A N 1
ATOM 2597 C CA . MET A 1 319 ? -11.055 25.205 11.322 1.00 77.31 319 MET A CA 1
ATOM 2598 C C . MET A 1 319 ? -11.189 23.808 11.941 1.00 77.31 319 MET A C 1
ATOM 2600 O O . MET A 1 319 ? -10.877 22.816 11.286 1.00 77.31 319 MET A O 1
ATOM 2604 N N . VAL A 1 320 ? -11.673 23.709 13.180 1.00 79.81 320 VAL A N 1
ATOM 2605 C CA . VAL A 1 320 ? -11.903 22.424 13.858 1.00 79.81 320 VAL A CA 1
ATOM 2606 C C . VAL A 1 320 ? -13.115 21.723 13.246 1.00 79.81 320 VAL A C 1
ATOM 2608 O O . VAL A 1 320 ? -13.055 20.520 12.994 1.00 79.81 320 VAL A O 1
ATOM 2611 N N . SER A 1 321 ? -14.182 22.464 12.925 1.00 81.75 321 SER A N 1
ATOM 2612 C CA . SER A 1 321 ? -15.344 21.905 12.221 1.00 81.75 321 SER A CA 1
ATOM 2613 C C . SER A 1 321 ? -14.997 21.478 10.789 1.00 81.75 321 SER A C 1
ATOM 2615 O O . SER A 1 321 ? -15.461 20.434 10.330 1.00 81.75 321 SER A O 1
ATOM 2617 N N . TRP A 1 322 ? -14.099 22.196 10.106 1.00 83.44 322 TRP A N 1
ATOM 2618 C CA . TRP A 1 322 ? -13.535 21.754 8.830 1.00 83.44 322 TRP A CA 1
ATOM 2619 C C . TRP A 1 322 ? -12.688 20.481 8.975 1.00 83.44 322 TRP A C 1
ATOM 2621 O O . TRP A 1 322 ? -12.840 19.550 8.185 1.00 83.44 322 TRP A O 1
ATOM 2631 N N . GLY A 1 323 ? -11.859 20.381 10.019 1.00 83.12 323 GLY A N 1
ATOM 2632 C CA . GLY A 1 323 ? -11.109 19.163 10.343 1.00 83.12 323 GLY A CA 1
ATOM 2633 C C . GLY A 1 323 ? -12.021 17.956 10.600 1.00 83.12 323 GLY A C 1
ATOM 2634 O O . GLY A 1 323 ? -11.784 16.872 10.067 1.00 83.12 323 GLY A O 1
ATOM 2635 N N . GLN A 1 324 ? -13.116 18.155 11.337 1.00 83.50 324 GLN A N 1
ATOM 2636 C CA . GLN A 1 324 ? -14.149 17.135 11.554 1.00 83.50 324 GLN A CA 1
ATOM 2637 C C . GLN A 1 324 ? -14.871 16.760 10.254 1.00 83.50 324 GLN A C 1
ATOM 2639 O O . GLN A 1 324 ? -15.120 15.581 10.001 1.00 83.50 324 GLN A O 1
ATOM 2644 N N . TRP A 1 325 ? -15.164 17.736 9.393 1.00 87.62 325 TRP A N 1
ATOM 2645 C CA . TRP A 1 325 ? -15.751 17.489 8.078 1.00 87.62 325 TRP A CA 1
ATOM 2646 C C . TRP A 1 325 ? -14.824 16.654 7.186 1.00 87.62 325 TRP A C 1
ATOM 2648 O O . TRP A 1 325 ? -15.290 15.728 6.521 1.00 87.62 325 TRP A O 1
ATOM 2658 N N . LEU A 1 326 ? -13.515 16.916 7.202 1.00 84.94 326 LEU A N 1
ATOM 2659 C CA . LEU A 1 326 ? -12.532 16.117 6.466 1.00 84.94 326 LEU A CA 1
ATOM 2660 C C . LEU A 1 326 ? -12.454 14.682 6.989 1.00 84.94 326 LEU A C 1
ATOM 2662 O O . LEU A 1 326 ? -12.463 13.740 6.194 1.00 84.94 326 LEU A O 1
ATOM 2666 N N . ASP A 1 327 ? -12.429 14.508 8.310 1.00 83.88 327 ASP A N 1
ATOM 2667 C CA . ASP A 1 327 ? -12.418 13.182 8.931 1.00 83.88 327 ASP A CA 1
ATOM 2668 C C . ASP A 1 327 ? -13.731 12.416 8.671 1.00 83.88 327 ASP A C 1
ATOM 2670 O O . ASP A 1 327 ? -13.704 11.196 8.494 1.00 83.88 327 ASP A O 1
ATOM 2674 N N . SER A 1 328 ? -14.870 13.112 8.541 1.00 84.06 328 SER A N 1
ATOM 2675 C CA . SER A 1 328 ? -16.163 12.500 8.187 1.00 84.06 328 SER A CA 1
ATOM 2676 C C . SER A 1 328 ? -16.177 11.867 6.789 1.00 84.06 328 SER A C 1
ATOM 2678 O O . SER A 1 328 ? -16.972 10.967 6.521 1.00 84.06 328 SER A O 1
ATOM 2680 N N . ARG A 1 329 ? -15.264 12.290 5.901 1.00 84.38 329 ARG A N 1
ATOM 2681 C CA . ARG A 1 329 ? -15.094 11.758 4.538 1.00 84.38 329 ARG A CA 1
ATOM 2682 C C . ARG A 1 329 ? -13.967 10.727 4.436 1.00 84.38 329 ARG A C 1
ATOM 2684 O O . ARG A 1 329 ? -13.350 10.565 3.379 1.00 84.38 329 ARG A O 1
ATOM 2691 N N . SER A 1 330 ? -13.683 10.027 5.530 1.00 73.19 330 SER A N 1
ATOM 2692 C CA . SER A 1 330 ? -12.810 8.857 5.516 1.00 73.19 330 SER A CA 1
ATOM 2693 C C . SER A 1 330 ? -13.545 7.720 4.794 1.00 73.19 330 SER A C 1
ATOM 2695 O O . SER A 1 330 ? -14.687 7.428 5.134 1.00 73.19 330 SER A O 1
ATOM 2697 N N . GLY A 1 331 ? -12.950 7.176 3.726 1.00 80.69 331 GLY A N 1
ATOM 2698 C CA . GLY A 1 331 ? -13.610 6.275 2.764 1.00 80.69 331 GLY A CA 1
ATOM 2699 C C . GLY A 1 331 ? -14.124 4.945 3.344 1.00 80.69 331 GLY A C 1
ATOM 2700 O O . GLY A 1 331 ? -14.321 4.790 4.545 1.00 80.69 331 GLY A O 1
ATOM 2701 N N . ILE A 1 332 ? -14.321 3.938 2.486 1.00 80.50 332 ILE A N 1
ATOM 2702 C CA . ILE A 1 332 ? -14.861 2.614 2.873 1.00 80.50 332 ILE A CA 1
ATOM 2703 C C . ILE A 1 332 ? -14.099 1.995 4.062 1.00 80.50 332 ILE A C 1
ATOM 2705 O O . ILE A 1 332 ? -14.687 1.314 4.905 1.00 80.50 332 ILE A O 1
ATOM 2709 N N . MET A 1 333 ? -12.787 2.231 4.135 1.00 79.81 333 MET A N 1
ATOM 2710 C CA . MET A 1 333 ? -11.906 1.758 5.197 1.00 79.81 333 MET A CA 1
ATOM 2711 C C . MET A 1 333 ? -11.211 2.943 5.885 1.00 79.81 333 MET A C 1
ATOM 2713 O O . MET A 1 333 ? -10.115 3.340 5.468 1.00 79.81 333 MET A O 1
ATOM 2717 N N . PRO A 1 334 ? -11.801 3.487 6.968 1.00 75.25 334 PRO A N 1
ATOM 2718 C CA . PRO A 1 334 ? -11.286 4.689 7.618 1.00 75.25 334 PRO A CA 1
ATOM 2719 C C . PRO A 1 334 ? -9.983 4.452 8.394 1.00 75.25 334 PRO A C 1
ATOM 2721 O O . PRO A 1 334 ? -9.179 5.367 8.553 1.00 75.25 334 PRO A O 1
ATOM 2724 N N . ARG A 1 335 ? -9.745 3.211 8.842 1.00 83.94 335 ARG A N 1
ATOM 2725 C CA . ARG A 1 335 ? -8.528 2.785 9.553 1.00 83.94 335 ARG A CA 1
ATOM 2726 C C . ARG A 1 335 ? -7.414 2.419 8.575 1.00 83.94 335 ARG A C 1
ATOM 2728 O O . ARG A 1 335 ? -7.020 1.259 8.466 1.00 83.94 335 ARG A O 1
ATOM 2735 N N . TRP A 1 336 ? -6.934 3.405 7.831 1.00 86.94 336 TRP A N 1
ATOM 2736 C CA . TRP A 1 336 ? -5.891 3.217 6.822 1.00 86.94 336 TRP A CA 1
ATOM 2737 C C . TRP A 1 336 ? -4.526 2.845 7.427 1.00 86.94 336 TRP A C 1
ATOM 2739 O O . TRP A 1 336 ? -3.744 2.148 6.786 1.00 86.94 336 TRP A O 1
ATOM 2749 N N . GLN A 1 337 ? -4.252 3.253 8.670 1.00 87.50 337 GLN A N 1
ATOM 2750 C CA . GLN A 1 337 ? -2.969 3.036 9.340 1.00 87.50 337 GLN A CA 1
ATOM 2751 C C . GLN A 1 337 ? -2.637 1.551 9.560 1.00 87.50 337 GLN A C 1
ATOM 2753 O O . GLN A 1 337 ? -1.480 1.157 9.465 1.00 87.50 337 GLN A O 1
ATOM 2758 N N . ILE A 1 338 ? -3.652 0.705 9.774 1.00 85.25 338 ILE A N 1
ATOM 2759 C CA . ILE A 1 338 ? -3.467 -0.726 10.055 1.00 85.25 338 ILE A CA 1
ATOM 2760 C C . ILE A 1 338 ? -2.846 -1.459 8.852 1.00 85.25 338 ILE A C 1
ATOM 2762 O O . ILE A 1 338 ? -1.758 -2.017 8.999 1.00 85.25 338 ILE A O 1
ATOM 2766 N N . PRO A 1 339 ? -3.467 -1.465 7.649 1.00 86.25 339 PRO A N 1
ATOM 2767 C CA . PRO A 1 339 ? -2.855 -2.106 6.485 1.00 86.25 339 PRO A CA 1
ATOM 2768 C C . PRO A 1 339 ? -1.568 -1.398 6.044 1.00 86.25 339 PRO A C 1
ATOM 2770 O O . PRO A 1 339 ? -0.677 -2.031 5.481 1.00 86.25 339 PRO A O 1
ATOM 2773 N N . PHE A 1 340 ? -1.440 -0.100 6.319 1.00 87.81 340 PHE A N 1
ATOM 2774 C CA . PHE A 1 340 ? -0.266 0.673 5.937 1.00 87.81 340 PHE A CA 1
ATOM 2775 C C . PHE A 1 340 ? 1.002 0.304 6.726 1.00 87.81 340 PHE A C 1
ATOM 2777 O O . PHE A 1 340 ? 2.102 0.435 6.191 1.00 87.81 340 PHE A O 1
ATOM 2784 N N . ASN A 1 341 ? 0.881 -0.262 7.929 1.00 88.50 341 ASN A N 1
ATOM 2785 C CA . ASN A 1 341 ? 2.032 -0.801 8.664 1.00 88.50 341 ASN A CA 1
ATOM 2786 C C . ASN A 1 341 ? 2.759 -1.914 7.882 1.00 88.50 341 ASN A C 1
ATOM 2788 O O . ASN A 1 341 ? 3.979 -2.025 7.958 1.00 88.50 341 ASN A O 1
ATOM 2792 N N . LEU A 1 342 ? 2.046 -2.693 7.058 1.00 88.62 342 LEU A N 1
ATOM 2793 C CA . LEU A 1 342 ? 2.681 -3.653 6.144 1.00 88.62 342 LEU A CA 1
ATOM 2794 C C . LEU A 1 342 ? 3.367 -2.955 4.962 1.00 88.62 342 LEU A C 1
ATOM 2796 O O . LEU A 1 342 ? 4.392 -3.424 4.468 1.00 88.62 342 LEU A O 1
ATOM 2800 N N . THR A 1 343 ? 2.832 -1.820 4.512 1.00 91.56 343 THR A N 1
ATOM 2801 C CA . THR A 1 343 ? 3.453 -1.000 3.464 1.00 91.56 343 THR A CA 1
ATOM 2802 C C . THR A 1 343 ? 4.777 -0.403 3.929 1.00 91.56 343 THR A C 1
ATOM 2804 O O . THR A 1 343 ? 5.701 -0.340 3.128 1.00 91.56 343 THR A O 1
ATOM 2807 N N . MET A 1 344 ? 4.925 -0.054 5.211 1.00 91.44 344 MET A N 1
ATOM 2808 C CA . MET A 1 344 ? 6.201 0.419 5.773 1.00 91.44 344 MET A CA 1
ATOM 2809 C C . MET A 1 344 ? 7.349 -0.566 5.527 1.00 91.44 344 MET A C 1
ATOM 2811 O O . MET A 1 344 ? 8.439 -0.162 5.135 1.00 91.44 344 MET A O 1
ATOM 2815 N N . LEU A 1 345 ? 7.094 -1.873 5.642 1.00 89.94 345 LEU A N 1
ATOM 2816 C CA . LEU A 1 345 ? 8.103 -2.887 5.316 1.00 89.94 345 LEU A CA 1
ATOM 2817 C C . LEU A 1 345 ? 8.539 -2.796 3.849 1.00 89.94 345 LEU A C 1
ATOM 2819 O O . LEU A 1 345 ? 9.727 -2.874 3.554 1.00 89.94 345 LEU A O 1
ATOM 2823 N N . ARG A 1 346 ? 7.592 -2.555 2.933 1.00 91.44 346 ARG A N 1
ATOM 2824 C CA . ARG A 1 346 ? 7.885 -2.376 1.502 1.00 91.44 346 ARG A CA 1
ATOM 2825 C C . ARG A 1 346 ? 8.685 -1.105 1.229 1.00 91.44 346 ARG A C 1
ATOM 2827 O O . ARG A 1 346 ? 9.517 -1.110 0.330 1.00 91.44 346 ARG A O 1
ATOM 2834 N N . LEU A 1 347 ? 8.452 -0.039 1.992 1.00 93.56 347 LEU A N 1
ATOM 2835 C CA . LEU A 1 347 ? 9.207 1.210 1.878 1.00 93.56 347 LEU A CA 1
ATOM 2836 C C . LEU A 1 347 ? 10.660 1.034 2.320 1.00 93.56 347 LEU A C 1
ATOM 2838 O O . LEU A 1 347 ? 11.567 1.476 1.617 1.00 93.56 347 LEU A O 1
ATOM 2842 N N . VAL A 1 348 ? 10.887 0.331 3.434 1.00 92.94 348 VAL A N 1
ATOM 2843 C CA . VAL A 1 348 ? 12.242 -0.027 3.877 1.00 92.94 348 VAL A CA 1
ATOM 2844 C C . VAL A 1 348 ? 12.929 -0.911 2.838 1.00 92.94 348 VAL A C 1
ATOM 2846 O O . VAL A 1 348 ? 14.059 -0.608 2.459 1.00 92.94 348 VAL A O 1
ATOM 2849 N N . SER A 1 349 ? 12.255 -1.957 2.341 1.00 92.56 349 SER A N 1
ATOM 2850 C CA . SER A 1 349 ? 12.801 -2.824 1.290 1.00 92.56 349 SER A CA 1
ATOM 2851 C C . SER A 1 349 ? 13.182 -2.032 0.043 1.00 92.56 349 SER A C 1
ATOM 2853 O O . SER A 1 349 ? 14.302 -2.168 -0.424 1.00 92.56 349 SER A O 1
ATOM 2855 N N . PHE A 1 350 ? 12.313 -1.140 -0.441 1.00 93.31 350 PHE A N 1
ATOM 2856 C CA . PHE A 1 350 ? 12.611 -0.290 -1.595 1.00 93.31 350 PHE A CA 1
ATOM 2857 C C . PHE A 1 350 ? 13.869 0.567 -1.381 1.00 93.31 350 PHE A C 1
ATOM 2859 O O . PHE A 1 350 ? 14.743 0.606 -2.246 1.00 93.31 350 PHE A O 1
ATOM 2866 N N . ASN A 1 351 ? 13.995 1.223 -0.223 1.00 93.38 351 ASN A N 1
ATOM 2867 C CA . ASN A 1 351 ? 15.158 2.064 0.058 1.00 93.38 351 ASN A CA 1
ATOM 2868 C C . ASN A 1 351 ? 16.448 1.230 0.159 1.00 93.38 351 ASN A C 1
ATOM 2870 O O . ASN A 1 351 ? 17.495 1.664 -0.315 1.00 93.38 351 ASN A O 1
ATOM 2874 N N . LEU A 1 352 ? 16.399 0.045 0.777 1.00 90.75 352 LEU A N 1
ATOM 2875 C CA . LEU A 1 352 ? 17.568 -0.831 0.921 1.00 90.75 352 LEU A CA 1
ATOM 2876 C C . LEU A 1 352 ? 17.957 -1.518 -0.396 1.00 90.75 352 LEU A C 1
ATOM 2878 O O . LEU A 1 352 ? 19.144 -1.621 -0.693 1.00 90.75 352 LEU A O 1
ATOM 2882 N N . ASP A 1 353 ? 16.990 -1.909 -1.221 1.00 90.06 353 ASP A N 1
ATOM 2883 C CA . ASP A 1 353 ? 17.265 -2.448 -2.553 1.00 90.06 353 ASP A CA 1
ATOM 2884 C C . ASP A 1 353 ? 17.949 -1.387 -3.424 1.00 90.06 353 ASP A C 1
ATOM 2886 O O . ASP A 1 353 ? 18.963 -1.674 -4.062 1.00 90.06 353 ASP A O 1
ATOM 2890 N N . LEU A 1 354 ? 17.482 -0.133 -3.368 1.00 90.12 354 LEU A N 1
ATOM 2891 C CA . LEU A 1 354 ? 18.148 0.990 -4.032 1.00 90.12 354 LEU A CA 1
ATOM 2892 C C . LEU A 1 354 ? 19.555 1.245 -3.460 1.00 90.12 354 LEU A C 1
ATOM 2894 O O . LEU A 1 354 ? 20.490 1.554 -4.196 1.00 90.12 354 LEU A O 1
ATOM 2898 N N . TYR A 1 355 ? 19.744 1.099 -2.145 1.00 89.19 355 TYR A N 1
ATOM 2899 C CA . TYR A 1 355 ? 21.059 1.253 -1.511 1.00 89.19 355 TYR A CA 1
ATOM 2900 C C . TYR A 1 355 ? 22.093 0.278 -2.087 1.00 89.19 355 TYR A C 1
ATOM 2902 O O . TYR A 1 355 ? 23.252 0.658 -2.303 1.00 89.19 355 TYR A O 1
ATOM 2910 N N . TRP A 1 356 ? 21.676 -0.974 -2.287 1.00 87.19 356 TRP A N 1
ATOM 2911 C CA . TRP A 1 356 ? 22.519 -2.043 -2.808 1.00 87.19 356 TRP A CA 1
ATOM 2912 C C . TRP A 1 356 ? 22.681 -1.980 -4.322 1.00 87.19 356 TRP A C 1
ATOM 2914 O O . TRP A 1 356 ? 23.779 -2.243 -4.803 1.00 87.19 356 TRP A O 1
ATOM 2924 N N . SER A 1 357 ? 21.658 -1.562 -5.074 1.00 86.00 357 SER A N 1
ATOM 2925 C CA . SER A 1 357 ? 21.782 -1.385 -6.527 1.00 86.00 357 SER A CA 1
ATOM 2926 C C . SER A 1 357 ? 22.781 -0.288 -6.899 1.00 86.00 357 SER A C 1
ATOM 2928 O O . SER A 1 357 ? 23.380 -0.326 -7.967 1.00 86.00 357 SER A O 1
ATOM 2930 N N . LEU A 1 358 ? 22.967 0.698 -6.018 1.00 83.38 358 LEU A N 1
ATOM 2931 C CA . LEU A 1 358 ? 23.958 1.762 -6.172 1.00 83.38 358 LEU A CA 1
ATOM 2932 C C . LEU A 1 358 ? 25.376 1.338 -5.751 1.00 83.38 358 LEU A C 1
ATOM 2934 O O . LEU A 1 358 ? 26.279 2.174 -5.797 1.00 83.38 358 LEU A O 1
ATOM 2938 N N . ASP A 1 359 ? 25.597 0.096 -5.297 1.00 79.19 359 ASP A N 1
ATOM 2939 C CA . ASP A 1 359 ? 26.935 -0.390 -4.957 1.00 79.19 359 ASP A CA 1
ATOM 2940 C C . ASP A 1 359 ? 27.707 -0.818 -6.219 1.00 79.19 359 ASP A C 1
ATOM 2942 O O . ASP A 1 359 ? 27.374 -1.840 -6.825 1.00 79.19 359 ASP A O 1
ATOM 2946 N N . PRO A 1 360 ? 28.794 -0.116 -6.595 1.00 62.00 360 PRO A N 1
ATOM 2947 C CA . PRO A 1 360 ? 29.592 -0.475 -7.767 1.00 62.00 360 PRO A CA 1
ATOM 2948 C C . PRO A 1 360 ? 30.248 -1.855 -7.649 1.00 62.00 360 PRO A C 1
ATOM 2950 O O . PRO A 1 360 ? 30.666 -2.427 -8.649 1.00 62.00 360 PRO A O 1
ATOM 2953 N N . ARG A 1 361 ? 30.364 -2.398 -6.429 1.00 58.66 361 ARG A N 1
ATOM 2954 C CA . ARG A 1 361 ? 30.988 -3.705 -6.175 1.00 58.66 361 ARG A CA 1
ATOM 2955 C C . ARG A 1 361 ? 30.048 -4.884 -6.451 1.00 58.66 361 ARG A C 1
ATOM 2957 O O . ARG A 1 361 ? 30.509 -6.020 -6.423 1.00 58.66 361 ARG A O 1
ATOM 2964 N N . GLY A 1 362 ? 28.757 -4.623 -6.679 1.00 52.12 362 GLY A N 1
ATOM 2965 C CA . GLY A 1 362 ? 27.748 -5.630 -7.025 1.00 52.12 362 GLY A CA 1
ATOM 2966 C C . GLY A 1 362 ? 27.595 -5.879 -8.530 1.00 52.12 362 GLY A C 1
ATOM 2967 O O . GLY A 1 362 ? 26.972 -6.866 -8.918 1.00 52.12 362 GLY A O 1
ATOM 2968 N N . GLY A 1 363 ? 28.176 -5.022 -9.377 1.00 47.59 363 GLY A N 1
ATOM 2969 C CA . GLY A 1 363 ? 28.285 -5.274 -10.811 1.00 47.59 363 GLY A CA 1
ATOM 2970 C C . GLY A 1 363 ? 29.289 -6.396 -11.050 1.00 47.59 363 GLY A C 1
ATOM 2971 O O . GLY A 1 363 ? 30.435 -6.319 -10.606 1.00 47.59 363 GLY A O 1
ATOM 2972 N N . SER A 1 364 ? 28.867 -7.468 -11.719 1.00 49.78 364 SER A N 1
ATOM 2973 C CA . SER A 1 364 ? 29.796 -8.524 -12.120 1.00 49.78 364 SER A CA 1
ATOM 2974 C C . SER A 1 364 ? 30.979 -7.914 -12.906 1.00 49.78 364 SER A C 1
ATOM 2976 O O . SER A 1 364 ? 30.759 -6.992 -13.697 1.00 49.78 364 SER A O 1
ATOM 2978 N N . PRO A 1 365 ? 32.221 -8.419 -12.763 1.00 50.22 365 PRO A N 1
ATOM 2979 C CA . PRO A 1 365 ? 33.401 -7.917 -13.488 1.00 50.22 365 PRO A CA 1
ATOM 2980 C C . PRO A 1 365 ? 33.273 -7.890 -15.026 1.00 50.22 365 PRO A C 1
ATOM 2982 O O . PRO A 1 365 ? 34.142 -7.356 -15.712 1.00 50.22 365 PRO A O 1
ATOM 2985 N N . LEU A 1 366 ? 32.202 -8.467 -15.576 1.00 46.16 366 LEU A N 1
ATOM 2986 C CA . LEU A 1 366 ? 31.928 -8.574 -17.005 1.00 46.16 366 LEU A CA 1
ATOM 2987 C C . LEU A 1 366 ? 31.471 -7.248 -17.635 1.00 46.16 366 LEU A C 1
ATOM 2989 O O . LEU A 1 366 ? 31.799 -6.992 -18.792 1.00 46.16 366 LEU A O 1
ATOM 2993 N N . GLU A 1 367 ? 30.783 -6.371 -16.894 1.00 44.84 367 GLU A N 1
ATOM 2994 C CA . GLU A 1 367 ? 30.318 -5.083 -17.448 1.00 44.84 367 GLU A CA 1
ATOM 2995 C C . GLU A 1 367 ? 31.468 -4.081 -17.643 1.00 44.84 367 GLU A C 1
ATOM 2997 O O . GLU A 1 367 ? 31.464 -3.294 -18.590 1.00 44.84 367 GLU A O 1
ATOM 3002 N N . VAL A 1 368 ? 32.515 -4.167 -16.817 1.00 44.78 368 VAL A N 1
ATOM 3003 C CA . VAL A 1 368 ? 33.712 -3.315 -16.938 1.00 44.78 368 VAL A CA 1
ATOM 3004 C C . VAL A 1 368 ? 34.582 -3.736 -18.132 1.00 44.78 368 VAL A C 1
ATOM 3006 O O . VAL A 1 368 ? 35.165 -2.883 -18.804 1.00 44.78 368 VAL A O 1
ATOM 3009 N N . GLY A 1 369 ? 34.631 -5.036 -18.448 1.00 39.16 369 GLY A N 1
ATOM 3010 C CA . GLY A 1 369 ? 35.389 -5.570 -19.587 1.00 39.16 369 GLY A CA 1
ATOM 3011 C C . GLY A 1 369 ? 34.825 -5.160 -20.952 1.00 39.16 369 GLY A C 1
ATOM 3012 O O . GLY A 1 369 ? 35.581 -4.869 -21.875 1.00 39.16 369 GLY A O 1
ATOM 3013 N N . LEU A 1 370 ? 33.498 -5.071 -21.083 1.00 43.09 370 LEU A N 1
ATOM 3014 C CA . LEU A 1 370 ? 32.832 -4.704 -22.341 1.00 43.09 370 LEU A CA 1
ATOM 3015 C C . LEU A 1 370 ? 32.960 -3.208 -22.670 1.00 43.09 370 LEU A C 1
ATOM 3017 O O . LEU A 1 370 ? 33.090 -2.839 -23.837 1.00 43.09 370 LEU A O 1
ATOM 3021 N N . LEU A 1 371 ? 32.991 -2.346 -21.650 1.00 46.19 371 LEU A N 1
ATOM 3022 C CA . LEU A 1 371 ? 33.227 -0.909 -21.821 1.00 46.19 371 LEU A CA 1
ATOM 3023 C C . LEU A 1 371 ? 34.696 -0.592 -22.135 1.00 46.19 371 LEU A C 1
ATOM 3025 O O . LEU A 1 371 ? 34.973 0.313 -22.918 1.00 46.19 371 LEU A O 1
ATOM 3029 N N . THR A 1 372 ? 35.638 -1.358 -21.578 1.00 44.69 372 THR A N 1
ATOM 3030 C CA . THR A 1 372 ? 37.073 -1.191 -21.867 1.00 44.69 372 THR A CA 1
ATOM 3031 C C . THR A 1 372 ? 37.471 -1.763 -23.229 1.00 44.69 372 THR A C 1
ATOM 3033 O O . THR A 1 372 ? 38.244 -1.126 -23.938 1.00 44.69 372 THR A O 1
ATOM 3036 N N . LEU A 1 373 ? 36.896 -2.890 -23.665 1.00 44.44 373 LEU A N 1
ATOM 3037 C CA . LEU A 1 373 ? 37.134 -3.433 -25.010 1.00 44.44 373 LEU A CA 1
ATOM 3038 C C . LEU A 1 373 ? 36.593 -2.523 -26.120 1.00 44.44 373 LEU A C 1
ATOM 3040 O O . LEU A 1 373 ? 37.295 -2.284 -27.099 1.00 44.44 373 LEU A O 1
ATOM 3044 N N . ASN A 1 374 ? 35.401 -1.944 -25.952 1.00 41.81 374 ASN A N 1
ATOM 3045 C CA . ASN A 1 374 ? 34.865 -0.995 -26.934 1.00 41.81 374 ASN A CA 1
ATOM 3046 C C . ASN A 1 374 ? 35.681 0.309 -27.012 1.00 41.81 374 ASN A C 1
ATOM 3048 O O . ASN A 1 374 ? 35.739 0.919 -28.073 1.00 41.81 374 ASN A O 1
ATOM 3052 N N . ALA A 1 375 ? 36.358 0.711 -25.931 1.00 45.28 375 ALA A N 1
ATOM 3053 C CA . ALA A 1 375 ? 37.267 1.859 -25.949 1.00 45.28 375 ALA A CA 1
ATOM 3054 C C . ALA A 1 375 ? 38.615 1.554 -26.635 1.00 45.28 375 ALA A C 1
ATOM 3056 O O . ALA A 1 375 ? 39.228 2.457 -27.197 1.00 45.28 375 ALA A O 1
ATOM 3057 N N . ILE A 1 376 ? 39.069 0.295 -26.624 1.00 47.12 376 ILE A N 1
ATOM 3058 C CA . ILE A 1 376 ? 40.330 -0.130 -27.258 1.00 47.12 376 ILE A CA 1
ATOM 3059 C C . ILE A 1 376 ? 40.157 -0.360 -28.769 1.00 47.12 376 ILE A C 1
ATOM 3061 O O . ILE A 1 376 ? 41.086 -0.110 -29.526 1.00 47.12 376 ILE A O 1
ATOM 3065 N N . PHE A 1 377 ? 38.971 -0.770 -29.229 1.00 46.19 377 PHE A N 1
ATOM 3066 C CA . PHE A 1 377 ? 38.674 -0.959 -30.660 1.00 46.19 377 PHE A CA 1
ATOM 3067 C C . PHE A 1 377 ? 38.211 0.315 -31.397 1.00 46.19 377 PHE A C 1
ATOM 3069 O O . PHE A 1 377 ? 37.887 0.251 -32.582 1.00 46.19 377 PHE A O 1
ATOM 3076 N N . SER A 1 378 ? 38.181 1.470 -30.723 1.00 44.19 378 SER A N 1
ATOM 3077 C CA . SER A 1 378 ? 37.871 2.780 -31.323 1.00 44.19 378 SER A CA 1
ATOM 3078 C C . SER A 1 378 ? 39.089 3.705 -31.484 1.00 44.19 378 SER A C 1
ATOM 3080 O O . SER A 1 378 ? 38.899 4.904 -31.688 1.00 44.19 378 SER A O 1
ATOM 3082 N N . TYR A 1 379 ? 40.312 3.165 -31.437 1.00 38.44 379 TYR A N 1
ATOM 3083 C CA . TYR A 1 379 ? 41.540 3.880 -31.809 1.00 38.44 379 TYR A CA 1
ATOM 3084 C C . TYR A 1 379 ? 42.186 3.311 -33.068 1.00 38.44 379 TYR A C 1
ATOM 3086 O O . TYR A 1 379 ? 42.279 2.066 -33.169 1.00 38.44 379 TYR A O 1
#

Foldseek 3Di:
DDDDDDDDDDDDDDDDDDDPPVVVVVVVVVVVVVVVVVVVCVVVVVVVVVVVVVVVVVVVVVVVVVVVVCVPCCNVPVPQQDDPPDDPVVVVVCCPDPVCVVPSDRPPDDDPPFDADPNRDRDDPPDCCPPPVNVVVVVCCVPVVVVVVVVVVVCCDPPHPCNVVCVVVVPPAPVCVVVVVCVVVVVVCVVVLVVVLVVLCVVVPDPDPPPDDPPDDDDDCDPVNVVSVVCSVVVSCVVVVVVVCCQQFPLLVVVVVVLLVVLVCLLPPPPLVCSLVVLVCSLVVLLVCCVVCQSPQLLVVQCVVDVPPPDPDPPPSVSSVVSVVRLVRGHPHNSPSVVCNVVSVVSSVVSVVSSVVPDPVPDDPVVVVVVVVVVVVVD

Secondary structure (DSSP, 8-state):
-------------------THHHHHHHHHHHHHHHHHHHHHHHHHHHHHHHHHHHHHHHHHHHHHHHHHHTSHHHH-GGGTS-TTS-HHHHHHHHH-TTTTT------PPPTTPPB-TTS-B-PPPPGGGSHHHHHHHHHHHHHHHHHHHHHHHHTSTTSTTHHHHTTT--SSHHHHHHHHHHHHHHHHHHHHHHHHHHHHHHS-----TTS---SS-----HHHHHHHHHHHHHHHHHHHHHHHHHHHGGGHHHHHHHHHHHHHHHHHS-TTTHHHHHHHHHHHHHHHHHHTTTT-HHHHHHHH-----TT-----HHHHHHHHHHHT--S---THHHHHHHHHHHHHHHHHHHHHT-GGGS-THHHHHHHHHHHTT-

pLDDT: mean 72.15, std 18.4, range [28.7, 96.0]